Protein AF-0000000082476208 (afdb_homodimer)

Nearest PDB structures (foldseek):
  1yba-assembly1_C  TM=7.489E-01  e=3.563E-16  Escherichia coli
  2p9g-assembly1_A  TM=7.694E-01  e=1.037E-15  Escherichia coli
  2p9e-assembly1_C  TM=7.659E-01  e=2.155E-15  Escherichia coli
  2w2k-assembly1_A  TM=6.808E-01  e=6.253E-16  Rhodotorula graminis
  2d0i-assembly2_C  TM=6.223E-01  e=1.228E-15  Pyrococcus horikoshii OT3

Secondary structure (DSSP, 8-state):
---------------EEEEESS-S--HHHHHHTTTT-EEEEE-GGGGGG--GGG-SEEEES-GGGS-HHHHTT--TTSEEEES--S-HHHHHHHHHHTT--EEEE--TTHHHHHHHHHHHHHHHHHHTHHHHTTS---TTHIIIIIHHHHTT---STTPEEEEES--HHHHHHHHHHHTTT-EEEEE-----SS------PPPPTT-EE-SSHHHHHHH-SEEEE-----TTTTTSB-HHHHTTSPTTEEEEE-S-GGGB-HHHHHHHHHHTSEEEEEE--SSS-TT-----/---------------EEEEESS-S--HHHHHHTTTT-EEEEE-GGGGGG--GGG-SEEEES-GGGS-HHHHTT--TTSEEEES--S-HHHHHHHHHHHT--EEEE--TTHHHHHHHHHHHHHHHHHHTHHHHTTS---TTHIIIIIHHHHTT---STTPEEEEES--HHHHHHHHHHHTTT-EEEEE-----SS------PPPPTT-EE-S-HHHHHHH-SEEEE-----TTTTTSB-HHHHTTSPTTEEEEE-S-GGGB-HHHHHHHHHHTSEEEEEE--SSS-TT-----

Foldseek 3Di:
DDPPPPPPVPVVAAAEEEEEQPDPDCVVVCVVCPVRHHYYYDYPVCLVVDPQLRHQEYEYQALVPDDPVSNLSHDQNHAYEHAHDLDPVVRVVSCVVSNHPHYHYPCPCVLLVLLVVQVVLVQCLQQVCVVVVPDPPPPVDCVPPCVVSRPLRDQLAAAEEEEEADDSNSQSNQVVSVVSNYQYEYEHQQQDDDDCVVVPRDHPPSYYYDPDPLVSQLRHLEYEYDHDDDPRQQQVPELVSNVSHQFNHEYEYAHAPRSHPPVNVVVCCVVRSHVAYAYNPPPDDPVPPRTD/DDPPPPPPVPVVAAAEEEEEQPDPDCPVVCVVCPVRHHYYYDYPVCLVVDPQLRHQEYEYQALVPDDPVSNLSHDQNHAYEHEHDLDVVVRVVSCVVSNHDHYDYPCPCVLLVLLVVQVVLVQCLQQVCVVVVPDPPPPVPCVPDVVVSRPLRDQLAAAEEEEEADDSNSQSNQVVSVVSNYQYEYEHQPQDDDPCVVVPRDHPPSYYYDDDLLVSQLRHLEYEYDHDDDPRQQQVPELVSNVSHQFNHEYEYAHEPRSHPPVNVVVCCVVRSHVAYAYNPPPDPPVPPRTD

InterPro domains:
  IPR006140 D-isomer specific 2-hydroxyacid dehydrogenase, NAD-binding domain [PF02826] (119-283)
  IPR036291 NAD(P)-binding domain superfamily [SSF51735] (113-285)
  IPR045015 C-terminal binding protein AN-like [PTHR43254] (5-292)

Sequence (584 aa):
MPQRKNSTNQSQSLPLVVTLNCIEDTVLEQESLMGVARVEHVPLSRLADARIESATAVLLHSLSFLPRAAQRRLRPGQLILCLGSSDRAVDSALAADLGLGRLIHVDVSRAEEVADTVMALILGLLRRTHLLSRHALSASGWLGSVQPLCRGMRRCRGLVLGIVGRSASARSLAARSLAFKMSVLYFDVHEGTGKVSRSSIAFPPAARRMETLNDLLAASDLISLHCALTDETVQVINADCLQHIKPGAFLVNTGSSQLLDDCAVKQLLIGGTLAGCALDGAEGPQWMEAWVMPQRKNSTNQSQSLPLVVTLNCIEDTVLEQESLMGVARVEHVPLSRLADARIESATAVLLHSLSFLPRAAQRRLRPGQLILCLGSSDRAVDSALAADLGLGRLIHVDVSRAEEVADTVMALILGLLRRTHLLSRHALSASGWLGSVQPLCRGMRRCRGLVLGIVGRSASARSLAARSLAFKMSVLYFDVHEGTGKVSRSSIAFPPAARRMETLNDLLAASDLISLHCALTDETVQVINADCLQHIKPGAFLVNTGSSQLLDDCAVKQLLIGGTLAGCALDGAEGPQWMEAWV

Structure (mmCIF, N/CA/C/O backbone):
data_AF-0000000082476208-model_v1
#
loop_
_entity.id
_entity.type
_entity.pdbx_description
1 polymer 'C-terminal binding AN'
#
loop_
_atom_site.group_PDB
_atom_site.id
_atom_site.type_symbol
_atom_site.label_atom_id
_atom_site.label_alt_id
_atom_site.label_comp_id
_atom_site.label_asym_id
_atom_site.label_entity_id
_atom_site.label_seq_id
_atom_site.pdbx_PDB_ins_code
_atom_site.Cartn_x
_atom_site.Cartn_y
_atom_site.Cartn_z
_atom_site.occupancy
_atom_site.B_iso_or_equiv
_atom_site.auth_seq_id
_atom_site.auth_comp_id
_atom_site.auth_asym_id
_atom_site.auth_atom_id
_atom_site.pdbx_PDB_model_num
ATOM 1 N N . MET A 1 1 ? -35.688 -65.812 -24.234 1 33.53 1 MET A N 1
ATOM 2 C CA . MET A 1 1 ? -35.281 -65.25 -22.938 1 33.53 1 MET A CA 1
ATOM 3 C C . MET A 1 1 ? -34.281 -64.125 -23.109 1 33.53 1 MET A C 1
ATOM 5 O O . MET A 1 1 ? -33.188 -64.312 -23.625 1 33.53 1 MET A O 1
ATOM 9 N N . PRO A 1 2 ? -34.688 -62.781 -23.234 1 39.88 2 PRO A N 1
ATOM 10 C CA . PRO A 1 2 ? -33.781 -61.656 -23.578 1 39.88 2 PRO A CA 1
ATOM 11 C C . PRO A 1 2 ? -32.688 -61.438 -22.547 1 39.88 2 PRO A C 1
ATOM 13 O O . PRO A 1 2 ? -32.875 -61.781 -21.375 1 39.88 2 PRO A O 1
ATOM 16 N N . GLN A 1 3 ? -31.406 -61.656 -22.859 1 40 3 GLN A N 1
ATOM 17 C CA . GLN A 1 3 ? -30.188 -61.375 -22.094 1 40 3 GLN A CA 1
ATOM 18 C C . GLN A 1 3 ? -30.203 -59.938 -21.547 1 40 3 GLN A C 1
ATOM 20 O O . GLN A 1 3 ? -30.25 -58.969 -22.312 1 40 3 GLN A O 1
ATOM 25 N N . ARG A 1 4 ? -30.891 -59.75 -20.375 1 40.94 4 ARG A N 1
ATOM 26 C CA . ARG A 1 4 ? -30.781 -58.469 -19.672 1 40.94 4 ARG A CA 1
ATOM 27 C C . ARG A 1 4 ? -29.328 -58.031 -19.562 1 40.94 4 ARG A C 1
ATOM 29 O O . ARG A 1 4 ? -28.516 -58.75 -18.938 1 40.94 4 ARG A O 1
ATOM 36 N N . LYS A 1 5 ? -28.797 -57.344 -20.547 1 41.28 5 LYS A N 1
ATOM 37 C CA . LYS A 1 5 ? -27.531 -56.656 -20.469 1 41.28 5 LYS A CA 1
ATOM 38 C C . LYS A 1 5 ? -27.406 -55.875 -19.156 1 41.28 5 LYS A C 1
ATOM 40 O O . LYS A 1 5 ? -28.25 -55.031 -18.844 1 41.28 5 LYS A O 1
ATOM 45 N N . ASN A 1 6 ? -26.984 -56.531 -18.016 1 36.81 6 ASN A N 1
ATOM 46 C CA . ASN A 1 6 ? -26.578 -55.844 -16.797 1 36.81 6 ASN A CA 1
ATOM 47 C C . ASN A 1 6 ? -25.719 -54.594 -17.109 1 36.81 6 ASN A C 1
ATOM 49 O O . ASN A 1 6 ? -24.609 -54.719 -17.641 1 36.81 6 ASN A O 1
ATOM 53 N N . SER A 1 7 ? -26.297 -53.531 -17.594 1 38.38 7 SER A N 1
ATOM 54 C CA . SER A 1 7 ? -25.578 -52.25 -17.641 1 38.38 7 SER A CA 1
ATOM 55 C C . SER A 1 7 ? -24.781 -52.031 -16.359 1 38.38 7 SER A C 1
ATOM 57 O O . SER A 1 7 ? -25.375 -51.812 -15.289 1 38.38 7 SER A O 1
ATOM 59 N N . THR A 1 8 ? -23.828 -52.938 -15.984 1 37.66 8 THR A N 1
ATOM 60 C CA . THR A 1 8 ? -22.891 -52.531 -14.938 1 37.66 8 THR A CA 1
ATOM 61 C C . THR A 1 8 ? -22.656 -51 -15.008 1 37.66 8 THR A C 1
ATOM 63 O O . THR A 1 8 ? -22.125 -50.5 -15.992 1 37.66 8 THR A O 1
ATOM 66 N N . ASN A 1 9 ? -23.625 -50.219 -14.625 1 38.66 9 ASN A N 1
ATOM 67 C CA . ASN A 1 9 ? -23.312 -48.844 -14.297 1 38.66 9 ASN A CA 1
ATOM 68 C C . ASN A 1 9 ? -21.906 -48.688 -13.719 1 38.66 9 ASN A C 1
ATOM 70 O O . ASN A 1 9 ? -21.672 -49 -12.555 1 38.66 9 ASN A O 1
ATOM 74 N N . GLN A 1 10 ? -20.875 -49.219 -14.328 1 39.06 10 GLN A N 1
ATOM 75 C CA . GLN A 1 10 ? -19.531 -48.812 -13.922 1 39.06 10 GLN A CA 1
ATOM 76 C C . GLN A 1 10 ? -19.531 -47.375 -13.383 1 39.06 10 GLN A C 1
ATOM 78 O O . GLN A 1 10 ? -19.766 -46.406 -14.133 1 39.06 10 GLN A O 1
ATOM 83 N N . SER A 1 11 ? -20.203 -47.031 -12.359 1 45.88 11 SER A N 1
ATOM 84 C CA . SER A 1 11 ? -20.031 -45.781 -11.656 1 45.88 11 SER A CA 1
ATOM 85 C C . SER A 1 11 ? -18.656 -45.188 -11.938 1 45.88 11 SER A C 1
ATOM 87 O O . SER A 1 11 ? -17.641 -45.688 -11.445 1 45.88 11 SER A O 1
ATOM 89 N N . GLN A 1 12 ? -18.188 -44.906 -13.07 1 54.66 12 GLN A N 1
ATOM 90 C CA . GLN A 1 12 ? -16.953 -44.312 -13.562 1 54.66 12 GLN A CA 1
ATOM 91 C C . GLN A 1 12 ? -16.469 -43.219 -12.625 1 54.66 12 GLN A C 1
ATOM 93 O O . GLN A 1 12 ? -17.172 -42.219 -12.398 1 54.66 12 GLN A O 1
ATOM 98 N N . SER A 1 13 ? -15.656 -43.531 -11.555 1 78.94 13 SER A N 1
ATOM 99 C CA . SER A 1 13 ? -15.078 -42.625 -10.562 1 78.94 13 SER A CA 1
ATOM 100 C C . SER A 1 13 ? -14.508 -41.375 -11.219 1 78.94 13 SER A C 1
ATOM 102 O O . SER A 1 13 ? -13.953 -41.438 -12.32 1 78.94 13 SER A O 1
ATOM 104 N N . LEU A 1 14 ? -15.07 -40.25 -11 1 89.94 14 LEU A N 1
ATOM 105 C CA . LEU A 1 14 ? -14.609 -38.969 -11.523 1 89.94 14 LEU A CA 1
ATOM 106 C C . LEU A 1 14 ? -13.094 -38.844 -11.453 1 89.94 14 LEU A C 1
ATOM 108 O O . LEU A 1 14 ? -12.469 -39.375 -10.516 1 89.94 14 LEU A O 1
ATOM 112 N N . PRO A 1 15 ? -12.492 -38.438 -12.648 1 94.5 15 PRO A N 1
ATOM 113 C CA . PRO A 1 15 ? -11.047 -38.188 -12.578 1 94.5 15 PRO A CA 1
ATOM 114 C C . PRO A 1 15 ? -10.656 -37.375 -11.344 1 94.5 15 PRO A C 1
ATOM 116 O O . PRO A 1 15 ? -11.477 -36.625 -10.797 1 94.5 15 PRO A O 1
ATOM 119 N N . LEU A 1 16 ? -9.406 -37.594 -10.93 1 95.56 16 LEU A N 1
ATOM 120 C CA . LEU A 1 16 ? -8.898 -36.938 -9.719 1 95.56 16 LEU A CA 1
ATOM 121 C C . LEU A 1 16 ? -7.977 -35.781 -10.062 1 95.56 16 LEU A C 1
ATOM 123 O O . LEU A 1 16 ? -7.098 -35.906 -10.914 1 95.56 16 LEU A O 1
ATOM 127 N N . VAL A 1 17 ? -8.234 -34.594 -9.5 1 95.12 17 VAL A N 1
ATOM 128 C CA . VAL A 1 17 ? -7.348 -33.438 -9.523 1 95.12 17 VAL A CA 1
ATOM 129 C C . VAL A 1 17 ? -6.754 -33.219 -8.133 1 95.12 17 VAL A C 1
ATOM 131 O O . VAL A 1 17 ? -7.488 -33.125 -7.148 1 95.12 17 VAL A O 1
ATOM 134 N N . VAL A 1 18 ? -5.422 -33.219 -8.109 1 93.56 18 VAL A N 1
ATOM 135 C CA . VAL A 1 18 ? -4.754 -33.031 -6.828 1 93.56 18 VAL A CA 1
ATOM 136 C C . VAL A 1 18 ? -4.066 -31.672 -6.809 1 93.56 18 VAL A C 1
ATOM 138 O O . VAL A 1 18 ? -3.334 -31.312 -7.738 1 93.56 18 VAL A O 1
ATOM 141 N N . THR A 1 19 ? -4.422 -30.859 -5.852 1 89.94 19 THR A N 1
ATOM 142 C CA . THR A 1 19 ? -3.701 -29.609 -5.613 1 89.94 19 THR A CA 1
ATOM 143 C C . THR A 1 19 ? -2.686 -29.781 -4.484 1 89.94 19 THR A C 1
ATOM 145 O O . THR A 1 19 ? -3.055 -30.109 -3.357 1 89.94 19 THR A O 1
ATOM 148 N N . LEU A 1 20 ? -1.448 -29.562 -4.871 1 85.94 20 LEU A N 1
ATOM 149 C CA . LEU A 1 20 ? -0.378 -29.797 -3.906 1 85.94 20 LEU A CA 1
ATOM 150 C C . LEU A 1 20 ? 0.073 -28.484 -3.275 1 85.94 20 LEU A C 1
ATOM 152 O O . LEU A 1 20 ? 0.831 -27.719 -3.885 1 85.94 20 LEU A O 1
ATOM 156 N N . ASN A 1 21 ? -0.349 -28.141 -2.055 1 65.62 21 ASN A N 1
ATOM 157 C CA . ASN A 1 21 ? 0.077 -27.031 -1.207 1 65.62 21 ASN A CA 1
ATOM 158 C C . ASN A 1 21 ? -0.019 -25.703 -1.94 1 65.62 21 ASN A C 1
ATOM 160 O O . ASN A 1 21 ? 0.889 -24.875 -1.851 1 65.62 21 ASN A O 1
ATOM 164 N N . CYS A 1 22 ? -0.937 -25.5 -2.729 1 63.84 22 CYS A N 1
ATOM 165 C CA . CYS A 1 22 ? -0.949 -24.266 -3.504 1 63.84 22 CYS A CA 1
ATOM 166 C C . CYS A 1 22 ? -2.283 -23.547 -3.361 1 63.84 22 CYS A C 1
ATOM 168 O O . CYS A 1 22 ? -2.344 -22.312 -3.455 1 63.84 22 CYS A O 1
ATOM 170 N N . ILE A 1 23 ? -3.299 -24.359 -3.252 1 64.94 23 ILE A N 1
ATOM 171 C CA . ILE A 1 23 ? -4.625 -23.766 -3.094 1 64.94 23 ILE A CA 1
ATOM 172 C C . ILE A 1 23 ? -5.27 -24.297 -1.812 1 64.94 23 ILE A C 1
ATOM 174 O O . ILE A 1 23 ? -5.605 -25.484 -1.715 1 64.94 23 ILE A O 1
ATOM 178 N N . GLU A 1 24 ? -5.387 -23.484 -0.826 1 62.66 24 GLU A N 1
ATOM 179 C CA . GLU A 1 24 ? -5.934 -23.938 0.448 1 62.66 24 GLU A CA 1
ATOM 180 C C . GLU A 1 24 ? -7.457 -24.031 0.397 1 62.66 24 GLU A C 1
ATOM 182 O O . GLU A 1 24 ? -8.047 -24.969 0.935 1 62.66 24 GLU A O 1
ATOM 187 N N . ASP A 1 25 ? -8.039 -23.125 -0.233 1 66.19 25 ASP A N 1
ATOM 188 C CA . ASP A 1 25 ? -9.484 -23.125 -0.441 1 66.19 25 ASP A CA 1
ATOM 189 C C . ASP A 1 25 ? -9.828 -23.578 -1.856 1 66.19 25 ASP A C 1
ATOM 191 O O . ASP A 1 25 ? -9.664 -22.828 -2.814 1 66.19 25 ASP A O 1
ATOM 195 N N . THR A 1 26 ? -10.266 -24.859 -1.932 1 77.81 26 THR A N 1
ATOM 196 C CA . THR A 1 26 ? -10.492 -25.422 -3.254 1 77.81 26 THR A CA 1
ATOM 197 C C . THR A 1 26 ? -11.961 -25.297 -3.654 1 77.81 26 THR A C 1
ATOM 199 O O . THR A 1 26 ? -12.438 -26.047 -4.516 1 77.81 26 THR A O 1
ATOM 202 N N . VAL A 1 27 ? -12.68 -24.375 -3.045 1 77.56 27 VAL A N 1
ATOM 203 C CA . VAL A 1 27 ? -14.117 -24.234 -3.295 1 77.56 27 VAL A CA 1
ATOM 204 C C . VAL A 1 27 ? -14.352 -23.922 -4.77 1 77.56 27 VAL A C 1
ATOM 206 O O . VAL A 1 27 ? -15.219 -24.516 -5.41 1 77.56 27 VAL A O 1
ATOM 209 N N . LEU A 1 28 ? -13.602 -23.078 -5.301 1 79.06 28 LEU A N 1
ATOM 210 C CA . LEU A 1 28 ? -13.758 -22.688 -6.699 1 79.06 28 LEU A CA 1
ATOM 211 C C . LEU A 1 28 ? -13.516 -23.891 -7.617 1 79.06 28 LEU A C 1
ATOM 213 O O . LEU A 1 28 ? -14.281 -24.125 -8.547 1 79.06 28 LEU A O 1
ATOM 217 N N . GLU A 1 29 ? -12.383 -24.531 -7.348 1 84.94 29 GLU A N 1
ATOM 218 C CA . GLU A 1 29 ? -12.039 -25.703 -8.164 1 84.94 29 GLU A CA 1
ATOM 219 C C . GLU A 1 29 ? -13.109 -26.781 -8.055 1 84.94 29 GLU A C 1
ATOM 221 O O . GLU A 1 29 ? -13.5 -27.375 -9.055 1 84.94 29 GLU A O 1
ATOM 226 N N . GLN A 1 30 ? -13.609 -26.969 -6.836 1 88.19 30 GLN A N 1
ATOM 227 C CA . GLN A 1 30 ? -14.641 -27.969 -6.602 1 88.19 30 GLN A CA 1
ATOM 228 C C . GLN A 1 30 ? -15.938 -27.609 -7.312 1 88.19 30 GLN A C 1
ATOM 230 O O . GLN A 1 30 ? -16.578 -28.453 -7.93 1 88.19 30 GLN A O 1
ATOM 235 N N . GLU A 1 31 ? -16.25 -26.328 -7.25 1 88.75 31 GLU A N 1
ATOM 236 C CA . GLU A 1 31 ? -17.469 -25.875 -7.902 1 88.75 31 GLU A CA 1
ATOM 237 C C . GLU A 1 31 ? -17.344 -25.938 -9.422 1 88.75 31 GLU A C 1
ATOM 239 O O . GLU A 1 31 ? -18.266 -26.375 -10.109 1 88.75 31 GLU A O 1
ATOM 244 N N . SER A 1 32 ? -16.25 -25.531 -9.922 1 88.69 32 SER A N 1
ATOM 245 C CA . SER A 1 32 ? -16.031 -25.469 -11.367 1 88.69 32 SER A CA 1
ATOM 246 C C . SER A 1 32 ? -15.953 -26.859 -11.977 1 88.69 32 SER A C 1
ATOM 248 O O . SER A 1 32 ? -16.312 -27.047 -13.141 1 88.69 32 SER A O 1
ATOM 250 N N . LEU A 1 33 ? -15.516 -27.844 -11.133 1 92.31 33 LEU A N 1
ATOM 251 C CA . LEU A 1 33 ? -15.297 -29.188 -11.672 1 92.31 33 LEU A CA 1
ATOM 252 C C . LEU A 1 33 ? -16.359 -30.156 -11.156 1 92.31 33 LEU A C 1
ATOM 254 O O . LEU A 1 33 ? -16.188 -31.375 -11.242 1 92.31 33 LEU A O 1
ATOM 258 N N . MET A 1 34 ? -17.344 -29.484 -10.664 1 91.38 34 MET A N 1
ATOM 259 C CA . MET A 1 34 ? -18.422 -30.328 -10.164 1 91.38 34 MET A CA 1
ATOM 260 C C . MET A 1 34 ? -18.953 -31.25 -11.258 1 91.38 34 MET A C 1
ATOM 262 O O . MET A 1 34 ? -19.297 -30.797 -12.352 1 91.38 34 MET A O 1
ATOM 266 N N . GLY A 1 35 ? -18.938 -32.562 -10.953 1 92.69 35 GLY A N 1
ATOM 267 C CA . GLY A 1 35 ? -19.438 -33.562 -11.906 1 92.69 35 GLY A CA 1
ATOM 268 C C . GLY A 1 35 ? -18.422 -33.938 -12.961 1 92.69 35 GLY A C 1
ATOM 269 O O . GLY A 1 35 ? -18.656 -34.812 -13.789 1 92.69 35 GLY A O 1
ATOM 270 N N . VAL A 1 36 ? -17.328 -33.312 -12.945 1 93.88 36 VAL A N 1
ATOM 271 C CA . VAL A 1 36 ? -16.297 -33.562 -13.945 1 93.88 36 VAL A CA 1
ATOM 272 C C . VAL A 1 36 ? -15.102 -34.25 -13.305 1 93.88 36 VAL A C 1
ATOM 274 O O . VAL A 1 36 ? -14.578 -35.219 -13.852 1 93.88 36 VAL A O 1
ATOM 277 N N . ALA A 1 37 ? -14.781 -33.812 -12.203 1 95.12 37 ALA A N 1
ATOM 278 C CA . ALA A 1 37 ? -13.625 -34.344 -11.5 1 95.12 37 ALA A CA 1
ATOM 279 C C . ALA A 1 37 ? -13.75 -34.125 -9.992 1 95.12 37 ALA A C 1
ATOM 281 O O . ALA A 1 37 ? -14.5 -33.281 -9.539 1 95.12 37 ALA A O 1
ATOM 282 N N . ARG A 1 38 ? -13.039 -34.969 -9.32 1 94.06 38 ARG A N 1
ATOM 283 C CA . ARG A 1 38 ? -12.875 -34.781 -7.883 1 94.06 38 ARG A CA 1
ATOM 284 C C . ARG A 1 38 ? -11.594 -34 -7.586 1 94.06 38 ARG A C 1
ATOM 286 O O . ARG A 1 38 ? -10.555 -34.25 -8.188 1 94.06 38 ARG A O 1
ATOM 293 N N . VAL A 1 39 ? -11.719 -33 -6.684 1 93.56 39 VAL A N 1
ATOM 294 C CA . VAL A 1 39 ? -10.57 -32.188 -6.324 1 93.56 39 VAL A CA 1
ATOM 295 C C . VAL A 1 39 ? -10.125 -32.5 -4.898 1 93.56 39 VAL A C 1
ATOM 297 O O . VAL A 1 39 ? -10.953 -32.562 -3.984 1 93.56 39 VAL A O 1
ATOM 300 N N . GLU A 1 40 ? -8.828 -32.781 -4.793 1 90 40 GLU A N 1
ATOM 301 C CA . GLU A 1 40 ? -8.25 -33.031 -3.475 1 90 40 GLU A CA 1
ATOM 302 C C . GLU A 1 40 ? -7.086 -32.094 -3.191 1 90 40 GLU A C 1
ATOM 304 O O . GLU A 1 40 ? -6.176 -31.969 -4.012 1 90 40 GLU A O 1
ATOM 309 N N . HIS A 1 41 ? -7.207 -31.391 -2.078 1 89.25 41 HIS A N 1
ATOM 310 C CA . HIS A 1 41 ? -6.074 -30.594 -1.624 1 89.25 41 HIS A CA 1
ATOM 311 C C . HIS A 1 41 ? -5.176 -31.391 -0.686 1 89.25 41 HIS A C 1
ATOM 313 O O . HIS A 1 41 ? -5.66 -32.062 0.229 1 89.25 41 HIS A O 1
ATOM 319 N N . VAL A 1 42 ? -3.869 -31.328 -0.934 1 87.44 42 VAL A N 1
ATOM 320 C CA . VAL A 1 42 ? -2.889 -32.031 -0.099 1 87.44 42 VAL A CA 1
ATOM 321 C C . VAL A 1 42 ? -1.827 -31.031 0.373 1 87.44 42 VAL A C 1
ATOM 323 O O . VAL A 1 42 ? -1.058 -30.5 -0.435 1 87.44 42 VAL A O 1
ATOM 326 N N . PRO A 1 43 ? -1.84 -30.812 1.707 1 79.81 43 PRO A N 1
ATOM 327 C CA . PRO A 1 43 ? -0.738 -29.984 2.215 1 79.81 43 PRO A CA 1
ATOM 328 C C . PRO A 1 43 ? 0.613 -30.703 2.127 1 79.81 43 PRO A C 1
ATOM 330 O O . PRO A 1 43 ? 0.667 -31.906 1.924 1 79.81 43 PRO A O 1
ATOM 333 N N . LEU A 1 44 ? 1.655 -29.922 2.268 1 72.62 44 LEU A N 1
ATOM 334 C CA . LEU A 1 44 ? 3.004 -30.453 2.145 1 72.62 44 LEU A CA 1
ATOM 335 C C . LEU A 1 44 ? 3.252 -31.547 3.186 1 72.62 44 LEU A C 1
ATOM 337 O O . LEU A 1 44 ? 3.926 -32.531 2.906 1 72.62 44 LEU A O 1
ATOM 341 N N . SER A 1 45 ? 2.689 -31.391 4.285 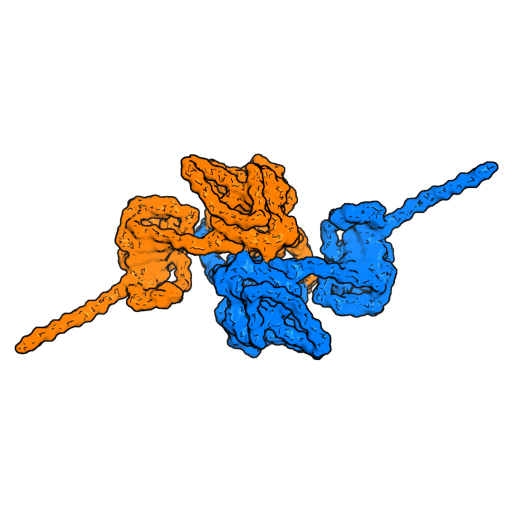1 76.62 45 SER A N 1
ATOM 342 C CA . SER A 1 45 ? 2.914 -32.312 5.391 1 76.62 45 SER A CA 1
ATOM 343 C C . SER A 1 45 ? 2.301 -33.688 5.094 1 76.62 45 SER A C 1
ATOM 345 O O . SER A 1 45 ? 2.678 -34.688 5.711 1 76.62 45 SER A O 1
ATOM 347 N N . ARG A 1 46 ? 1.466 -33.75 4.137 1 85.75 46 ARG A N 1
ATOM 348 C CA . ARG A 1 46 ? 0.792 -35 3.822 1 85.75 46 ARG A CA 1
ATOM 349 C C . ARG A 1 46 ? 1.095 -35.469 2.395 1 85.75 46 ARG A C 1
ATOM 351 O O . ARG A 1 46 ? 0.305 -36.188 1.78 1 85.75 46 ARG A O 1
ATOM 358 N N . LEU A 1 47 ? 2.154 -34.938 1.917 1 86.06 47 LEU A N 1
ATOM 359 C CA . LEU A 1 47 ? 2.523 -35.188 0.533 1 86.06 47 LEU A CA 1
ATOM 360 C C . LEU A 1 47 ? 2.664 -36.688 0.291 1 86.06 47 LEU A C 1
ATOM 362 O O . LEU A 1 47 ? 2.287 -37.188 -0.772 1 86.06 47 LEU A O 1
ATOM 366 N N . ALA A 1 48 ? 3.193 -37.406 1.318 1 85.62 48 ALA A N 1
ATOM 367 C CA . ALA A 1 48 ? 3.414 -38.844 1.189 1 85.62 48 ALA A CA 1
ATOM 368 C C . ALA A 1 48 ? 2.094 -39.594 1.005 1 85.62 48 ALA A C 1
ATOM 370 O O . ALA A 1 48 ? 2.045 -40.625 0.335 1 85.62 48 ALA A O 1
ATOM 371 N N . ASP A 1 49 ? 1.043 -38.969 1.513 1 85.75 49 ASP A N 1
ATOM 372 C CA . ASP A 1 49 ? -0.263 -39.625 1.494 1 85.75 49 ASP A CA 1
ATOM 373 C C . ASP A 1 49 ? -1.04 -39.25 0.23 1 85.75 49 ASP A C 1
ATOM 375 O O . ASP A 1 49 ? -2.092 -39.844 -0.046 1 85.75 49 ASP A O 1
ATOM 379 N N . ALA A 1 50 ? -0.551 -38.344 -0.488 1 86.88 50 ALA A N 1
ATOM 380 C CA . ALA A 1 50 ? -1.285 -37.844 -1.645 1 86.88 50 ALA A CA 1
ATOM 381 C C . ALA A 1 50 ? -1.306 -38.875 -2.773 1 86.88 50 ALA A C 1
ATOM 383 O O . ALA A 1 50 ? -0.305 -39.531 -3.025 1 86.88 50 ALA A O 1
ATOM 384 N N . ARG A 1 51 ? -2.432 -39.031 -3.436 1 90 51 ARG A N 1
ATOM 385 C CA . ARG A 1 51 ? -2.564 -39.906 -4.59 1 90 51 ARG A CA 1
ATOM 386 C C . ARG A 1 51 ? -2.115 -39.219 -5.867 1 90 51 ARG A C 1
ATOM 388 O O . ARG A 1 51 ? -2.867 -39.125 -6.844 1 90 51 ARG A O 1
ATOM 395 N N . ILE A 1 52 ? -0.886 -38.781 -5.867 1 93.12 52 ILE A N 1
ATOM 396 C CA . ILE A 1 52 ? -0.326 -38 -6.965 1 93.12 52 ILE A CA 1
ATOM 397 C C . ILE A 1 52 ? -0.323 -38.844 -8.242 1 93.12 52 ILE A C 1
ATOM 399 O O . ILE A 1 52 ? -0.698 -38.344 -9.312 1 93.12 52 ILE A O 1
ATOM 403 N N . GLU A 1 53 ? -0.097 -40.156 -8.133 1 93.69 53 GLU A N 1
ATOM 404 C CA . GLU A 1 53 ? 0.057 -41.062 -9.273 1 93.69 53 GLU A CA 1
ATOM 405 C C . GLU A 1 53 ? -1.281 -41.312 -9.961 1 93.69 53 GLU A C 1
ATOM 407 O O . GLU A 1 53 ? -1.327 -41.562 -11.172 1 93.69 53 GLU A O 1
ATOM 412 N N . SER A 1 54 ? -2.242 -41.188 -9.141 1 93.81 54 SER A N 1
ATOM 413 C CA . SER A 1 54 ? -3.562 -41.531 -9.656 1 93.81 54 SER A CA 1
ATOM 414 C C . SER A 1 54 ? -4.273 -40.281 -10.203 1 93.81 54 SER A C 1
ATOM 416 O O . SER A 1 54 ? -5.352 -40.375 -10.789 1 93.81 54 SER A O 1
ATOM 418 N N . ALA A 1 55 ? -3.732 -39.156 -9.992 1 95.75 55 ALA A N 1
ATOM 419 C CA . ALA A 1 55 ? -4.379 -37.938 -10.406 1 95.75 55 ALA A CA 1
ATOM 420 C C . ALA A 1 55 ? -4.316 -37.75 -11.922 1 95.75 55 ALA A C 1
ATOM 422 O O . ALA A 1 55 ? -3.342 -38.156 -12.555 1 95.75 55 ALA A O 1
ATOM 423 N N . THR A 1 56 ? -5.398 -37.25 -12.414 1 95.62 56 THR A N 1
ATOM 424 C CA . THR A 1 56 ? -5.398 -36.875 -13.82 1 95.62 56 THR A CA 1
ATOM 425 C C . THR A 1 56 ? -4.691 -35.531 -14.016 1 95.62 56 THR A C 1
ATOM 427 O O . THR A 1 56 ? -4.02 -35.344 -15.031 1 95.62 56 THR A O 1
ATOM 430 N N . ALA A 1 57 ? -4.84 -34.656 -13.078 1 95.88 57 ALA A N 1
ATOM 431 C CA . ALA A 1 57 ? -4.188 -33.375 -13.078 1 95.88 57 ALA A CA 1
ATOM 432 C C . ALA A 1 57 ? -3.611 -33.031 -11.703 1 95.88 57 ALA A C 1
ATOM 434 O O . ALA A 1 57 ? -4.188 -33.406 -10.672 1 95.88 57 ALA A O 1
ATOM 435 N N . VAL A 1 58 ? -2.48 -32.438 -11.742 1 94.62 58 VAL A N 1
ATOM 436 C CA . VAL A 1 58 ? -1.821 -32 -10.516 1 94.62 58 VAL A CA 1
ATOM 437 C C . VAL A 1 58 ? -1.562 -30.5 -10.578 1 94.62 58 VAL A C 1
ATOM 439 O O . VAL A 1 58 ? -0.942 -30 -11.523 1 94.62 58 VAL A O 1
ATOM 442 N N . LEU A 1 59 ? -2.152 -29.797 -9.625 1 90.5 59 LEU A N 1
ATOM 443 C CA . LEU A 1 59 ? -1.879 -28.375 -9.469 1 90.5 59 LEU A CA 1
ATOM 444 C C . LEU A 1 59 ? -0.812 -28.141 -8.406 1 90.5 59 LEU A C 1
ATOM 446 O O . LEU A 1 59 ? -0.883 -28.703 -7.312 1 90.5 59 LEU A O 1
ATOM 450 N N . LEU A 1 60 ? 0.19 -27.438 -8.781 1 86.19 60 LEU A N 1
ATOM 451 C CA . LEU A 1 60 ? 1.246 -27.109 -7.832 1 86.19 60 LEU A CA 1
ATOM 452 C C . LEU A 1 60 ? 1.808 -25.719 -8.109 1 86.19 60 LEU A C 1
ATOM 454 O O . LEU A 1 60 ? 1.486 -25.109 -9.133 1 86.19 60 LEU A O 1
ATOM 458 N N . HIS A 1 61 ? 2.461 -25.156 -7.168 1 79 61 HIS A N 1
ATOM 459 C CA . HIS A 1 61 ? 3.08 -23.859 -7.363 1 79 61 HIS A CA 1
ATOM 460 C C . HIS A 1 61 ? 4.172 -23.922 -8.422 1 79 61 HIS A C 1
ATOM 462 O O . HIS A 1 61 ? 4.113 -23.203 -9.422 1 79 61 HIS A O 1
ATOM 468 N N . SER A 1 62 ? 5.125 -24.766 -8.195 1 82.06 62 SER A N 1
ATOM 469 C CA . SER A 1 62 ? 6.262 -25.016 -9.078 1 82.06 62 SER A CA 1
ATOM 470 C C . SER A 1 62 ? 6.758 -26.453 -8.945 1 82.06 62 SER A C 1
ATOM 472 O O . SER A 1 62 ? 6.789 -27 -7.844 1 82.06 62 SER A O 1
ATOM 474 N N . LEU A 1 63 ? 7.082 -27.016 -10.117 1 87.38 63 LEU A N 1
ATOM 475 C CA . LEU A 1 63 ? 7.609 -28.375 -10.109 1 87.38 63 LEU A CA 1
ATOM 476 C C . LEU A 1 63 ? 8.906 -28.453 -9.312 1 87.38 63 LEU A C 1
ATOM 478 O O . LEU A 1 63 ? 9.133 -29.406 -8.578 1 87.38 63 LEU A O 1
ATOM 482 N N . SER A 1 64 ? 9.633 -27.359 -9.367 1 82.94 64 SER A N 1
ATOM 483 C CA . SER A 1 64 ? 10.938 -27.328 -8.711 1 82.94 64 SER A CA 1
ATOM 484 C C . SER A 1 64 ? 10.797 -27.25 -7.199 1 82.94 64 SER A C 1
ATOM 486 O O . SER A 1 64 ? 11.742 -27.531 -6.465 1 82.94 64 SER A O 1
ATOM 488 N N . PHE A 1 65 ? 9.617 -26.938 -6.723 1 77.56 65 PHE A N 1
ATOM 489 C CA . PHE A 1 65 ? 9.398 -26.812 -5.285 1 77.56 65 PHE A CA 1
ATOM 490 C C . PHE A 1 65 ? 8.984 -28.141 -4.68 1 77.56 65 PHE A C 1
ATOM 492 O O . PHE A 1 65 ? 9.023 -28.312 -3.459 1 77.56 65 PHE A O 1
ATOM 499 N N . LEU A 1 66 ? 8.602 -29.031 -5.516 1 83.19 66 LEU A N 1
ATOM 500 C CA . LEU A 1 66 ? 8.219 -30.359 -5.039 1 83.19 66 LEU A CA 1
ATOM 501 C C . LEU A 1 66 ? 9.453 -31.203 -4.707 1 83.19 66 LEU A C 1
ATOM 503 O O . LEU A 1 66 ? 10.43 -31.188 -5.461 1 83.19 66 LEU A O 1
ATOM 507 N N . PRO A 1 67 ? 9.391 -31.828 -3.564 1 85.88 67 PRO A N 1
ATOM 508 C CA . PRO A 1 67 ? 10.492 -32.75 -3.277 1 85.88 67 PRO A CA 1
ATOM 509 C C . PRO A 1 67 ? 10.695 -33.781 -4.375 1 85.88 67 PRO A C 1
ATOM 511 O O . PRO A 1 67 ? 9.727 -34.219 -5.004 1 85.88 67 PRO A O 1
ATOM 514 N N . ARG A 1 68 ? 11.992 -34.219 -4.488 1 90.44 68 ARG A N 1
ATOM 515 C CA . ARG A 1 68 ? 12.352 -35.125 -5.551 1 90.44 68 ARG A CA 1
ATOM 516 C C . ARG A 1 68 ? 11.516 -36.406 -5.48 1 90.44 68 ARG A C 1
ATOM 518 O O . ARG A 1 68 ? 11.078 -36.938 -6.508 1 90.44 68 ARG A O 1
ATOM 525 N N . ALA A 1 69 ? 11.305 -36.844 -4.258 1 90.88 69 ALA A N 1
ATOM 526 C CA . ALA A 1 69 ? 10.508 -38.062 -4.078 1 90.88 69 ALA A CA 1
ATOM 527 C C . ALA A 1 69 ? 9.102 -37.875 -4.648 1 90.88 69 ALA A C 1
ATOM 529 O O . ALA A 1 69 ? 8.555 -38.812 -5.266 1 90.88 69 ALA A O 1
ATOM 530 N N . ALA A 1 70 ? 8.555 -36.719 -4.48 1 91.69 70 ALA A N 1
ATOM 531 C CA . ALA A 1 70 ? 7.215 -36.438 -4.992 1 91.69 70 ALA A CA 1
ATOM 532 C C . ALA A 1 70 ? 7.242 -36.219 -6.5 1 91.69 70 ALA A C 1
ATOM 534 O O . ALA A 1 70 ? 6.312 -36.594 -7.207 1 91.69 70 ALA A O 1
ATOM 535 N N . GLN A 1 71 ? 8.258 -35.594 -6.992 1 93.94 71 GLN A N 1
ATOM 536 C CA . GLN A 1 71 ? 8.414 -35.375 -8.43 1 93.94 71 GLN A CA 1
ATOM 537 C C . GLN A 1 71 ? 8.367 -36.688 -9.188 1 93.94 71 GLN A C 1
ATOM 539 O O . GLN A 1 71 ? 7.711 -36.812 -10.219 1 93.94 71 GLN A O 1
ATOM 544 N N . ARG A 1 72 ? 9.008 -37.656 -8.609 1 93.38 72 ARG A N 1
ATOM 545 C CA . ARG A 1 72 ? 9.148 -38.969 -9.266 1 93.38 72 ARG A CA 1
ATOM 546 C C . ARG A 1 72 ? 7.816 -39.719 -9.297 1 93.38 72 ARG A C 1
ATOM 548 O O . ARG A 1 72 ? 7.645 -40.656 -10.062 1 93.38 72 ARG A O 1
ATOM 555 N N . ARG A 1 73 ? 6.941 -39.25 -8.477 1 94.56 73 ARG A N 1
ATOM 556 C CA . ARG A 1 73 ? 5.633 -39.875 -8.422 1 94.56 73 ARG A CA 1
ATOM 557 C C . ARG A 1 73 ? 4.73 -39.375 -9.547 1 94.56 73 ARG A C 1
ATOM 559 O O . ARG A 1 73 ? 3.691 -40 -9.828 1 94.56 73 ARG A O 1
ATOM 566 N N . LEU A 1 74 ? 5.086 -38.375 -10.164 1 95.75 74 LEU A N 1
ATOM 567 C CA . LEU A 1 74 ? 4.309 -37.844 -11.281 1 95.75 74 LEU A CA 1
ATOM 568 C C . LEU A 1 74 ? 4.398 -38.75 -12.492 1 95.75 74 LEU A C 1
ATOM 570 O O . LEU A 1 74 ? 5.414 -39.438 -12.688 1 95.75 74 LEU A O 1
ATOM 574 N N . ARG A 1 75 ? 3.326 -38.781 -13.305 1 94.88 75 ARG A N 1
ATOM 575 C CA . ARG A 1 75 ? 3.242 -39.688 -14.438 1 94.88 75 ARG A CA 1
ATOM 576 C C . ARG A 1 75 ? 3.119 -38.906 -15.75 1 94.88 75 ARG A C 1
ATOM 578 O O . ARG A 1 75 ? 2.529 -37.844 -15.789 1 94.88 75 ARG A O 1
ATOM 585 N N . PRO A 1 76 ? 3.631 -39.312 -16.891 1 93.19 76 PRO A N 1
ATOM 586 C CA . PRO A 1 76 ? 3.666 -38.625 -18.188 1 93.19 76 PRO A CA 1
ATOM 587 C C . PRO A 1 76 ? 2.277 -38.25 -18.688 1 93.19 76 PRO A C 1
ATOM 589 O O . PRO A 1 76 ? 2.123 -37.219 -19.359 1 93.19 76 PRO A O 1
ATOM 592 N N . GLY A 1 77 ? 1.22 -38.969 -18.297 1 92.56 77 GLY A N 1
ATOM 593 C CA . GLY A 1 77 ? -0.109 -38.688 -18.812 1 92.56 77 GLY A CA 1
ATOM 594 C C . GLY A 1 77 ? -0.868 -37.656 -18 1 92.56 77 GLY A C 1
ATOM 595 O O . GLY A 1 77 ? -1.943 -37.219 -18.406 1 92.56 77 GLY A O 1
ATOM 596 N N . GLN A 1 78 ? -0.207 -37.156 -17.031 1 96 78 GLN A N 1
ATOM 597 C CA . GLN A 1 78 ? -0.874 -36.219 -16.156 1 96 78 GLN A CA 1
ATOM 598 C C . GLN A 1 78 ? -0.742 -34.781 -16.672 1 96 78 GLN A C 1
ATOM 600 O O . GLN A 1 78 ? 0.241 -34.438 -17.344 1 96 78 GLN A O 1
ATOM 605 N N . LEU A 1 79 ? -1.804 -34 -16.438 1 95.81 79 LEU A N 1
ATOM 606 C CA . LEU A 1 79 ? -1.732 -32.562 -16.625 1 95.81 79 LEU A CA 1
ATOM 607 C C . LEU A 1 79 ? -1.156 -31.875 -15.391 1 95.81 79 LEU A C 1
ATOM 609 O O . LEU A 1 79 ? -1.716 -31.984 -14.297 1 95.81 79 LEU A O 1
ATOM 613 N N . ILE A 1 80 ? -0.005 -31.234 -15.633 1 95.12 80 ILE A N 1
ATOM 614 C CA . ILE A 1 80 ? 0.627 -30.516 -14.523 1 95.12 80 ILE A CA 1
ATOM 615 C C . ILE A 1 80 ? 0.411 -29.016 -14.695 1 95.12 80 ILE A C 1
ATOM 617 O O . ILE A 1 80 ? 0.821 -28.422 -15.703 1 95.12 80 ILE A O 1
ATOM 621 N N . LEU A 1 81 ? -0.292 -28.453 -13.742 1 90.81 81 LEU A N 1
ATOM 622 C CA . LEU A 1 81 ? -0.509 -27 -13.758 1 90.81 81 LEU A CA 1
ATOM 623 C C . LEU A 1 81 ? 0.37 -26.312 -12.719 1 90.81 81 LEU A C 1
ATOM 625 O O . LEU A 1 81 ? 0.254 -26.594 -11.523 1 90.81 81 LEU A O 1
ATOM 629 N N . CYS A 1 82 ? 1.248 -25.469 -13.195 1 86.56 82 CYS A N 1
ATOM 630 C CA . CYS A 1 82 ? 2.078 -24.656 -12.32 1 86.56 82 CYS A CA 1
ATOM 631 C C . CYS A 1 82 ? 1.481 -23.266 -12.148 1 86.56 82 CYS A C 1
ATOM 633 O O . CYS A 1 82 ? 1.344 -22.516 -13.117 1 86.56 82 CYS A O 1
ATOM 635 N N . LEU A 1 83 ? 1.213 -22.922 -10.844 1 76.88 83 LEU A N 1
ATOM 636 C CA . LEU A 1 83 ? 0.496 -21.672 -10.57 1 76.88 83 LEU A CA 1
ATOM 637 C C . LEU A 1 83 ? 1.468 -20.547 -10.25 1 76.88 83 LEU A C 1
ATOM 639 O O . LEU A 1 83 ? 1.082 -19.375 -10.234 1 76.88 83 LEU A O 1
ATOM 643 N N . GLY A 1 84 ? 2.691 -20.812 -10.016 1 71.69 84 GLY A N 1
ATOM 644 C CA . GLY A 1 84 ? 3.598 -19.75 -9.602 1 71.69 84 GLY A CA 1
ATOM 645 C C . GLY A 1 84 ? 5.059 -20.109 -9.781 1 71.69 84 GLY A C 1
ATOM 646 O O . GLY A 1 84 ? 5.867 -19.922 -8.867 1 71.69 84 GLY A O 1
ATOM 647 N N . SER A 1 85 ? 5.441 -20.484 -10.945 1 67 85 SER A N 1
ATOM 648 C CA . SER A 1 85 ? 6.84 -20.828 -11.188 1 67 85 SER A CA 1
ATOM 649 C C . SER A 1 85 ? 7.711 -19.562 -11.227 1 67 85 SER A C 1
ATOM 651 O O . SER A 1 85 ? 7.41 -18.625 -11.945 1 67 85 SER A O 1
ATOM 653 N N . SER A 1 86 ? 8.641 -19.5 -10.273 1 60.97 86 SER A N 1
ATOM 654 C CA . SER A 1 86 ? 9.602 -18.391 -10.328 1 60.97 86 SER A CA 1
ATOM 655 C C . SER A 1 86 ? 10.477 -18.484 -11.57 1 60.97 86 SER A C 1
ATOM 657 O O . SER A 1 86 ? 10.906 -17.469 -12.109 1 60.97 86 SER A O 1
ATOM 659 N N . ASP A 1 87 ? 10.773 -19.703 -12 1 67.25 87 ASP A N 1
ATOM 660 C CA . ASP A 1 87 ? 11.57 -20 -13.188 1 67.25 87 ASP A CA 1
ATOM 661 C C . ASP A 1 87 ? 10.906 -21.078 -14.047 1 67.25 87 ASP A C 1
ATOM 663 O O . ASP A 1 87 ? 11.031 -22.266 -13.758 1 67.25 87 ASP A O 1
ATOM 667 N N . ARG A 1 88 ? 10.273 -20.609 -15.133 1 75.5 88 ARG A N 1
ATOM 668 C CA . ARG A 1 88 ? 9.516 -21.516 -15.992 1 75.5 88 ARG A CA 1
ATOM 669 C C . ARG A 1 88 ? 10.445 -22.5 -16.703 1 75.5 88 ARG A C 1
ATOM 671 O O . ARG A 1 88 ? 10.086 -23.656 -16.906 1 75.5 88 ARG A O 1
ATOM 678 N N . ALA A 1 89 ? 11.594 -21.984 -16.984 1 77.38 89 ALA A N 1
ATOM 679 C CA . ALA A 1 89 ? 12.547 -22.828 -17.703 1 77.38 89 ALA A CA 1
ATOM 680 C C . ALA A 1 89 ? 12.992 -24.016 -16.844 1 77.38 89 ALA A C 1
ATOM 682 O O . ALA A 1 89 ? 13.141 -25.125 -17.344 1 77.38 89 ALA A O 1
ATOM 683 N N . VAL A 1 90 ? 13.109 -23.75 -15.641 1 81.94 90 VAL A N 1
ATOM 684 C CA . VAL A 1 90 ? 13.523 -24.797 -14.719 1 81.94 90 VAL A CA 1
ATOM 685 C C . VAL A 1 90 ? 12.414 -25.844 -14.602 1 81.94 90 VAL A C 1
ATOM 687 O O . VAL A 1 90 ? 12.68 -27.047 -14.672 1 81.94 90 VAL A O 1
ATOM 690 N N . ASP A 1 91 ? 11.203 -25.391 -14.492 1 88.06 91 ASP A N 1
ATOM 691 C CA . ASP A 1 91 ? 10.086 -26.328 -14.375 1 88.06 91 ASP A CA 1
ATOM 692 C C . ASP A 1 91 ? 9.914 -27.141 -15.656 1 88.06 91 ASP A C 1
ATOM 694 O O . ASP A 1 91 ? 9.656 -28.344 -15.602 1 88.06 91 ASP A O 1
ATOM 698 N N . SER A 1 92 ? 10.133 -26.469 -16.75 1 89.69 92 SER A N 1
ATOM 699 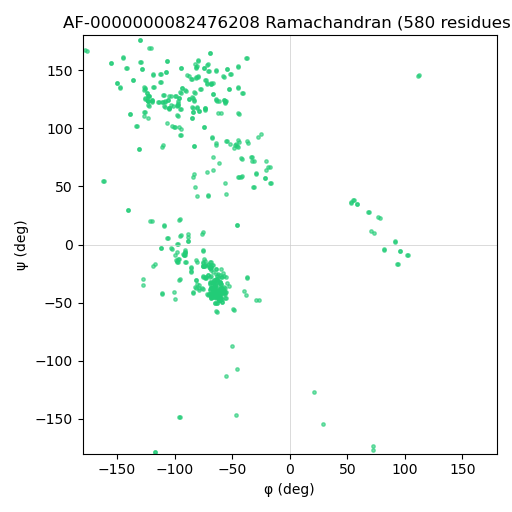C CA . SER A 1 92 ? 9.992 -27.156 -18.031 1 89.69 92 SER A CA 1
ATOM 700 C C . SER A 1 92 ? 11.086 -28.203 -18.219 1 89.69 92 SER A C 1
ATOM 702 O O . SER A 1 92 ? 10.82 -29.297 -18.703 1 89.69 92 SER A O 1
ATOM 704 N N . ALA A 1 93 ? 12.281 -27.828 -17.844 1 91.94 93 ALA A N 1
ATOM 705 C CA . ALA A 1 93 ? 13.391 -28.766 -17.938 1 91.94 93 ALA A CA 1
ATOM 706 C C . ALA A 1 93 ? 13.156 -29.969 -17.031 1 91.94 93 ALA A C 1
ATOM 708 O O . ALA A 1 93 ? 13.383 -31.109 -17.438 1 91.94 93 ALA A O 1
ATOM 709 N N . LEU A 1 94 ? 12.688 -29.688 -15.898 1 93.25 94 LEU A N 1
ATOM 710 C CA . LEU A 1 94 ? 12.391 -30.766 -14.945 1 93.25 94 LEU A CA 1
ATOM 711 C C . LEU A 1 94 ? 11.281 -31.672 -15.469 1 93.25 94 LEU A C 1
ATOM 713 O O . LEU A 1 94 ? 11.367 -32.906 -15.336 1 93.25 94 LEU A O 1
ATOM 717 N N . ALA A 1 95 ? 10.305 -31.062 -16.031 1 95.12 95 ALA A N 1
ATOM 718 C CA . ALA A 1 95 ? 9.211 -31.844 -16.609 1 95.12 95 ALA A CA 1
ATOM 719 C C . ALA A 1 95 ? 9.719 -32.75 -17.719 1 95.12 95 ALA A C 1
ATOM 721 O O . ALA A 1 95 ? 9.328 -33.938 -17.781 1 95.12 95 ALA A O 1
ATOM 722 N N . ALA A 1 96 ? 10.578 -32.219 -18.516 1 94.75 96 ALA A N 1
ATOM 723 C CA . ALA A 1 96 ? 11.164 -33 -19.594 1 94.75 96 ALA A CA 1
ATOM 724 C C . ALA A 1 96 ? 11.961 -34.188 -19.031 1 94.75 96 ALA A C 1
ATOM 726 O O . ALA A 1 96 ? 11.828 -35.312 -19.5 1 94.75 96 ALA A O 1
ATOM 727 N N . ASP A 1 97 ? 12.734 -33.906 -18.047 1 95.38 97 ASP A N 1
ATOM 728 C CA . ASP A 1 97 ? 13.555 -34.938 -17.406 1 95.38 97 ASP A CA 1
ATOM 729 C C . ASP A 1 97 ? 12.688 -36.031 -16.812 1 95.38 97 ASP A C 1
ATOM 731 O O . ASP A 1 97 ? 13.078 -37.188 -16.812 1 95.38 97 ASP A O 1
ATOM 735 N N . LEU A 1 98 ? 11.555 -35.656 -16.375 1 95.12 98 LEU A N 1
ATOM 736 C CA . LEU A 1 98 ? 10.656 -36.594 -15.703 1 95.12 98 LEU A CA 1
ATOM 737 C C . LEU A 1 98 ? 9.727 -37.25 -16.719 1 95.12 98 LEU A C 1
ATOM 739 O O . LEU A 1 98 ? 8.93 -38.125 -16.344 1 95.12 98 LEU A O 1
ATOM 743 N N . GLY A 1 99 ? 9.812 -36.781 -17.938 1 95 99 GLY A N 1
ATOM 744 C CA . GLY A 1 99 ? 8.977 -37.375 -18.984 1 95 99 GLY A CA 1
ATOM 745 C C . GLY A 1 99 ? 7.535 -36.875 -18.922 1 95 99 GLY A C 1
ATOM 746 O O . GLY A 1 99 ? 6.625 -37.594 -19.344 1 95 99 GLY A O 1
ATOM 747 N N . LEU A 1 100 ? 7.355 -35.719 -18.312 1 94.69 100 LEU A N 1
ATOM 748 C CA . LEU A 1 100 ? 6.016 -35.156 -18.234 1 94.69 100 LEU A CA 1
ATOM 749 C C . LEU A 1 100 ? 5.668 -34.375 -19.5 1 94.69 100 LEU A C 1
ATOM 751 O O . LEU A 1 100 ? 6.395 -33.469 -19.891 1 94.69 100 LEU A O 1
ATOM 755 N N . GLY A 1 101 ? 4.539 -34.719 -20.141 1 90 101 GLY A N 1
ATOM 756 C CA . GLY A 1 101 ? 4.246 -34.188 -21.453 1 90 101 GLY A CA 1
ATOM 757 C C . GLY A 1 101 ? 3.326 -33 -21.422 1 90 101 GLY A C 1
ATOM 758 O O . GLY A 1 101 ? 3.203 -32.25 -22.406 1 90 101 GLY A O 1
ATOM 759 N N . ARG A 1 102 ? 2.67 -32.781 -20.312 1 93.62 102 ARG A N 1
ATOM 760 C CA . ARG A 1 102 ? 1.694 -31.688 -20.266 1 93.62 102 ARG A CA 1
ATOM 761 C C . ARG A 1 102 ? 1.904 -30.812 -19.031 1 93.62 102 ARG A C 1
ATOM 763 O O . ARG A 1 102 ? 1.331 -31.078 -17.969 1 93.62 102 ARG A O 1
ATOM 770 N N . LEU A 1 103 ? 2.816 -29.922 -19.156 1 94 103 LEU A N 1
ATOM 771 C CA . LEU A 1 103 ? 3.043 -28.906 -18.125 1 94 103 LEU A CA 1
ATOM 772 C C . LEU A 1 103 ? 2.576 -27.531 -18.594 1 94 103 LEU A C 1
ATOM 774 O O . LEU A 1 103 ? 2.986 -27.062 -19.656 1 94 103 LEU A O 1
ATOM 778 N N . ILE A 1 104 ? 1.62 -27 -17.891 1 89.19 104 ILE A N 1
ATOM 779 C CA . ILE A 1 104 ? 1.093 -25.688 -18.219 1 89.19 104 ILE A CA 1
ATOM 780 C C . ILE A 1 104 ? 1.433 -24.688 -17.109 1 89.19 104 ILE A C 1
ATOM 782 O O . ILE A 1 104 ? 1.215 -24.984 -15.93 1 89.19 104 ILE A O 1
ATOM 786 N N . HIS A 1 105 ? 2.115 -23.625 -17.469 1 84.12 105 HIS A N 1
ATOM 787 C CA . HIS A 1 105 ? 2.303 -22.516 -16.547 1 84.12 105 HIS A CA 1
ATOM 788 C C . HIS A 1 105 ? 1.107 -21.578 -16.578 1 84.12 105 HIS A C 1
ATOM 790 O O . HIS A 1 105 ? 0.763 -21.031 -17.625 1 84.12 105 HIS A O 1
ATOM 796 N N . VAL A 1 106 ? 0.444 -21.578 -15.398 1 73.56 106 VAL A N 1
ATOM 797 C CA . VAL A 1 106 ? -0.668 -20.641 -15.297 1 73.56 106 VAL A CA 1
ATOM 798 C C . VAL A 1 106 ? -0.143 -19.266 -14.922 1 73.56 106 VAL A C 1
ATOM 800 O O . VAL A 1 106 ? 0.266 -19.031 -13.781 1 73.56 106 VAL A O 1
ATOM 803 N N . ASP A 1 107 ? 0.276 -18.469 -15.812 1 62.31 107 ASP A N 1
ATOM 804 C CA . ASP A 1 107 ? 0.878 -17.141 -15.625 1 62.31 107 ASP A CA 1
ATOM 805 C C . ASP A 1 107 ? -0.188 -16.062 -15.594 1 62.31 107 ASP A C 1
ATOM 807 O O . ASP A 1 107 ? 0.133 -14.867 -15.477 1 62.31 107 ASP A O 1
ATOM 811 N N . VAL A 1 108 ? -1.446 -16.438 -15.594 1 58.75 108 VAL A N 1
ATOM 812 C CA . VAL A 1 108 ? -2.412 -15.367 -15.82 1 58.75 108 VAL A CA 1
ATOM 813 C C . VAL A 1 108 ? -2.391 -14.398 -14.641 1 58.75 108 VAL A C 1
ATOM 815 O O . VAL A 1 108 ? -2.248 -14.812 -13.484 1 58.75 108 VAL A O 1
ATOM 818 N N . SER A 1 109 ? -2.283 -13.219 -14.781 1 63.22 109 SER A N 1
ATOM 819 C CA . SER A 1 109 ? -2.424 -12.047 -13.914 1 63.22 109 SER A CA 1
ATOM 820 C C . SER A 1 109 ? -1.252 -11.938 -12.945 1 63.22 109 SER A C 1
ATOM 822 O O . SER A 1 109 ? -1.302 -11.156 -11.992 1 63.22 109 SER A O 1
ATOM 824 N N . ARG A 1 110 ? -0.212 -12.75 -13.156 1 77.19 110 ARG A N 1
ATOM 825 C CA . ARG A 1 110 ? 0.95 -12.703 -12.273 1 77.19 110 ARG A CA 1
ATOM 826 C C . ARG A 1 110 ? 1.582 -11.32 -12.266 1 77.19 110 ARG A C 1
ATOM 828 O O . ARG A 1 110 ? 1.97 -10.812 -11.211 1 77.19 110 ARG A O 1
ATOM 835 N N . ALA A 1 111 ? 1.554 -10.742 -13.477 1 84.19 111 ALA A N 1
ATOM 836 C CA . ALA A 1 111 ? 2.176 -9.43 -13.617 1 84.19 111 ALA A CA 1
ATOM 837 C C . ALA A 1 111 ? 1.47 -8.391 -12.75 1 84.19 111 ALA A C 1
ATOM 839 O O . ALA A 1 111 ? 2.121 -7.594 -12.062 1 84.19 111 ALA A O 1
ATOM 840 N N . GLU A 1 112 ? 0.162 -8.492 -12.742 1 89.19 112 GLU A N 1
ATOM 841 C CA . GLU A 1 112 ? -0.617 -7.555 -11.938 1 89.19 112 GLU A CA 1
ATOM 842 C C . GLU A 1 112 ? -0.423 -7.816 -10.445 1 89.19 112 GLU A C 1
ATOM 844 O O . GLU A 1 11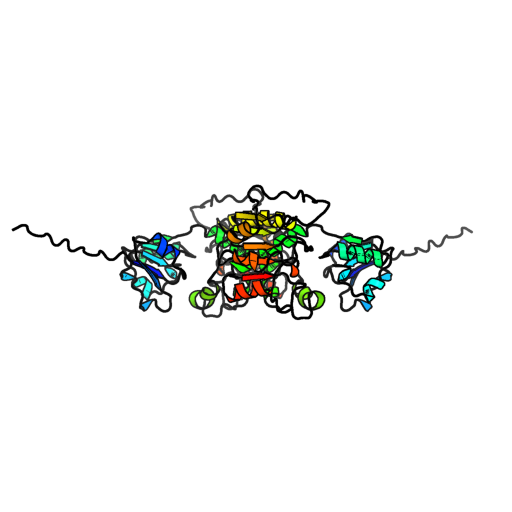2 ? -0.331 -6.879 -9.656 1 89.19 112 GLU A O 1
ATOM 849 N N . GLU A 1 113 ? -0.346 -9.047 -10.109 1 87.19 113 GLU A N 1
ATOM 850 C CA . GLU A 1 113 ? -0.163 -9.398 -8.703 1 87.19 113 GLU A CA 1
ATOM 851 C C . GLU A 1 113 ? 1.198 -8.938 -8.195 1 87.19 113 GLU A C 1
ATOM 853 O O . GLU A 1 113 ? 1.31 -8.445 -7.07 1 87.19 113 GLU A O 1
ATOM 858 N N . VAL A 1 114 ? 2.178 -9.102 -8.992 1 87.06 114 VAL A N 1
ATOM 859 C CA . VAL A 1 114 ? 3.512 -8.641 -8.625 1 87.06 114 VAL A CA 1
ATOM 860 C C . VAL A 1 114 ? 3.498 -7.125 -8.422 1 87.06 114 VAL A C 1
ATOM 862 O O . VAL A 1 114 ? 4.012 -6.621 -7.426 1 87.06 114 VAL A O 1
ATOM 865 N N . ALA A 1 115 ? 2.883 -6.402 -9.359 1 93.31 115 ALA A N 1
ATOM 866 C CA . ALA A 1 115 ? 2.809 -4.945 -9.281 1 93.31 115 ALA A CA 1
ATOM 867 C C . ALA A 1 115 ? 2.08 -4.504 -8.016 1 93.31 115 ALA A C 1
ATOM 869 O O . ALA A 1 115 ? 2.502 -3.555 -7.352 1 93.31 115 ALA A O 1
ATOM 870 N N . ASP A 1 116 ? 0.979 -5.23 -7.703 1 93.19 116 ASP A N 1
ATOM 871 C CA . ASP A 1 116 ? 0.233 -4.914 -6.488 1 93.19 116 ASP A CA 1
ATOM 872 C C . ASP A 1 116 ? 1.102 -5.102 -5.246 1 93.19 116 ASP A C 1
ATOM 874 O O . ASP A 1 116 ? 1.084 -4.266 -4.34 1 93.19 116 ASP A O 1
ATOM 878 N N . THR A 1 117 ? 1.829 -6.148 -5.234 1 90.69 117 THR A N 1
ATOM 879 C CA . THR A 1 117 ? 2.699 -6.43 -4.098 1 90.69 117 THR A CA 1
ATOM 880 C C . THR A 1 117 ? 3.801 -5.379 -3.988 1 90.69 117 THR A C 1
ATOM 882 O O . THR A 1 117 ? 4.098 -4.895 -2.895 1 90.69 117 THR A O 1
ATOM 885 N N . VAL A 1 118 ? 4.375 -5.039 -5.094 1 93.5 118 VAL A N 1
ATOM 886 C CA . VAL A 1 118 ? 5.43 -4.031 -5.086 1 93.5 118 VAL A CA 1
ATOM 887 C C . VAL A 1 118 ? 4.875 -2.705 -4.578 1 93.5 118 VAL A C 1
ATOM 889 O O . VAL A 1 118 ? 5.508 -2.035 -3.756 1 93.5 118 VAL A O 1
ATOM 892 N N . MET A 1 119 ? 3.697 -2.34 -5.012 1 95.81 119 MET A N 1
ATOM 893 C CA . MET A 1 119 ? 3.078 -1.111 -4.523 1 95.81 119 MET A CA 1
ATOM 894 C C . MET A 1 119 ? 2.826 -1.189 -3.023 1 95.81 119 MET A C 1
ATOM 896 O O . MET A 1 119 ? 3.004 -0.203 -2.307 1 95.81 119 MET A O 1
ATOM 900 N N . ALA A 1 120 ? 2.369 -2.348 -2.576 1 92.62 120 ALA A N 1
ATOM 901 C CA . ALA A 1 120 ? 2.168 -2.529 -1.142 1 92.62 120 ALA A CA 1
ATOM 902 C C . ALA A 1 120 ? 3.461 -2.283 -0.37 1 92.62 120 ALA A C 1
ATOM 904 O O . ALA A 1 120 ? 3.455 -1.618 0.669 1 92.62 120 ALA A O 1
ATOM 905 N N . LEU A 1 121 ? 4.516 -2.795 -0.903 1 92 121 LEU A N 1
ATOM 906 C CA . LEU A 1 121 ? 5.812 -2.643 -0.256 1 92 121 LEU A CA 1
ATOM 907 C C . LEU A 1 121 ? 6.277 -1.189 -0.302 1 92 121 LEU A C 1
ATOM 909 O O . LEU A 1 121 ? 6.738 -0.648 0.706 1 92 121 LEU A O 1
ATOM 913 N N . ILE A 1 122 ? 6.137 -0.556 -1.452 1 94.44 122 ILE A N 1
ATOM 914 C CA . ILE A 1 122 ? 6.527 0.839 -1.623 1 94.44 122 ILE A CA 1
ATOM 915 C C . ILE A 1 122 ? 5.754 1.716 -0.641 1 94.44 122 ILE A C 1
ATOM 917 O O . ILE A 1 122 ? 6.352 2.51 0.093 1 94.44 122 ILE A O 1
ATOM 921 N N . LEU A 1 123 ? 4.477 1.538 -0.615 1 93.31 123 LEU A N 1
ATOM 922 C CA . LEU A 1 123 ? 3.652 2.359 0.264 1 93.31 123 LEU A CA 1
ATOM 923 C C . LEU A 1 123 ? 3.939 2.045 1.729 1 93.31 123 LEU A C 1
ATOM 925 O O . LEU A 1 123 ? 3.898 2.936 2.58 1 93.31 123 LEU A O 1
ATOM 929 N N . GLY A 1 124 ? 4.172 0.76 2.012 1 89.44 124 GLY A N 1
ATOM 930 C CA . GLY A 1 124 ? 4.574 0.397 3.361 1 89.44 124 GLY A CA 1
ATOM 931 C C . GLY A 1 124 ? 5.836 1.102 3.82 1 89.44 124 GLY A C 1
ATOM 932 O O . GLY A 1 124 ? 5.926 1.543 4.969 1 89.44 124 GLY A O 1
ATOM 933 N N . LEU A 1 125 ? 6.801 1.216 2.939 1 88.94 125 LEU A N 1
ATOM 934 C CA . LEU A 1 125 ? 8.055 1.901 3.242 1 88.94 125 LEU A CA 1
ATOM 935 C C . LEU A 1 125 ? 7.824 3.4 3.41 1 88.94 125 LEU A C 1
ATOM 937 O O . LEU A 1 125 ? 8.305 4 4.375 1 88.94 125 LEU A O 1
ATOM 941 N N . LEU A 1 126 ? 7.066 3.988 2.488 1 90.19 126 LEU A N 1
ATOM 942 C CA . LEU A 1 126 ? 6.859 5.434 2.479 1 90.19 126 LEU A CA 1
ATOM 943 C C . LEU A 1 126 ? 6.035 5.875 3.682 1 90.19 126 LEU A C 1
ATOM 945 O O . LEU A 1 126 ? 6.293 6.93 4.266 1 90.19 126 LEU A O 1
ATOM 949 N N . ARG A 1 127 ? 5.059 4.992 4.02 1 87.38 127 ARG A N 1
ATOM 950 C CA . ARG A 1 127 ? 4.141 5.379 5.086 1 87.38 127 ARG A CA 1
ATOM 951 C C . ARG A 1 127 ? 4.488 4.672 6.391 1 87.38 127 ARG A C 1
ATOM 953 O O . ARG A 1 127 ? 3.811 4.855 7.406 1 87.38 127 ARG A O 1
ATOM 960 N N . ARG A 1 128 ? 5.434 3.836 6.355 1 83.75 128 ARG A N 1
ATOM 961 C CA . ARG A 1 128 ? 6 3.154 7.516 1 83.75 128 ARG A CA 1
ATOM 962 C C . ARG A 1 128 ? 4.934 2.355 8.258 1 83.75 128 ARG A C 1
ATOM 964 O O . ARG A 1 128 ? 4.922 2.314 9.484 1 83.75 128 ARG A O 1
ATOM 971 N N . THR A 1 129 ? 4.016 1.808 7.492 1 82.19 129 THR A N 1
ATOM 972 C CA . THR A 1 129 ? 2.916 1.062 8.094 1 82.19 129 THR A CA 1
ATOM 973 C C . THR A 1 129 ? 3.428 -0.192 8.789 1 82.19 129 THR A C 1
ATOM 975 O O . THR A 1 129 ? 2.85 -0.635 9.781 1 82.19 129 THR A O 1
ATOM 978 N N . HIS A 1 130 ? 4.496 -0.767 8.297 1 76.56 130 HIS A N 1
ATOM 979 C CA . HIS A 1 130 ? 5.07 -1.962 8.906 1 76.56 130 HIS A CA 1
ATOM 980 C C . HIS A 1 130 ? 5.59 -1.674 10.312 1 76.56 130 HIS A C 1
ATOM 982 O O . HIS A 1 130 ? 5.539 -2.543 11.188 1 76.56 130 HIS A O 1
ATOM 988 N N . LEU A 1 131 ? 6.016 -0.478 10.547 1 74.69 131 LEU A N 1
ATOM 989 C CA . LEU A 1 131 ? 6.473 -0.068 11.867 1 74.69 131 LEU A CA 1
ATOM 990 C C . LEU A 1 131 ? 5.297 0.349 12.742 1 74.69 131 LEU A C 1
ATOM 992 O O . LEU A 1 131 ? 5.227 -0.032 13.914 1 74.69 131 LEU A O 1
ATOM 996 N N . LEU A 1 132 ? 4.41 1.049 12.141 1 74.81 132 LEU A N 1
ATOM 997 C CA . LEU A 1 132 ? 3.287 1.604 12.883 1 74.81 132 LEU A CA 1
ATOM 998 C C . LEU A 1 132 ? 2.348 0.498 13.352 1 74.81 132 LEU A C 1
ATOM 1000 O O . LEU A 1 132 ? 1.73 0.611 14.414 1 74.81 132 LEU A O 1
ATOM 1004 N N . SER A 1 133 ? 2.258 -0.528 12.578 1 73.31 133 SER A N 1
ATOM 1005 C CA . SER A 1 133 ? 1.347 -1.621 12.906 1 73.31 133 SER A CA 1
ATOM 1006 C C . SER A 1 133 ? 1.82 -2.389 14.133 1 73.31 133 SER A C 1
ATOM 1008 O O . SER A 1 133 ? 1.048 -3.127 14.75 1 73.31 133 SER A O 1
ATOM 1010 N N . ARG A 1 134 ? 3.031 -2.275 14.453 1 69.25 134 ARG A N 1
ATOM 1011 C CA . ARG A 1 134 ? 3.604 -3 15.586 1 69.25 134 ARG A CA 1
ATOM 1012 C C . ARG A 1 134 ? 3.389 -2.238 16.891 1 69.25 134 ARG A C 1
ATOM 1014 O O . ARG A 1 134 ? 3.594 -2.785 17.969 1 69.25 134 ARG A O 1
ATOM 1021 N N . HIS A 1 135 ? 3.221 -1.03 16.734 1 60.94 135 HIS A N 1
ATOM 1022 C CA . HIS A 1 135 ? 3.156 -0.207 17.938 1 60.94 135 HIS A CA 1
ATOM 1023 C C . HIS A 1 135 ? 1.713 0.013 18.375 1 60.94 135 HIS A C 1
ATOM 1025 O O . HIS A 1 135 ? 0.856 0.362 17.562 1 60.94 135 HIS A O 1
ATOM 1031 N N . ALA A 1 136 ? 1.373 -0.853 19.391 1 51.09 136 ALA A N 1
ATOM 1032 C CA . ALA A 1 136 ? 0.091 -0.575 20.031 1 51.09 136 ALA A CA 1
ATOM 1033 C C . ALA A 1 136 ? 0.029 0.866 20.531 1 51.09 136 ALA A C 1
ATOM 1035 O O . ALA A 1 136 ? 0.983 1.362 21.125 1 51.09 136 ALA A O 1
ATOM 1036 N N . LEU A 1 137 ? -0.404 1.782 19.719 1 49.09 137 LEU A N 1
ATOM 1037 C CA . LEU A 1 137 ? -0.482 3.135 20.266 1 49.09 137 LEU A CA 1
ATOM 1038 C C . LEU A 1 137 ? -0.821 3.104 21.75 1 49.09 137 LEU A C 1
ATOM 1040 O O . LEU A 1 137 ? -1.868 2.584 22.141 1 49.09 137 LEU A O 1
ATOM 1044 N N . SER A 1 138 ? 0.206 2.746 22.391 1 42.66 138 SER A N 1
ATOM 1045 C CA . SER A 1 138 ? 0.016 2.924 23.828 1 42.66 138 SER A CA 1
ATOM 1046 C C . SER A 1 138 ? -0.793 4.18 24.125 1 42.66 138 SER A C 1
ATOM 1048 O O . SER A 1 138 ? -0.954 5.043 23.266 1 42.66 138 SER A O 1
ATOM 1050 N N . ALA A 1 139 ? -1.333 4.184 25.328 1 42.03 139 ALA A N 1
ATOM 1051 C CA . ALA A 1 139 ? -2.055 5.254 26.016 1 42.03 139 ALA A CA 1
ATOM 1052 C C . ALA A 1 139 ? -1.44 6.617 25.703 1 42.03 139 ALA A C 1
ATOM 1054 O O . ALA A 1 139 ? -2.016 7.656 26.031 1 42.03 139 ALA A O 1
ATOM 1055 N N . SER A 1 140 ? -0.15 6.59 25.438 1 44.19 140 SER A N 1
ATOM 1056 C CA . SER A 1 140 ? 0.351 7.961 25.484 1 44.19 140 SER A CA 1
ATOM 1057 C C . SER A 1 140 ? -0.056 8.75 24.25 1 44.19 140 SER A C 1
ATOM 1059 O O . SER A 1 140 ? 0.224 9.945 24.156 1 44.19 140 SER A O 1
ATOM 1061 N N . GLY A 1 141 ? -0.907 8.289 23.438 1 46.5 141 GLY A N 1
ATOM 1062 C CA . GLY A 1 141 ? -1.641 9.023 22.406 1 46.5 141 GLY A CA 1
ATOM 1063 C C . GLY A 1 141 ? -0.779 9.414 21.234 1 46.5 141 GLY A C 1
ATOM 1064 O O . GLY A 1 141 ? 0.337 8.914 21.078 1 46.5 141 GLY A O 1
ATOM 1065 N N . TRP A 1 142 ? -1.259 10.156 20.203 1 46.06 142 TRP A N 1
ATOM 1066 C CA . TRP A 1 142 ? -0.621 10.664 18.984 1 46.06 142 TRP A CA 1
ATOM 1067 C C . TRP A 1 142 ? 0.701 11.352 19.328 1 46.06 142 TRP A C 1
ATOM 1069 O O . TRP A 1 142 ? 1.722 11.086 18.688 1 46.06 142 TRP A O 1
ATOM 1079 N N . LEU A 1 143 ? 0.631 12.359 20.219 1 45.5 143 LEU A N 1
ATOM 1080 C CA . LEU A 1 143 ? 1.734 13.297 20.406 1 45.5 143 LEU A CA 1
ATOM 1081 C C . LEU A 1 143 ? 2.951 12.586 21 1 45.5 143 LEU A C 1
ATOM 1083 O O . LEU A 1 143 ? 4.086 13.023 20.797 1 45.5 143 LEU A O 1
ATOM 1087 N N . GLY A 1 144 ? 2.713 11.469 21.672 1 47.12 144 GLY A N 1
ATOM 1088 C CA . GLY A 1 144 ? 3.844 10.938 22.422 1 47.12 144 GLY A CA 1
ATOM 1089 C C . GLY A 1 144 ? 4.539 9.789 21.719 1 47.12 144 GLY A C 1
ATOM 1090 O O . GLY A 1 144 ? 5.77 9.719 21.688 1 47.12 144 GLY A O 1
ATOM 1091 N N . SER A 1 145 ? 3.883 8.93 21.141 1 53.25 145 SER A N 1
ATOM 1092 C CA . SER A 1 145 ? 4.516 7.688 20.719 1 53.25 145 SER A CA 1
ATOM 1093 C C . SER A 1 145 ? 4.445 7.512 19.203 1 53.25 145 SER A C 1
ATOM 1095 O O . SER A 1 145 ? 5.367 6.977 18.594 1 53.25 145 SER A O 1
ATOM 1097 N N . VAL A 1 146 ? 3.604 8.195 18.578 1 59.88 146 VAL A N 1
ATOM 1098 C CA . VAL A 1 146 ? 3.369 7.895 17.172 1 59.88 146 VAL A CA 1
ATOM 1099 C C . VAL A 1 146 ? 4.215 8.82 16.312 1 59.88 146 VAL A C 1
ATOM 1101 O O . VAL A 1 146 ? 4.734 8.398 15.266 1 59.88 146 VAL A O 1
ATOM 1104 N N . GLN A 1 147 ? 4.488 10 16.812 1 62.12 147 GLN A N 1
ATOM 1105 C CA . GLN A 1 147 ? 5.145 11.008 15.984 1 62.12 147 GLN A CA 1
ATOM 1106 C C . GLN A 1 147 ? 6.555 10.57 15.602 1 62.12 147 GLN A C 1
ATOM 1108 O O . GLN A 1 147 ? 6.957 10.695 14.445 1 62.12 147 GLN A O 1
ATOM 1113 N N . PRO A 1 148 ? 7.316 10.016 16.578 1 62.19 148 PRO A N 1
ATOM 1114 C CA . PRO A 1 148 ? 8.648 9.562 16.172 1 62.19 148 PRO A CA 1
ATOM 1115 C C . PRO A 1 148 ? 8.609 8.453 15.125 1 62.19 148 PRO A C 1
ATOM 1117 O O . PRO A 1 148 ? 9.5 8.367 14.281 1 62.19 148 PRO A O 1
ATOM 1120 N N . LEU A 1 149 ? 7.551 7.68 15.164 1 66.38 149 LEU A N 1
ATOM 1121 C CA . LEU A 1 149 ? 7.434 6.57 14.227 1 66.38 149 LEU A CA 1
ATOM 1122 C C . LEU A 1 149 ? 7.07 7.07 12.836 1 66.38 149 LEU A C 1
ATOM 1124 O O . LEU A 1 149 ? 7.309 6.383 11.836 1 66.38 149 LEU A O 1
ATOM 1128 N N . CYS A 1 150 ? 6.586 8.234 12.812 1 68.62 150 CYS A N 1
ATOM 1129 C CA . CYS A 1 150 ? 6.152 8.797 11.539 1 68.62 150 CYS A CA 1
ATOM 1130 C C . CYS A 1 150 ? 7.289 9.57 10.867 1 68.62 150 CYS A C 1
ATOM 1132 O O . CYS A 1 150 ? 7.176 9.969 9.711 1 68.62 150 CYS A O 1
ATOM 1134 N N . ARG A 1 151 ? 8.367 9.688 11.625 1 67.56 151 ARG A N 1
ATOM 1135 C CA . ARG A 1 151 ? 9.508 10.414 11.07 1 67.56 151 ARG A CA 1
ATOM 1136 C C . ARG A 1 151 ? 10.086 9.695 9.852 1 67.56 151 ARG A C 1
ATOM 1138 O O . ARG A 1 151 ? 10.391 8.5 9.922 1 67.56 151 ARG A O 1
ATOM 1145 N N . GLY A 1 152 ? 10.164 10.453 8.695 1 71.38 152 GLY A N 1
ATOM 1146 C CA . GLY A 1 152 ? 10.719 9.875 7.48 1 71.38 152 GLY A CA 1
ATOM 1147 C C . GLY A 1 152 ? 9.656 9.477 6.473 1 71.38 152 GLY A C 1
ATOM 1148 O O . GLY A 1 152 ? 9.977 9.094 5.348 1 71.38 152 GLY A O 1
ATOM 1149 N N . MET A 1 153 ? 8.406 9.547 6.949 1 79.31 153 MET A N 1
ATOM 1150 C CA . MET A 1 153 ? 7.336 9.312 5.988 1 79.31 153 MET A CA 1
ATOM 1151 C C . MET A 1 153 ? 7.426 10.289 4.82 1 79.31 153 MET A C 1
ATOM 1153 O O . MET A 1 153 ? 7.824 11.445 5.004 1 79.31 153 MET A O 1
ATOM 1157 N N . ARG A 1 154 ? 7.098 9.812 3.668 1 85.5 154 ARG A N 1
ATOM 1158 C CA . ARG A 1 154 ? 7.188 10.641 2.469 1 85.5 154 ARG A CA 1
ATOM 1159 C C . ARG A 1 154 ? 5.879 10.617 1.688 1 85.5 154 ARG A C 1
ATOM 1161 O O . ARG A 1 154 ? 5.148 9.625 1.719 1 85.5 154 ARG A O 1
ATOM 1168 N N . ARG A 1 155 ? 5.703 11.742 1.016 1 86.62 155 ARG A N 1
ATOM 1169 C CA . ARG A 1 155 ? 4.562 11.844 0.112 1 86.62 155 ARG A CA 1
ATOM 1170 C C . ARG A 1 155 ? 4.859 11.18 -1.227 1 86.62 155 ARG A C 1
ATOM 1172 O O . ARG A 1 155 ? 5.992 11.234 -1.718 1 86.62 155 ARG A O 1
ATOM 1179 N N . CYS A 1 156 ? 3.826 10.547 -1.802 1 92.94 156 CYS A N 1
ATOM 1180 C CA . CYS A 1 156 ? 3.994 9.875 -3.088 1 92.94 156 CYS A CA 1
ATOM 1181 C C . CYS A 1 156 ? 4.148 10.891 -4.215 1 92.94 156 CYS A C 1
ATOM 1183 O O . CYS A 1 156 ? 4.977 10.711 -5.109 1 92.94 156 CYS A O 1
ATOM 1185 N N . ARG A 1 157 ? 3.295 11.922 -4.121 1 91.56 157 ARG A N 1
ATOM 1186 C CA . ARG A 1 157 ? 3.256 12.891 -5.211 1 91.56 157 ARG A CA 1
ATOM 1187 C C . ARG A 1 157 ? 4.637 13.484 -5.469 1 91.56 157 ARG A C 1
ATOM 1189 O O . ARG A 1 157 ? 5.305 13.945 -4.539 1 91.56 157 ARG A O 1
ATOM 1196 N N . GLY A 1 158 ? 5.066 13.344 -6.703 1 93.19 158 GLY A N 1
ATOM 1197 C CA . GLY A 1 158 ? 6.309 13.977 -7.109 1 93.19 158 GLY A CA 1
ATOM 1198 C C . GLY A 1 158 ? 7.516 13.07 -6.977 1 93.19 158 GLY A C 1
ATOM 1199 O O . GLY A 1 158 ? 8.594 13.375 -7.496 1 93.19 158 GLY A O 1
ATOM 1200 N N . LEU A 1 159 ? 7.367 11.984 -6.219 1 96.25 159 LEU A N 1
ATOM 1201 C CA . LEU A 1 159 ? 8.477 11.047 -6.145 1 96.25 159 LEU A CA 1
ATOM 1202 C C . LEU A 1 159 ? 8.758 10.414 -7.504 1 96.25 159 LEU A C 1
ATOM 1204 O O . LEU A 1 159 ? 7.84 10.258 -8.32 1 96.25 159 LEU A O 1
ATOM 1208 N N . VAL A 1 160 ? 10 10.086 -7.73 1 98.38 160 VAL A N 1
ATOM 1209 C CA . VAL A 1 160 ? 10.414 9.43 -8.961 1 98.38 160 VAL A CA 1
ATOM 1210 C C . VAL A 1 160 ? 10.617 7.934 -8.711 1 98.38 160 VAL A C 1
ATOM 1212 O O . VAL A 1 160 ? 11.445 7.547 -7.879 1 98.38 160 VAL A O 1
ATOM 1215 N N . LEU A 1 161 ? 9.836 7.148 -9.422 1 98.75 161 LEU A N 1
ATOM 1216 C CA . LEU A 1 161 ? 10.031 5.699 -9.422 1 98.75 161 LEU A CA 1
ATOM 1217 C C . LEU A 1 161 ? 10.898 5.266 -10.594 1 98.75 161 LEU A C 1
ATOM 1219 O O . LEU A 1 161 ? 10.539 5.492 -11.758 1 98.75 161 LEU A O 1
ATOM 1223 N N . GLY A 1 162 ? 12.055 4.711 -10.273 1 98.75 162 GLY A N 1
ATOM 1224 C CA . GLY A 1 162 ? 12.898 4.09 -11.281 1 98.75 162 GLY A CA 1
ATOM 1225 C C . GLY A 1 162 ? 12.719 2.588 -11.367 1 98.75 162 GLY A C 1
ATOM 1226 O O . GLY A 1 162 ? 12.953 1.872 -10.391 1 98.75 162 GLY A O 1
ATOM 1227 N N . ILE A 1 163 ? 12.312 2.086 -12.539 1 98.44 163 ILE A N 1
ATOM 1228 C CA . ILE A 1 163 ? 12.07 0.663 -12.758 1 98.44 163 ILE A CA 1
ATOM 1229 C C . ILE A 1 163 ? 13.203 0.069 -13.594 1 98.44 163 ILE A C 1
ATOM 1231 O O . ILE A 1 163 ? 13.523 0.58 -14.672 1 98.44 163 ILE A O 1
ATOM 1235 N N . VAL A 1 164 ? 13.828 -0.985 -13.047 1 97.31 164 VAL A N 1
ATOM 1236 C CA . VAL A 1 164 ? 14.867 -1.693 -13.789 1 97.31 164 VAL A CA 1
ATOM 1237 C C . VAL A 1 164 ? 14.273 -2.936 -14.445 1 97.31 164 VAL A C 1
ATOM 1239 O O . VAL A 1 164 ? 13.922 -3.9 -13.766 1 97.31 164 VAL A O 1
ATOM 1242 N N . GLY A 1 165 ? 14.219 -2.857 -15.719 1 94.31 165 GLY A N 1
ATOM 1243 C CA . GLY A 1 165 ? 13.641 -3.951 -16.484 1 94.31 165 GLY A CA 1
ATOM 1244 C C . GLY A 1 165 ? 12.336 -3.58 -17.156 1 94.31 165 GLY A C 1
ATOM 1245 O O . GLY A 1 165 ? 11.539 -2.814 -16.609 1 94.31 165 GLY A O 1
ATOM 1246 N N . ARG A 1 166 ? 12.125 -4.148 -18.328 1 90.81 166 ARG A N 1
ATOM 1247 C CA . ARG A 1 166 ? 10.891 -3.959 -19.078 1 90.81 166 ARG A CA 1
ATOM 1248 C C . ARG A 1 166 ? 10.07 -5.246 -19.125 1 90.81 166 ARG A C 1
ATOM 1250 O O . ARG A 1 166 ? 10.188 -6.031 -20.062 1 90.81 166 ARG A O 1
ATOM 1257 N N . SER A 1 167 ? 9.352 -5.449 -18.141 1 88.38 167 SER A N 1
ATOM 1258 C CA . SER A 1 167 ? 8.5 -6.633 -18.031 1 88.38 167 SER A CA 1
ATOM 1259 C C . SER A 1 167 ? 7.031 -6.246 -17.891 1 88.38 167 SER A C 1
ATOM 1261 O O . SER A 1 167 ? 6.699 -5.062 -17.781 1 88.38 167 SER A O 1
ATOM 1263 N N . ALA A 1 168 ? 6.184 -7.285 -18.016 1 88.38 168 ALA A N 1
ATOM 1264 C CA . ALA A 1 168 ? 4.754 -7.047 -17.828 1 88.38 168 ALA A CA 1
ATOM 1265 C C . ALA A 1 168 ? 4.473 -6.5 -16.438 1 88.38 168 ALA A C 1
ATOM 1267 O O . ALA A 1 168 ? 3.623 -5.621 -16.266 1 88.38 168 ALA A O 1
ATOM 1268 N N . SER A 1 169 ? 5.195 -6.992 -15.453 1 91.12 169 SER A N 1
ATOM 1269 C CA . SER A 1 169 ? 5.016 -6.5 -14.094 1 91.12 169 SER A CA 1
ATOM 1270 C C . SER A 1 169 ? 5.5 -5.062 -13.953 1 91.12 169 SER A C 1
ATOM 1272 O O . SER A 1 169 ? 4.891 -4.262 -13.242 1 91.12 169 SER A O 1
ATOM 1274 N N . ALA A 1 170 ? 6.586 -4.77 -14.656 1 94.88 170 ALA A N 1
ATOM 1275 C CA . ALA A 1 170 ? 7.102 -3.402 -14.656 1 94.88 170 ALA A CA 1
ATOM 1276 C C . ALA A 1 170 ? 6.07 -2.428 -15.219 1 94.88 170 ALA A C 1
ATOM 1278 O O . ALA A 1 170 ? 5.836 -1.36 -14.648 1 94.88 170 ALA A O 1
ATOM 1279 N N . ARG A 1 171 ? 5.508 -2.844 -16.328 1 95.44 171 ARG A N 1
ATOM 1280 C CA . ARG A 1 171 ? 4.488 -2.012 -16.953 1 95.44 171 ARG A CA 1
ATOM 1281 C C . ARG A 1 171 ? 3.295 -1.812 -16.031 1 95.44 171 ARG A C 1
ATOM 1283 O O . ARG A 1 171 ? 2.787 -0.697 -15.898 1 95.44 171 ARG A O 1
ATOM 1290 N N . SER A 1 172 ? 2.832 -2.906 -15.469 1 95.38 172 SER A N 1
ATOM 1291 C CA . SER A 1 172 ? 1.719 -2.832 -14.523 1 95.38 172 SER A CA 1
ATOM 1292 C C . SER A 1 172 ? 2.051 -1.925 -13.344 1 95.38 172 SER A C 1
ATOM 1294 O O . SER A 1 172 ? 1.203 -1.151 -12.891 1 95.38 172 SER A O 1
ATOM 1296 N N . LEU A 1 173 ? 3.291 -1.996 -12.883 1 97.38 173 LEU A N 1
ATOM 1297 C CA . LEU A 1 173 ? 3.736 -1.148 -11.781 1 97.38 173 LEU A CA 1
ATOM 1298 C C . LEU A 1 173 ? 3.734 0.32 -12.195 1 97.38 173 LEU A C 1
ATOM 1300 O O . LEU A 1 173 ? 3.271 1.18 -11.438 1 97.38 173 LEU A O 1
ATOM 1304 N N . ALA A 1 174 ? 4.254 0.542 -13.359 1 98.12 174 ALA A N 1
ATOM 1305 C CA . ALA A 1 174 ? 4.293 1.91 -13.867 1 98.12 174 ALA A CA 1
ATOM 1306 C C . ALA A 1 174 ? 2.9 2.529 -13.891 1 98.12 174 ALA A C 1
ATOM 1308 O O . ALA A 1 174 ? 2.705 3.654 -13.43 1 98.12 174 ALA A O 1
ATOM 1309 N N . ALA A 1 175 ? 1.965 1.818 -14.367 1 97.38 175 ALA A N 1
ATOM 1310 C CA . ALA A 1 175 ? 0.593 2.309 -14.469 1 97.38 175 ALA A CA 1
ATOM 1311 C C . ALA A 1 175 ? 0.024 2.643 -13.094 1 97.38 175 ALA A C 1
ATOM 1313 O O . ALA A 1 175 ? -0.573 3.705 -12.906 1 97.38 175 ALA A O 1
ATOM 1314 N N . ARG A 1 176 ? 0.191 1.802 -12.141 1 97.81 176 ARG A N 1
ATOM 1315 C CA . ARG A 1 176 ? -0.314 2.01 -10.789 1 97.81 176 ARG A CA 1
ATOM 1316 C C . ARG A 1 176 ? 0.363 3.207 -10.125 1 97.81 176 ARG A C 1
ATOM 1318 O O . ARG A 1 176 ? -0.296 4.016 -9.477 1 97.81 176 ARG A O 1
ATOM 1325 N N . SER A 1 177 ? 1.683 3.299 -10.328 1 98.06 177 SER A N 1
ATOM 1326 C CA . SER A 1 177 ? 2.441 4.348 -9.656 1 98.06 177 SER A CA 1
ATOM 1327 C C . SER A 1 177 ? 2.039 5.73 -10.164 1 98.06 177 SER A C 1
ATOM 1329 O O . SER A 1 177 ? 2.059 6.703 -9.406 1 98.06 177 SER A O 1
ATOM 1331 N N . LEU A 1 178 ? 1.676 5.816 -11.438 1 97.69 178 LEU A N 1
ATOM 1332 C CA . LEU A 1 178 ? 1.236 7.082 -12.023 1 97.69 178 LEU A CA 1
ATOM 1333 C C . LEU A 1 178 ? -0.04 7.574 -11.352 1 97.69 178 LEU A C 1
ATOM 1335 O O . LEU A 1 178 ? -0.242 8.781 -11.203 1 97.69 178 LEU A O 1
ATOM 1339 N N . ALA A 1 179 ? -0.887 6.707 -10.883 1 96.94 179 ALA A N 1
ATOM 1340 C CA . ALA A 1 179 ? -2.121 7.074 -10.195 1 96.94 179 ALA A CA 1
ATOM 1341 C C . ALA A 1 179 ? -1.821 7.703 -8.836 1 96.94 179 ALA A C 1
ATOM 1343 O O . ALA A 1 179 ? -2.682 8.359 -8.242 1 96.94 179 ALA A O 1
ATOM 1344 N N . PHE A 1 180 ? -0.656 7.496 -8.328 1 97.38 180 PHE A N 1
ATOM 1345 C CA . PHE A 1 180 ? -0.224 8.109 -7.078 1 97.38 180 PHE A CA 1
ATOM 1346 C C . PHE A 1 180 ? 0.56 9.391 -7.34 1 97.38 180 PHE A C 1
ATOM 1348 O O . PHE A 1 180 ? 1.215 9.914 -6.441 1 97.38 180 PHE A O 1
ATOM 1355 N N . LYS A 1 181 ? 0.576 9.805 -8.648 1 95.94 181 LYS A N 1
ATOM 1356 C CA . LYS A 1 181 ? 1.194 11.055 -9.094 1 95.94 181 LYS A CA 1
ATOM 1357 C C . LYS A 1 181 ? 2.713 10.992 -8.953 1 95.94 181 LYS A C 1
ATOM 1359 O O . LYS A 1 181 ? 3.354 12.008 -8.656 1 95.94 181 LYS A O 1
ATOM 1364 N N . MET A 1 182 ? 3.258 9.844 -9.023 1 97.31 182 MET A N 1
ATOM 1365 C CA . MET A 1 182 ? 4.703 9.672 -9.133 1 97.31 182 MET A CA 1
ATOM 1366 C C . MET A 1 182 ? 5.164 9.859 -10.57 1 97.31 182 MET A C 1
ATOM 1368 O O . MET A 1 182 ? 4.371 9.719 -11.508 1 97.31 182 MET A O 1
ATOM 1372 N N . SER A 1 183 ? 6.383 10.289 -10.734 1 98.12 183 SER A N 1
ATOM 1373 C CA . SER A 1 183 ? 7.039 10.18 -12.031 1 98.12 183 SER A CA 1
ATOM 1374 C C . SER A 1 183 ? 7.691 8.805 -12.211 1 98.12 183 SER A C 1
ATOM 1376 O O . SER A 1 183 ? 8.188 8.227 -11.242 1 98.12 183 SER A O 1
ATOM 1378 N N . VAL A 1 184 ? 7.617 8.281 -13.453 1 98.62 184 VAL A N 1
ATOM 1379 C CA . VAL A 1 184 ? 8.133 6.93 -13.68 1 98.62 184 VAL A CA 1
ATOM 1380 C C . VAL A 1 184 ? 9.258 6.973 -14.703 1 98.62 184 VAL A C 1
ATOM 1382 O O . VAL A 1 184 ? 9.094 7.523 -15.797 1 98.62 184 VAL A O 1
ATOM 1385 N N . LEU A 1 185 ? 10.422 6.484 -14.328 1 98.56 185 LEU A N 1
ATOM 1386 C CA . LEU A 1 185 ? 11.562 6.223 -15.203 1 98.56 185 LEU A CA 1
ATOM 1387 C C . LEU A 1 185 ? 11.82 4.727 -15.328 1 98.56 185 LEU A C 1
ATOM 1389 O O . LEU A 1 185 ? 11.523 3.963 -14.406 1 98.56 185 LEU A O 1
ATOM 1393 N N . TYR A 1 186 ? 12.273 4.297 -16.453 1 97.56 186 TYR A N 1
ATOM 1394 C CA . TYR A 1 186 ? 12.625 2.885 -16.547 1 97.56 186 TYR A CA 1
ATOM 1395 C C . TYR A 1 186 ? 13.883 2.699 -17.391 1 97.56 186 TYR A C 1
ATOM 1397 O O . TYR A 1 186 ? 14.258 3.586 -18.172 1 97.56 186 TYR A O 1
ATOM 1405 N N . PHE A 1 187 ? 14.586 1.659 -17.094 1 96.12 187 PHE A N 1
ATOM 1406 C CA . PHE A 1 187 ? 15.789 1.226 -17.797 1 96.12 187 PHE A CA 1
ATOM 1407 C C . PHE A 1 187 ? 15.625 -0.2 -18.312 1 96.12 187 PHE A C 1
ATOM 1409 O O . PHE A 1 187 ? 15.281 -1.104 -17.547 1 96.12 187 PHE A O 1
ATOM 1416 N N . ASP A 1 188 ? 15.797 -0.329 -19.594 1 90.44 188 ASP A N 1
ATOM 1417 C CA . ASP A 1 188 ? 15.68 -1.635 -20.219 1 90.44 188 ASP A CA 1
ATOM 1418 C C . ASP A 1 188 ? 16.984 -2.41 -20.141 1 90.44 188 ASP A C 1
ATOM 1420 O O . ASP A 1 188 ? 17.984 -2.039 -20.781 1 90.44 188 ASP A O 1
ATOM 1424 N N . VAL A 1 189 ? 17 -3.455 -19.312 1 84.62 189 VAL A N 1
ATOM 1425 C CA . VAL A 1 189 ? 18.203 -4.277 -19.188 1 84.62 189 VAL A CA 1
ATOM 1426 C C . VAL A 1 189 ? 18.359 -5.141 -20.438 1 84.62 189 VAL A C 1
ATOM 1428 O O . VAL A 1 189 ? 17.391 -5.742 -20.922 1 84.62 189 VAL A O 1
ATOM 1431 N N . HIS A 1 190 ? 19.484 -4.844 -21.156 1 70.12 190 HIS A N 1
ATOM 1432 C CA . HIS A 1 190 ? 19.75 -5.664 -22.328 1 70.12 190 HIS A CA 1
ATOM 1433 C C . HIS A 1 190 ? 20 -7.117 -21.938 1 70.12 190 HIS A C 1
ATOM 1435 O O . HIS A 1 190 ? 20.891 -7.41 -21.125 1 70.12 190 HIS A O 1
ATOM 1441 N N . GLU A 1 191 ? 19.062 -7.922 -21.812 1 57.53 191 GLU A N 1
ATOM 1442 C CA . GLU A 1 191 ? 19.266 -9.328 -21.469 1 57.53 191 GLU A CA 1
ATOM 1443 C C . GLU A 1 191 ? 19.969 -10.07 -22.609 1 57.53 191 GLU A C 1
ATOM 1445 O O . GLU A 1 191 ? 19.516 -10.023 -23.766 1 57.53 191 GLU A O 1
ATOM 1450 N N . GLY A 1 192 ? 21.328 -10.211 -22.688 1 48.09 192 GLY A N 1
ATOM 1451 C CA . GLY A 1 192 ? 22.312 -10.852 -23.531 1 48.09 192 GLY A CA 1
ATOM 1452 C C . GLY A 1 192 ? 21.859 -10.992 -24.984 1 48.09 192 GLY A C 1
ATOM 1453 O O . GLY A 1 192 ? 20.797 -10.5 -25.344 1 48.09 192 GLY A O 1
ATOM 1454 N N . THR A 1 193 ? 22.641 -12.25 -25.703 1 44.28 193 THR A N 1
ATOM 1455 C CA . THR A 1 193 ? 22.844 -12.516 -27.125 1 44.28 193 THR A CA 1
ATOM 1456 C C . THR A 1 193 ? 21.547 -12.32 -27.891 1 44.28 193 THR A C 1
ATOM 1458 O O . THR A 1 193 ? 21.516 -11.602 -28.891 1 44.28 193 THR A O 1
ATOM 1461 N N . GLY A 1 194 ? 20.906 -13.633 -28.344 1 40.19 194 GLY A N 1
ATOM 1462 C CA . GLY A 1 194 ? 20.062 -13.859 -29.5 1 40.19 194 GLY A CA 1
ATOM 1463 C C . GLY A 1 194 ? 18.844 -12.953 -29.547 1 40.19 194 GLY A C 1
ATOM 1464 O O . GLY A 1 194 ? 18.969 -11.758 -29.828 1 40.19 194 GLY A O 1
ATOM 1465 N N . LYS A 1 195 ? 17.641 -13.641 -29.391 1 39.44 195 LYS A N 1
ATOM 1466 C CA . LYS A 1 195 ? 16.328 -13.109 -29.75 1 39.44 195 LYS A CA 1
ATOM 1467 C C . LYS A 1 195 ? 15.945 -11.938 -28.859 1 39.44 195 LYS A C 1
ATOM 1469 O O . LYS A 1 195 ? 15.805 -12.086 -27.641 1 39.44 195 LYS A O 1
ATOM 1474 N N . VAL A 1 196 ? 16.734 -10.781 -28.938 1 43.81 196 VAL A N 1
ATOM 1475 C CA . VAL A 1 196 ? 16.172 -9.539 -28.438 1 43.81 196 VAL A CA 1
ATOM 1476 C C . VAL A 1 196 ? 14.656 -9.68 -28.281 1 43.81 196 VAL A C 1
ATOM 1478 O O . VAL A 1 196 ? 13.93 -9.766 -29.281 1 43.81 196 VAL A O 1
ATOM 1481 N N . SER A 1 197 ? 14.242 -10.609 -27.641 1 41.84 197 SER A N 1
ATOM 1482 C CA . SER A 1 197 ? 12.797 -10.484 -27.5 1 41.84 197 SER A CA 1
ATOM 1483 C C . SER A 1 197 ? 12.391 -9.055 -27.156 1 41.84 197 SER A C 1
ATOM 1485 O O . SER A 1 197 ? 12.812 -8.516 -26.125 1 41.84 197 SER A O 1
ATOM 1487 N N . ARG A 1 198 ? 12.781 -8.102 -28.062 1 45.78 198 ARG A N 1
ATOM 1488 C CA . ARG A 1 198 ? 12.125 -6.797 -27.969 1 45.78 198 ARG A CA 1
ATOM 1489 C C . ARG A 1 198 ? 10.828 -6.883 -27.188 1 45.78 198 ARG A C 1
ATOM 1491 O O . ARG A 1 198 ? 9.812 -7.352 -27.688 1 45.78 198 ARG A O 1
ATOM 1498 N N . SER A 1 199 ? 11.078 -7.188 -25.891 1 53.75 199 SER A N 1
ATOM 1499 C CA . SER A 1 199 ? 9.789 -7.184 -25.219 1 53.75 199 SER A CA 1
ATOM 1500 C C . SER A 1 199 ? 8.953 -5.977 -25.625 1 53.75 199 SER A C 1
ATOM 1502 O O . SER A 1 199 ? 9.438 -4.844 -25.625 1 53.75 199 SER A O 1
ATOM 1504 N N . SER A 1 200 ? 8.234 -6.105 -26.578 1 67.31 200 SER A N 1
ATOM 1505 C CA . SER A 1 200 ? 7.219 -5.234 -27.172 1 67.31 200 SER A CA 1
ATOM 1506 C C . SER A 1 200 ? 6.297 -4.656 -26.109 1 67.31 200 SER A C 1
ATOM 1508 O O . SER A 1 200 ? 5.27 -4.059 -26.422 1 67.31 200 SER A O 1
ATOM 1510 N N . ILE A 1 201 ? 6.887 -4.801 -24.859 1 83.12 201 ILE A N 1
ATOM 1511 C CA . ILE A 1 201 ? 5.945 -4.305 -23.875 1 83.12 201 ILE A CA 1
ATOM 1512 C C . ILE A 1 201 ? 6.008 -2.781 -23.812 1 83.12 201 ILE A C 1
ATOM 1514 O O . ILE A 1 201 ? 7.059 -2.209 -23.516 1 83.12 201 ILE A O 1
ATOM 1518 N N . ALA A 1 202 ? 5.02 -2.172 -24.094 1 89.5 202 ALA A N 1
ATOM 1519 C CA . ALA A 1 202 ? 4.926 -0.715 -24.094 1 89.5 202 ALA A CA 1
ATOM 1520 C C . ALA A 1 202 ? 4.547 -0.19 -22.719 1 89.5 202 ALA A C 1
ATOM 1522 O O . ALA A 1 202 ? 3.541 -0.614 -22.141 1 89.5 202 ALA A O 1
ATOM 1523 N N . PHE A 1 203 ? 5.402 0.72 -22.234 1 93.44 203 PHE A N 1
ATOM 1524 C CA . PHE A 1 203 ? 5.102 1.399 -20.984 1 93.44 203 PHE A CA 1
ATOM 1525 C C . PHE A 1 203 ? 4.102 2.529 -21.203 1 93.44 203 PHE A C 1
ATOM 1527 O O . PHE A 1 203 ? 3.902 2.971 -22.344 1 93.44 203 PHE A O 1
ATOM 1534 N N . PRO A 1 204 ? 3.412 2.928 -20.125 1 95 204 PRO A N 1
ATOM 1535 C CA . PRO A 1 204 ? 2.576 4.121 -20.266 1 95 204 PRO A CA 1
ATOM 1536 C C . PRO A 1 204 ? 3.34 5.309 -20.859 1 95 204 PRO A C 1
ATOM 1538 O O . PRO A 1 204 ? 4.523 5.492 -20.547 1 95 204 PRO A O 1
ATOM 1541 N N . PRO A 1 205 ? 2.684 6.113 -21.609 1 95.19 205 PRO A N 1
ATOM 1542 C CA . PRO A 1 205 ? 3.357 7.223 -22.297 1 95.19 205 PRO A CA 1
ATOM 1543 C C . PRO A 1 205 ? 4.039 8.188 -21.328 1 95.19 205 PRO A C 1
ATOM 1545 O O . PRO A 1 205 ? 5.027 8.828 -21.672 1 95.19 205 PRO A O 1
ATOM 1548 N N . ALA A 1 206 ? 3.541 8.289 -20.172 1 96.5 206 ALA A N 1
ATOM 1549 C CA . ALA A 1 206 ? 4.074 9.234 -19.203 1 96.5 206 ALA A CA 1
ATOM 1550 C C . ALA A 1 206 ? 5.391 8.734 -18.609 1 96.5 206 ALA A C 1
ATOM 1552 O O . ALA A 1 206 ? 6.113 9.484 -17.953 1 96.5 206 ALA A O 1
ATOM 1553 N N . ALA A 1 207 ? 5.684 7.43 -18.797 1 97.06 207 ALA A N 1
ATOM 1554 C CA . ALA A 1 207 ? 6.953 6.879 -18.328 1 97.06 207 ALA A CA 1
ATOM 1555 C C . ALA A 1 207 ? 8.086 7.207 -19.297 1 97.06 207 ALA A C 1
ATOM 1557 O O . ALA A 1 207 ? 7.902 7.176 -20.516 1 97.06 207 ALA A O 1
ATOM 1558 N N . ARG A 1 208 ? 9.273 7.449 -18.781 1 97.38 208 ARG A N 1
ATOM 1559 C CA . ARG A 1 208 ? 10.406 7.852 -19.609 1 97.38 208 ARG A CA 1
ATOM 1560 C C . ARG A 1 208 ? 11.539 6.836 -19.531 1 97.38 208 ARG A C 1
ATOM 1562 O O . ARG A 1 208 ? 11.938 6.434 -18.438 1 97.38 208 ARG A O 1
ATOM 1569 N N . ARG A 1 209 ? 12.07 6.527 -20.625 1 96.38 209 ARG A N 1
ATOM 1570 C CA . ARG A 1 209 ? 13.195 5.602 -20.688 1 96.38 209 ARG A CA 1
ATOM 1571 C C . ARG A 1 209 ? 14.508 6.32 -20.406 1 96.38 209 ARG A C 1
ATOM 1573 O O . ARG A 1 209 ? 14.75 7.41 -20.922 1 96.38 209 ARG A O 1
ATOM 1580 N N . MET A 1 210 ? 15.258 5.738 -19.531 1 96.69 210 MET A N 1
ATOM 1581 C CA . MET A 1 210 ? 16.594 6.262 -19.234 1 96.69 210 MET A CA 1
ATOM 1582 C C . MET A 1 210 ? 17.656 5.555 -20.078 1 96.69 210 MET A C 1
ATOM 1584 O O . MET A 1 210 ? 17.5 4.375 -20.406 1 96.69 210 MET A O 1
ATOM 1588 N N . GLU A 1 211 ? 18.75 6.25 -20.359 1 95 211 GLU A N 1
ATOM 1589 C CA . GLU A 1 211 ? 19.797 5.711 -21.219 1 95 211 GLU A CA 1
ATOM 1590 C C . GLU A 1 211 ? 20.719 4.785 -20.438 1 95 211 GLU A C 1
ATOM 1592 O O . GLU A 1 211 ? 21.219 3.791 -20.984 1 95 211 GLU A O 1
ATOM 1597 N N . THR A 1 212 ? 20.984 5.141 -19.219 1 96.19 212 THR A N 1
ATOM 1598 C CA . THR A 1 212 ? 21.875 4.312 -18.406 1 96.19 212 THR A CA 1
ATOM 1599 C C . THR A 1 212 ? 21.25 3.992 -17.062 1 96.19 212 THR A C 1
ATOM 1601 O O . THR A 1 212 ? 20.406 4.746 -16.562 1 96.19 212 THR A O 1
ATOM 1604 N N . LEU A 1 213 ? 21.703 2.963 -16.516 1 96.88 213 LEU A N 1
ATOM 1605 C CA . LEU A 1 213 ? 21.266 2.58 -15.172 1 96.88 213 LEU A CA 1
ATOM 1606 C C . LEU A 1 213 ? 21.672 3.625 -14.148 1 96.88 213 LEU A C 1
ATOM 1608 O O . LEU A 1 213 ? 20.891 3.957 -13.25 1 96.88 213 LEU A O 1
ATOM 1612 N N . ASN A 1 214 ? 22.859 4.164 -14.305 1 97.62 214 ASN A N 1
ATOM 1613 C CA . ASN A 1 214 ? 23.359 5.18 -13.383 1 97.62 214 ASN A CA 1
ATOM 1614 C C . ASN A 1 214 ? 22.469 6.414 -13.367 1 97.62 214 ASN A C 1
ATOM 1616 O O . ASN A 1 214 ? 22.172 6.961 -12.305 1 97.62 214 ASN A O 1
ATOM 1620 N N . ASP A 1 215 ? 22.047 6.789 -14.547 1 97.5 215 ASP A N 1
ATOM 1621 C CA . ASP A 1 215 ? 21.141 7.926 -14.625 1 97.5 215 ASP A CA 1
ATOM 1622 C C . ASP A 1 215 ? 19.812 7.625 -13.922 1 97.5 215 ASP A C 1
ATOM 1624 O O . ASP A 1 215 ? 19.266 8.484 -13.242 1 97.5 215 ASP A O 1
ATOM 1628 N N . LEU A 1 216 ? 19.312 6.457 -14.094 1 98.38 216 LEU A N 1
ATOM 1629 C CA . LEU A 1 216 ? 18.078 6.055 -13.445 1 98.38 216 LEU A CA 1
ATOM 1630 C C . LEU A 1 216 ? 18.219 6.105 -11.922 1 98.38 216 LEU A C 1
ATOM 1632 O O . LEU A 1 216 ? 17.375 6.68 -11.234 1 98.38 216 LEU A O 1
ATOM 1636 N N . LEU A 1 217 ? 19.297 5.543 -11.438 1 98.19 217 LEU A N 1
ATOM 1637 C CA . LEU A 1 217 ? 19.531 5.465 -10 1 98.19 217 LEU A CA 1
ATOM 1638 C C . LEU A 1 217 ? 19.688 6.859 -9.398 1 98.19 217 LEU A C 1
ATOM 1640 O O . LEU A 1 217 ? 19.141 7.137 -8.32 1 98.19 217 LEU A O 1
ATOM 1644 N N . ALA A 1 218 ? 20.312 7.738 -10.109 1 97.81 218 ALA A N 1
ATOM 1645 C CA . ALA A 1 218 ? 20.594 9.086 -9.617 1 97.81 218 ALA A CA 1
ATOM 1646 C C . ALA A 1 218 ? 19.312 9.914 -9.539 1 97.81 218 ALA A C 1
ATOM 1648 O O . ALA A 1 218 ? 19.219 10.828 -8.711 1 97.81 218 ALA A O 1
ATOM 1649 N N . ALA A 1 219 ? 18.391 9.586 -10.32 1 97.88 219 ALA A N 1
ATOM 1650 C CA . ALA A 1 219 ? 17.172 10.398 -10.414 1 97.88 219 ALA A CA 1
ATOM 1651 C C . ALA A 1 219 ? 16.047 9.805 -9.562 1 97.88 219 ALA A C 1
ATOM 1653 O O . ALA A 1 219 ? 15.031 10.453 -9.32 1 97.88 219 ALA A O 1
ATOM 1654 N N . SER A 1 220 ? 16.156 8.578 -9.102 1 98.56 220 SER A N 1
ATOM 1655 C CA . SER A 1 220 ? 15.047 7.824 -8.539 1 98.56 220 SER A CA 1
ATOM 1656 C C . SER A 1 220 ? 14.992 7.961 -7.02 1 98.56 220 SER A C 1
ATOM 1658 O O . SER A 1 220 ? 16.016 7.82 -6.348 1 98.56 220 SER A O 1
ATOM 1660 N N . ASP A 1 221 ? 13.82 8.281 -6.48 1 97.25 221 ASP A N 1
ATOM 1661 C CA . ASP A 1 221 ? 13.57 8.203 -5.043 1 97.25 221 ASP A CA 1
ATOM 1662 C C . ASP A 1 221 ? 13.25 6.773 -4.617 1 97.25 221 ASP A C 1
ATOM 1664 O O . ASP A 1 221 ? 13.469 6.398 -3.463 1 97.25 221 ASP A O 1
ATOM 1668 N N . LEU A 1 222 ? 12.648 6.023 -5.523 1 97.88 222 LEU A N 1
ATOM 1669 C CA . LEU A 1 222 ? 12.281 4.617 -5.398 1 97.88 222 LEU A CA 1
ATOM 1670 C C . LEU A 1 222 ? 12.844 3.805 -6.559 1 97.88 222 LEU A C 1
ATOM 1672 O O . LEU A 1 222 ? 12.758 4.223 -7.715 1 97.88 222 LEU A O 1
ATOM 1676 N N . ILE A 1 223 ? 13.445 2.686 -6.238 1 98.25 223 ILE A N 1
ATOM 1677 C CA . ILE A 1 223 ? 13.969 1.797 -7.27 1 98.25 223 ILE A CA 1
ATOM 1678 C C . ILE A 1 223 ? 13.328 0.416 -7.133 1 98.25 223 ILE A C 1
ATOM 1680 O O . ILE A 1 223 ? 13.281 -0.149 -6.039 1 98.25 223 ILE A O 1
ATOM 1684 N N . SER A 1 224 ? 12.789 -0.088 -8.195 1 96.88 224 SER A N 1
ATOM 1685 C CA . SER A 1 224 ? 12.195 -1.42 -8.203 1 96.88 224 SER A CA 1
ATOM 1686 C C . SER A 1 224 ? 12.781 -2.283 -9.312 1 96.88 224 SER A C 1
ATOM 1688 O O . SER A 1 224 ? 12.922 -1.83 -10.453 1 96.88 224 SER A O 1
ATOM 1690 N N . LEU A 1 225 ? 13.125 -3.508 -9.008 1 94.94 225 LEU A N 1
ATOM 1691 C CA . LEU A 1 225 ? 13.742 -4.414 -9.969 1 94.94 225 LEU A CA 1
ATOM 1692 C C . LEU A 1 225 ? 12.711 -5.363 -10.57 1 94.94 225 LEU A C 1
ATOM 1694 O O . LEU A 1 225 ? 11.977 -6.027 -9.836 1 94.94 225 LEU A O 1
ATOM 1698 N N . HIS A 1 226 ? 12.664 -5.43 -11.93 1 92.19 226 HIS A N 1
ATOM 1699 C CA . HIS A 1 226 ? 11.695 -6.238 -12.656 1 92.19 226 HIS A CA 1
ATOM 1700 C C . HIS A 1 226 ? 12.328 -6.914 -13.867 1 92.19 226 HIS A C 1
ATOM 1702 O O . HIS A 1 226 ? 11.68 -7.09 -14.898 1 92.19 226 HIS A O 1
ATOM 1708 N N . CYS A 1 227 ? 13.578 -7.203 -13.789 1 89.88 227 CYS A N 1
ATOM 1709 C CA . CYS A 1 227 ? 14.266 -7.914 -14.867 1 89.88 227 CYS A CA 1
ATOM 1710 C C . CYS A 1 227 ? 14.555 -9.352 -14.469 1 89.88 227 CYS A C 1
ATOM 1712 O O . CYS A 1 227 ? 14.617 -9.672 -13.281 1 89.88 227 CYS A O 1
ATOM 1714 N N . ALA A 1 228 ? 14.734 -10.125 -15.438 1 83.19 228 ALA A N 1
ATOM 1715 C CA . ALA A 1 228 ? 15.078 -11.523 -15.203 1 83.19 228 ALA A CA 1
ATOM 1716 C C . ALA A 1 228 ? 16.531 -11.672 -14.75 1 83.19 228 ALA A C 1
ATOM 1718 O O . ALA A 1 228 ? 17.359 -10.812 -15.047 1 83.19 228 ALA A O 1
ATOM 1719 N N . LEU A 1 229 ? 16.766 -12.734 -13.992 1 82.12 229 LEU A N 1
ATOM 1720 C CA . LEU A 1 229 ? 18.141 -13.062 -13.648 1 82.12 229 LEU A CA 1
ATOM 1721 C C . LEU A 1 229 ? 18.844 -13.766 -14.805 1 82.12 229 LEU A C 1
ATOM 1723 O O . LEU A 1 229 ? 18.375 -14.805 -15.273 1 82.12 229 LEU A O 1
ATOM 1727 N N . THR A 1 230 ? 19.766 -13.219 -15.352 1 85.12 230 THR A N 1
ATOM 1728 C CA . THR A 1 230 ? 20.641 -13.766 -16.375 1 85.12 230 THR A CA 1
ATOM 1729 C C . THR A 1 230 ? 22.109 -13.539 -16.016 1 85.12 230 THR A C 1
ATOM 1731 O O . THR A 1 230 ? 22.406 -12.922 -14.984 1 85.12 230 THR A O 1
ATOM 1734 N N . ASP A 1 231 ? 22.938 -14.062 -16.828 1 88.19 231 ASP A N 1
ATOM 1735 C CA . ASP A 1 231 ? 24.359 -13.828 -16.594 1 88.19 231 ASP A CA 1
ATOM 1736 C C . ASP A 1 231 ? 24.688 -12.336 -16.656 1 88.19 231 ASP A C 1
ATOM 1738 O O . ASP A 1 231 ? 25.594 -11.867 -15.969 1 88.19 231 ASP A O 1
ATOM 1742 N N . GLU A 1 232 ? 23.891 -11.664 -17.375 1 88.69 232 GLU A N 1
ATOM 1743 C CA . GLU A 1 232 ? 24.125 -10.234 -17.578 1 88.69 232 GLU A CA 1
ATOM 1744 C C . GLU A 1 232 ? 23.516 -9.414 -16.438 1 88.69 232 GLU A C 1
ATOM 1746 O O . GLU A 1 232 ? 23.906 -8.266 -16.203 1 88.69 232 GLU A O 1
ATOM 1751 N N . THR A 1 233 ? 22.562 -9.992 -15.695 1 92.38 233 THR A N 1
ATOM 1752 C CA . THR A 1 233 ? 21.844 -9.188 -14.719 1 92.38 233 THR A CA 1
ATOM 1753 C C . THR A 1 233 ? 22.188 -9.617 -13.297 1 92.38 233 THR A C 1
ATOM 1755 O O . THR A 1 233 ? 21.688 -9.039 -12.328 1 92.38 233 THR A O 1
ATOM 1758 N N . VAL A 1 234 ? 23.016 -10.68 -13.203 1 91.56 234 VAL A N 1
ATOM 1759 C CA . VAL A 1 234 ? 23.484 -11.023 -11.867 1 91.56 234 VAL A CA 1
ATOM 1760 C C . VAL A 1 234 ? 24.172 -9.82 -11.234 1 91.56 234 VAL A C 1
ATOM 1762 O O . VAL A 1 234 ? 25.094 -9.242 -11.828 1 91.56 234 VAL A O 1
ATOM 1765 N N . GLN A 1 235 ? 23.719 -9.406 -10.125 1 93.94 235 GLN A N 1
ATOM 1766 C CA . GLN A 1 235 ? 24.219 -8.25 -9.398 1 93.94 235 GLN A CA 1
ATOM 1767 C C . GLN A 1 235 ? 24.203 -7 -10.281 1 93.94 235 GLN A C 1
ATOM 1769 O O . GLN A 1 235 ? 25.172 -6.254 -10.32 1 93.94 235 GLN A O 1
ATOM 1774 N N . VAL A 1 236 ? 23.156 -6.902 -11.07 1 94.56 236 VAL A N 1
ATOM 1775 C CA . VAL A 1 236 ? 22.969 -5.699 -11.867 1 94.56 236 VAL A CA 1
ATOM 1776 C C . VAL A 1 236 ? 23 -4.465 -10.969 1 94.56 236 VAL A C 1
ATOM 1778 O O . VAL A 1 236 ? 23.469 -3.402 -11.383 1 94.56 236 VAL A O 1
ATOM 1781 N N . ILE A 1 237 ? 22.516 -4.621 -9.781 1 95.88 237 ILE A N 1
ATOM 1782 C CA . ILE A 1 237 ? 22.688 -3.602 -8.75 1 95.88 237 ILE A CA 1
ATOM 1783 C C . ILE A 1 237 ? 23.891 -3.947 -7.883 1 95.88 237 ILE A C 1
ATOM 1785 O O . ILE A 1 237 ? 23.781 -4.734 -6.941 1 95.88 237 ILE A O 1
ATOM 1789 N N . ASN A 1 238 ? 25 -3.393 -8.25 1 96.19 238 ASN A N 1
ATOM 1790 C CA . ASN A 1 238 ? 26.25 -3.674 -7.551 1 96.19 238 ASN A CA 1
ATOM 1791 C C . ASN A 1 238 ? 26.828 -2.42 -6.895 1 96.19 238 ASN A C 1
ATOM 1793 O O . ASN A 1 238 ? 26.219 -1.351 -6.957 1 96.19 238 ASN A O 1
ATOM 1797 N N . ALA A 1 239 ? 27.953 -2.562 -6.273 1 95.81 239 ALA A N 1
ATOM 1798 C CA . ALA A 1 239 ? 28.578 -1.475 -5.52 1 95.81 239 ALA A CA 1
ATOM 1799 C C . ALA A 1 239 ? 28.875 -0.283 -6.426 1 95.81 239 ALA A C 1
ATOM 1801 O O . ALA A 1 239 ? 28.719 0.87 -6.02 1 95.81 239 ALA A O 1
ATOM 1802 N N . ASP A 1 240 ? 29.281 -0.552 -7.625 1 96.25 240 ASP A N 1
ATOM 1803 C CA . ASP A 1 240 ? 29.672 0.509 -8.547 1 96.25 240 ASP A CA 1
ATOM 1804 C C . ASP A 1 240 ? 28.484 1.4 -8.891 1 96.25 240 ASP A C 1
ATOM 1806 O O . ASP A 1 240 ? 28.562 2.627 -8.805 1 96.25 240 ASP A O 1
ATOM 1810 N N . CYS A 1 241 ? 27.375 0.798 -9.281 1 95.12 241 CYS A N 1
ATOM 1811 C CA . CYS A 1 241 ? 26.234 1.624 -9.672 1 95.12 241 CYS A CA 1
ATOM 1812 C C . CYS A 1 241 ? 25.578 2.252 -8.445 1 95.12 241 CYS A C 1
ATOM 1814 O O . CYS A 1 241 ? 25 3.34 -8.531 1 95.12 241 CYS A O 1
ATOM 1816 N N . LEU A 1 242 ? 25.672 1.613 -7.293 1 96.06 242 LEU A N 1
ATOM 1817 C CA . LEU A 1 242 ? 25.031 2.1 -6.074 1 96.06 242 LEU A CA 1
ATOM 1818 C C . LEU A 1 242 ? 25.672 3.396 -5.602 1 96.06 242 LEU A C 1
ATOM 1820 O O . LEU A 1 242 ? 25.109 4.117 -4.781 1 96.06 242 LEU A O 1
ATOM 1824 N N . GLN A 1 243 ? 26.844 3.682 -6.074 1 95 243 GLN A N 1
ATOM 1825 C CA . GLN A 1 243 ? 27.5 4.949 -5.762 1 95 243 GLN A CA 1
ATOM 1826 C C . GLN A 1 243 ? 26.703 6.125 -6.32 1 95 243 GLN A C 1
ATOM 1828 O O . GLN A 1 243 ? 26.844 7.258 -5.855 1 95 243 GLN A O 1
ATOM 1833 N N . HIS A 1 244 ? 25.891 5.848 -7.277 1 96.44 244 HIS A N 1
ATOM 1834 C CA . HIS A 1 244 ? 25.156 6.898 -7.973 1 96.44 244 HIS A CA 1
ATOM 1835 C C . HIS A 1 244 ? 23.734 7.047 -7.414 1 96.44 244 HIS A C 1
ATOM 1837 O O . HIS A 1 244 ? 22.969 7.902 -7.867 1 96.44 244 HIS A O 1
ATOM 1843 N N . ILE A 1 245 ? 23.391 6.254 -6.414 1 96.75 245 ILE A N 1
ATOM 1844 C CA . ILE A 1 245 ? 22.031 6.246 -5.906 1 96.75 245 ILE A CA 1
ATOM 1845 C C . ILE A 1 245 ? 21.734 7.574 -5.215 1 96.75 245 ILE A C 1
ATOM 1847 O O . ILE A 1 245 ? 22.594 8.156 -4.562 1 96.75 245 ILE A O 1
ATOM 1851 N N . LYS A 1 246 ? 20.578 8.094 -5.438 1 96 246 LYS A N 1
ATOM 1852 C CA . LYS A 1 246 ? 20.125 9.297 -4.75 1 96 246 LYS A CA 1
ATOM 1853 C C . LYS A 1 246 ? 20.047 9.07 -3.242 1 96 246 LYS A C 1
ATOM 1855 O O . LYS A 1 246 ? 19.438 8.094 -2.787 1 96 246 LYS A O 1
ATOM 1860 N N . PRO A 1 247 ? 20.75 9.898 -2.43 1 94.25 247 PRO A N 1
ATOM 1861 C CA . PRO A 1 247 ? 20.609 9.734 -0.981 1 94.25 247 PRO A CA 1
ATOM 1862 C C . PRO A 1 247 ? 19.141 9.758 -0.532 1 94.25 247 PRO A C 1
ATOM 1864 O O . PRO A 1 247 ? 18.375 10.602 -0.987 1 94.25 247 PRO A O 1
ATOM 1867 N N . GLY A 1 248 ? 18.75 8.781 0.352 1 93.19 248 GLY A N 1
ATOM 1868 C CA . GLY A 1 248 ? 17.391 8.695 0.852 1 93.19 248 GLY A CA 1
ATOM 1869 C C . GLY A 1 248 ? 16.5 7.809 0.003 1 93.19 248 GLY A C 1
ATOM 1870 O O . GLY A 1 248 ? 15.32 7.625 0.314 1 93.19 248 GLY A O 1
ATOM 1871 N N . ALA A 1 249 ? 17.078 7.191 -1.03 1 95.69 249 ALA A N 1
ATOM 1872 C CA . ALA A 1 249 ? 16.281 6.359 -1.931 1 95.69 249 ALA A CA 1
ATOM 1873 C C . ALA A 1 249 ? 15.859 5.062 -1.248 1 95.69 249 ALA A C 1
ATOM 1875 O O . ALA A 1 249 ? 16.469 4.641 -0.266 1 95.69 249 ALA A O 1
ATOM 1876 N N . PHE A 1 250 ? 14.758 4.508 -1.735 1 95.31 250 PHE A N 1
ATOM 1877 C CA . PHE A 1 250 ? 14.297 3.186 -1.329 1 95.31 250 PHE A CA 1
ATOM 1878 C C . PHE A 1 250 ? 14.523 2.168 -2.439 1 95.31 250 PHE A C 1
ATOM 1880 O O . PHE A 1 250 ? 14.461 2.508 -3.623 1 95.31 250 PHE A O 1
ATOM 1887 N N . LEU A 1 251 ? 14.781 0.916 -2.037 1 94.69 251 LEU A N 1
ATOM 1888 C CA . LEU A 1 251 ? 14.992 -0.175 -2.982 1 94.69 251 LEU A CA 1
ATOM 1889 C C . LEU A 1 251 ? 14.008 -1.312 -2.729 1 94.69 251 LEU A C 1
ATOM 1891 O O . LEU A 1 251 ? 13.852 -1.756 -1.59 1 94.69 251 LEU A O 1
ATOM 1895 N N . VAL A 1 252 ? 13.336 -1.699 -3.791 1 93.62 252 VAL A N 1
ATOM 1896 C CA . VAL A 1 252 ? 12.383 -2.801 -3.697 1 93.62 252 VAL A CA 1
ATOM 1897 C C . VAL A 1 252 ? 12.742 -3.885 -4.711 1 93.62 252 VAL A C 1
ATOM 1899 O O . VAL A 1 252 ? 12.961 -3.594 -5.887 1 93.62 252 VAL A O 1
ATOM 1902 N N . ASN A 1 253 ? 12.812 -5.164 -4.281 1 91 253 ASN A N 1
ATOM 1903 C CA . ASN A 1 253 ? 13.062 -6.301 -5.164 1 91 253 ASN A CA 1
ATOM 1904 C C . ASN A 1 253 ? 12.18 -7.492 -4.805 1 91 253 ASN A C 1
ATOM 1906 O O . ASN A 1 253 ? 12.305 -8.055 -3.717 1 91 253 ASN A O 1
ATOM 1910 N N . THR A 1 254 ? 11.289 -7.777 -5.711 1 84.44 254 THR A N 1
ATOM 1911 C CA . THR A 1 254 ? 10.453 -8.953 -5.527 1 84.44 254 THR A CA 1
ATOM 1912 C C . THR A 1 254 ? 10.875 -10.07 -6.477 1 84.44 254 THR A C 1
ATOM 1914 O O . THR A 1 254 ? 10.156 -11.062 -6.637 1 84.44 254 THR A O 1
ATOM 1917 N N . GLY A 1 255 ? 11.953 -9.789 -7.168 1 79.38 255 GLY A N 1
ATOM 1918 C CA . GLY A 1 255 ? 12.547 -10.805 -8.031 1 79.38 255 GLY A CA 1
ATOM 1919 C C . GLY A 1 255 ? 13.672 -11.57 -7.367 1 79.38 255 GLY A C 1
ATOM 1920 O O . GLY A 1 255 ? 13.641 -11.797 -6.156 1 79.38 255 GLY A O 1
ATOM 1921 N N . SER A 1 256 ? 14.602 -11.977 -8.133 1 78.94 256 SER A N 1
ATOM 1922 C CA . SER A 1 256 ? 15.719 -12.758 -7.629 1 78.94 256 SER A CA 1
ATOM 1923 C C . SER A 1 256 ? 16.625 -11.922 -6.73 1 78.94 256 SER A C 1
ATOM 1925 O O . SER A 1 256 ? 16.953 -10.781 -7.066 1 78.94 256 SER A O 1
ATOM 1927 N N . SER A 1 257 ? 17.094 -12.492 -5.625 1 79.94 257 SER A N 1
ATOM 1928 C CA . SER A 1 257 ? 18 -11.805 -4.723 1 79.94 257 SER A CA 1
ATOM 1929 C C . SER A 1 257 ? 19.375 -11.633 -5.355 1 79.94 257 SER A C 1
ATOM 1931 O O . SER A 1 257 ? 20.156 -10.773 -4.934 1 79.94 257 SER A O 1
ATOM 1933 N N . GLN A 1 258 ? 19.609 -12.461 -6.371 1 84.69 258 GLN A N 1
ATOM 1934 C CA . GLN A 1 258 ? 20.922 -12.438 -7.004 1 84.69 258 GLN A CA 1
ATOM 1935 C C . GLN A 1 258 ? 21.078 -11.211 -7.902 1 84.69 258 GLN A C 1
ATOM 1937 O O . GLN A 1 258 ? 22.172 -10.938 -8.398 1 84.69 258 GLN A O 1
ATOM 1942 N N . LEU A 1 259 ? 20.062 -10.484 -8.047 1 90.19 259 LEU A N 1
ATOM 1943 C CA . LEU A 1 259 ? 20.141 -9.25 -8.812 1 90.19 259 LEU A CA 1
ATOM 1944 C C . LEU A 1 259 ? 20.891 -8.172 -8.039 1 90.19 259 LEU A C 1
ATOM 1946 O O . LEU A 1 259 ? 21.344 -7.184 -8.617 1 90.19 259 LEU A O 1
ATOM 1950 N N . LEU A 1 260 ? 20.984 -8.391 -6.727 1 91.75 260 LEU A N 1
ATOM 1951 C CA . LEU A 1 260 ? 21.562 -7.375 -5.84 1 91.75 260 LEU A CA 1
ATOM 1952 C C . LEU A 1 260 ? 22.891 -7.844 -5.258 1 91.75 260 LEU A C 1
ATOM 1954 O O . LEU A 1 260 ? 23.031 -9.023 -4.922 1 91.75 260 LEU A O 1
ATOM 1958 N N . ASP A 1 261 ? 23.844 -6.973 -5.168 1 92.31 261 ASP A N 1
ATOM 1959 C CA . ASP A 1 261 ? 24.969 -7.152 -4.258 1 92.31 261 ASP A CA 1
ATOM 1960 C C . ASP A 1 261 ? 24.562 -6.898 -2.812 1 92.31 261 ASP A C 1
ATOM 1962 O O . ASP A 1 261 ? 24.516 -5.75 -2.363 1 92.31 261 ASP A O 1
ATOM 1966 N N . ASP A 1 262 ? 24.344 -7.934 -2.09 1 86 262 ASP A N 1
ATOM 1967 C CA . ASP A 1 262 ? 23.766 -7.855 -0.75 1 86 262 ASP A CA 1
ATOM 1968 C C . ASP A 1 262 ? 24.656 -7.043 0.183 1 86 262 ASP A C 1
ATOM 1970 O O . ASP A 1 262 ? 24.172 -6.258 0.996 1 86 262 ASP A O 1
ATOM 1974 N N . CYS A 1 263 ? 25.875 -7.273 0.058 1 88.88 263 CYS A N 1
ATOM 1975 C CA . CYS A 1 263 ? 26.828 -6.582 0.93 1 88.88 263 CYS A CA 1
ATOM 1976 C C . CYS A 1 263 ? 26.797 -5.078 0.677 1 88.88 263 CYS A C 1
ATOM 1978 O O . CYS A 1 263 ? 26.781 -4.285 1.62 1 88.88 263 CYS A O 1
ATOM 1980 N N . ALA A 1 264 ? 26.812 -4.73 -0.527 1 93.19 264 ALA A N 1
ATOM 1981 C CA . ALA A 1 264 ? 26.781 -3.314 -0.885 1 93.19 264 ALA A CA 1
ATOM 1982 C C . ALA A 1 264 ? 25.5 -2.65 -0.414 1 93.19 264 ALA A C 1
ATOM 1984 O O . ALA A 1 264 ? 25.516 -1.543 0.128 1 93.19 264 ALA A O 1
ATOM 1985 N N . VAL A 1 265 ? 24.375 -3.297 -0.628 1 91.5 265 VAL A N 1
ATOM 1986 C CA . VAL A 1 265 ? 23.078 -2.773 -0.215 1 91.5 265 VAL A CA 1
ATOM 1987 C C . VAL A 1 265 ? 23.047 -2.609 1.304 1 91.5 265 VAL A C 1
ATOM 1989 O O . VAL A 1 265 ? 22.609 -1.577 1.813 1 91.5 265 VAL A O 1
ATOM 1992 N N . LYS A 1 266 ? 23.531 -3.598 1.966 1 88.69 266 LYS A N 1
ATOM 1993 C CA . LYS A 1 266 ? 23.578 -3.562 3.424 1 88.69 266 LYS A CA 1
ATOM 1994 C C . LYS A 1 266 ? 24.391 -2.375 3.922 1 88.69 266 LYS A C 1
ATOM 1996 O O . LYS A 1 266 ? 23.969 -1.667 4.84 1 88.69 266 LYS A O 1
ATOM 2001 N N . GLN A 1 267 ? 25.516 -2.178 3.371 1 89.75 267 GLN A N 1
ATOM 2002 C CA . GLN A 1 267 ? 26.375 -1.077 3.768 1 89.75 267 GLN A CA 1
ATOM 2003 C C . GLN A 1 267 ? 25.688 0.268 3.586 1 89.75 267 GLN A C 1
ATOM 2005 O O . GLN A 1 267 ? 25.781 1.149 4.441 1 89.75 267 GLN A O 1
ATOM 2010 N N . LEU A 1 268 ? 24.969 0.442 2.502 1 92.56 268 LEU A N 1
ATOM 2011 C CA . LEU A 1 268 ? 24.281 1.692 2.225 1 92.56 268 LEU A CA 1
ATOM 2012 C C . LEU A 1 268 ? 23.125 1.898 3.201 1 92.56 268 LEU A C 1
ATOM 2014 O O . LEU A 1 268 ? 22.812 3.033 3.566 1 92.56 268 LEU A O 1
ATOM 2018 N N . LEU A 1 269 ? 22.5 0.824 3.607 1 89.81 269 LEU A N 1
ATOM 2019 C CA . LEU A 1 269 ? 21.438 0.905 4.602 1 89.81 269 LEU A CA 1
ATOM 2020 C C . LEU A 1 269 ? 22 1.33 5.957 1 89.81 269 LEU A C 1
ATOM 2022 O O . LEU A 1 269 ? 21.438 2.205 6.617 1 89.81 269 LEU A O 1
ATOM 2026 N N . ILE A 1 270 ? 23.062 0.733 6.289 1 89.12 270 ILE A N 1
ATOM 2027 C CA . ILE A 1 270 ? 23.688 1.047 7.562 1 89.12 270 ILE A CA 1
ATOM 2028 C C . ILE A 1 270 ? 24.156 2.502 7.562 1 89.12 270 ILE A C 1
ATOM 2030 O O . ILE A 1 270 ? 24 3.211 8.555 1 89.12 270 ILE A O 1
ATOM 2034 N N . GLY A 1 271 ? 24.703 2.893 6.492 1 90.44 271 GLY A N 1
ATOM 2035 C CA . GLY A 1 271 ? 25.219 4.246 6.371 1 90.44 271 GLY A CA 1
ATOM 2036 C C . GLY A 1 271 ? 24.125 5.285 6.207 1 90.44 271 GLY A C 1
ATOM 2037 O O . GLY A 1 271 ? 24.375 6.488 6.305 1 90.44 271 GLY A O 1
ATOM 2038 N N . GLY A 1 272 ? 22.906 4.836 5.82 1 89.5 272 GLY A N 1
ATOM 2039 C CA . GLY A 1 272 ? 21.766 5.734 5.746 1 89.5 272 GLY A CA 1
ATOM 2040 C C . GLY A 1 272 ? 21.531 6.289 4.355 1 89.5 272 GLY A C 1
ATOM 2041 O O . GLY A 1 272 ? 20.594 7.059 4.137 1 89.5 272 GLY A O 1
ATOM 2042 N N . THR A 1 273 ? 22.438 5.98 3.469 1 91.69 273 THR A N 1
ATOM 2043 C CA . THR A 1 273 ? 22.219 6.434 2.096 1 91.69 273 THR A CA 1
ATOM 2044 C C . THR A 1 273 ? 20.938 5.855 1.523 1 91.69 273 THR A C 1
ATOM 2046 O O . THR A 1 273 ? 20.141 6.57 0.902 1 91.69 273 THR A O 1
ATOM 2049 N N . LEU A 1 274 ? 20.75 4.582 1.688 1 92.62 274 LEU A N 1
ATOM 2050 C CA . LEU A 1 274 ? 19.453 3.975 1.439 1 92.62 274 LEU A CA 1
ATOM 2051 C C . LEU A 1 274 ? 18.547 4.121 2.654 1 92.62 274 LEU A C 1
ATOM 2053 O O . LEU A 1 274 ? 18.922 3.76 3.77 1 92.62 274 LEU A O 1
ATOM 2057 N N . ALA A 1 275 ? 17.406 4.699 2.461 1 91.12 275 ALA A N 1
ATOM 2058 C CA . ALA A 1 275 ? 16.484 4.934 3.564 1 91.12 275 ALA A CA 1
ATOM 2059 C C . ALA A 1 275 ? 15.789 3.641 3.98 1 91.12 275 ALA A C 1
ATOM 2061 O O . ALA A 1 275 ? 15.328 3.516 5.117 1 91.12 275 ALA A O 1
ATOM 2062 N N . GLY A 1 276 ? 15.648 2.736 3.037 1 89.75 276 GLY A N 1
ATOM 2063 C CA . GLY A 1 276 ? 14.992 1.465 3.314 1 89.75 276 GLY A CA 1
ATOM 2064 C C . GLY A 1 276 ? 15 0.521 2.127 1 89.75 276 GLY A C 1
ATOM 2065 O O . GLY A 1 276 ? 15.289 0.933 1.001 1 89.75 276 GLY A O 1
ATOM 2066 N N . CYS A 1 277 ? 14.672 -0.722 2.383 1 90.06 277 CYS A N 1
ATOM 2067 C CA . CYS A 1 277 ? 14.633 -1.769 1.367 1 90.06 277 CYS A CA 1
ATOM 2068 C C . CYS A 1 277 ? 13.547 -2.789 1.674 1 90.06 277 CYS A C 1
ATOM 2070 O O . CYS A 1 277 ? 13.312 -3.129 2.836 1 90.06 277 CYS A O 1
ATOM 2072 N N . ALA A 1 278 ? 12.805 -3.133 0.627 1 88.69 278 ALA A N 1
ATOM 2073 C CA . ALA A 1 278 ? 11.836 -4.223 0.738 1 88.69 278 ALA A CA 1
ATOM 2074 C C . ALA A 1 278 ? 12.164 -5.348 -0.237 1 88.69 278 ALA A C 1
ATOM 2076 O O . ALA A 1 278 ? 12.242 -5.125 -1.448 1 88.69 278 ALA A O 1
ATOM 2077 N N . LEU A 1 279 ? 12.312 -6.535 0.257 1 82.06 279 LEU A N 1
ATOM 2078 C CA . LEU A 1 279 ? 12.688 -7.699 -0.54 1 82.06 279 LEU A CA 1
ATOM 2079 C C . LEU A 1 279 ? 11.688 -8.828 -0.352 1 82.06 279 LEU A C 1
ATOM 2081 O O . LEU A 1 279 ? 11.203 -9.062 0.76 1 82.06 279 LEU A O 1
ATOM 2085 N N . ASP A 1 280 ? 11.109 -9.367 -1.41 1 70.06 280 ASP A N 1
ATOM 2086 C CA . ASP A 1 280 ? 10.289 -10.578 -1.331 1 70.06 280 ASP A CA 1
ATOM 2087 C C . ASP A 1 280 ? 11.156 -11.828 -1.328 1 70.06 280 ASP A C 1
ATOM 2089 O O . ASP A 1 280 ? 11.773 -12.172 -2.344 1 70.06 280 ASP A O 1
ATOM 2093 N N . GLY A 1 281 ? 12.18 -11.93 -0.505 1 55.44 281 GLY A N 1
ATOM 2094 C CA . GLY A 1 281 ? 13.203 -12.969 -0.494 1 55.44 281 GLY A CA 1
ATOM 2095 C C . GLY A 1 281 ? 12.641 -14.367 -0.38 1 55.44 281 GLY A C 1
ATOM 2096 O O . GLY A 1 281 ? 12.672 -14.969 0.694 1 55.44 281 GLY A O 1
ATOM 2097 N N . ALA A 1 282 ? 11.648 -14.797 -1.008 1 47.53 282 ALA A N 1
ATOM 2098 C CA . ALA A 1 282 ? 11.445 -16.234 -0.896 1 47.53 282 ALA A CA 1
ATOM 2099 C C . ALA A 1 282 ? 12.773 -16.984 -0.955 1 47.53 282 ALA A C 1
ATOM 2101 O O . ALA A 1 282 ? 12.953 -18 -0.28 1 47.53 282 ALA A O 1
ATOM 2102 N N . GLU A 1 283 ? 13.703 -16.594 -1.793 1 44.31 283 GLU A N 1
ATOM 2103 C CA . GLU A 1 283 ? 14.977 -17.297 -1.915 1 44.31 283 GLU A CA 1
ATOM 2104 C C . GLU A 1 283 ? 16.078 -16.594 -1.138 1 44.31 283 GLU A C 1
ATOM 2106 O O . GLU A 1 283 ? 17.219 -17.047 -1.107 1 44.31 283 GLU A O 1
ATOM 2111 N N . GLY A 1 284 ? 15.961 -15.469 -0.605 1 40.22 284 GLY A N 1
ATOM 2112 C CA . GLY A 1 284 ? 17.109 -14.711 -0.116 1 40.22 284 GLY A CA 1
ATOM 2113 C C . GLY A 1 284 ? 17.562 -15.141 1.266 1 40.22 284 GLY A C 1
ATOM 2114 O O . GLY A 1 284 ? 16.859 -15.891 1.949 1 40.22 284 GLY A O 1
ATOM 2115 N N . PRO A 1 285 ? 18.922 -14.859 1.534 1 35.44 285 PRO A N 1
ATOM 2116 C CA . PRO A 1 285 ? 19.484 -15.203 2.848 1 35.44 285 PRO A CA 1
ATOM 2117 C C . PRO A 1 285 ? 18.562 -14.805 3.998 1 35.44 285 PRO A C 1
ATOM 2119 O O . PRO A 1 285 ? 17.719 -13.906 3.844 1 35.44 285 PRO A O 1
ATOM 2122 N N . GLN A 1 286 ? 18.422 -15.805 4.996 1 36.94 286 GLN A N 1
ATOM 2123 C CA . GLN A 1 286 ? 17.656 -15.711 6.234 1 36.94 286 GLN A CA 1
ATOM 2124 C C . GLN A 1 286 ? 17.594 -14.266 6.734 1 36.94 286 GLN A C 1
ATOM 2126 O O . GLN A 1 286 ? 16.672 -13.891 7.449 1 36.94 286 GLN A O 1
ATOM 2131 N N . TRP A 1 287 ? 18.766 -13.773 6.711 1 31.91 287 TRP A N 1
ATOM 2132 C CA . TRP A 1 287 ? 18.875 -12.484 7.387 1 31.91 287 TRP A CA 1
ATOM 2133 C C . TRP A 1 287 ? 17.922 -11.461 6.773 1 31.91 287 TRP A C 1
ATOM 2135 O O . TRP A 1 287 ? 17.766 -10.352 7.289 1 31.91 287 TRP A O 1
ATOM 2145 N N . MET A 1 288 ? 17.641 -11.789 5.512 1 34.5 288 MET A N 1
ATOM 2146 C CA . MET A 1 288 ? 17.016 -10.68 4.805 1 34.5 288 MET A CA 1
ATOM 2147 C C . MET A 1 288 ? 15.594 -10.453 5.305 1 34.5 288 MET A C 1
ATOM 2149 O O . MET A 1 288 ? 14.688 -11.234 5.008 1 34.5 288 MET A O 1
ATOM 2153 N N . GLU A 1 289 ? 15.406 -10.508 6.512 1 34.38 289 GLU A N 1
ATOM 2154 C CA . GLU A 1 289 ? 14.242 -9.875 7.117 1 34.38 289 GLU A CA 1
ATOM 2155 C C . GLU A 1 289 ? 13.734 -8.719 6.258 1 34.38 289 GLU A C 1
ATOM 2157 O O . GLU A 1 289 ? 14.523 -7.922 5.746 1 34.38 289 GLU A O 1
ATOM 2162 N N . ALA A 1 290 ? 12.805 -9.055 5.488 1 37.88 290 ALA A N 1
ATOM 2163 C CA . ALA A 1 290 ? 12.164 -7.887 4.883 1 37.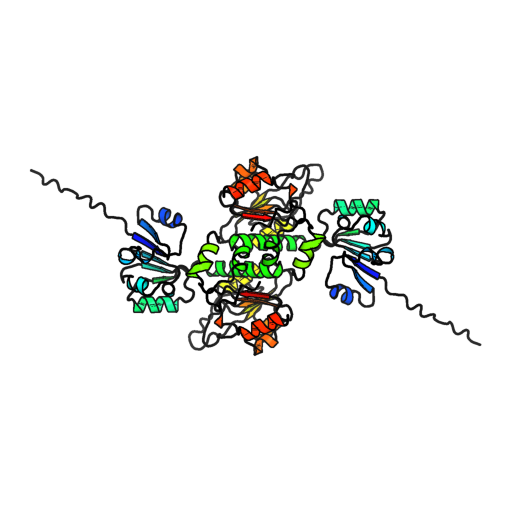88 290 ALA A CA 1
ATOM 2164 C C . ALA A 1 290 ? 12.438 -6.625 5.695 1 37.88 290 ALA A C 1
ATOM 2166 O O . ALA A 1 290 ? 12.188 -6.59 6.902 1 37.88 290 ALA A O 1
ATOM 2167 N N . TRP A 1 291 ? 13.633 -6.172 5.637 1 37.12 291 TRP A N 1
ATOM 2168 C CA . TRP A 1 291 ? 13.898 -4.949 6.387 1 37.12 291 TRP A CA 1
ATOM 2169 C C . TRP A 1 291 ? 13.141 -3.768 5.785 1 37.12 291 TRP A C 1
ATOM 2171 O O . TRP A 1 291 ? 13.227 -3.514 4.582 1 37.12 291 TRP A O 1
ATOM 2181 N N . VAL A 1 292 ? 11.781 -3.873 6.137 1 35 292 VAL A N 1
ATOM 2182 C CA . VAL A 1 292 ? 11.234 -2.523 6.031 1 35 292 VAL A CA 1
ATOM 2183 C C . VAL A 1 292 ? 11.953 -1.601 7.016 1 35 292 VAL A C 1
ATOM 2185 O O . VAL A 1 292 ? 12.164 -1.964 8.172 1 35 292 VAL A O 1
ATOM 2188 N N . MET B 1 1 ? 31.703 71.312 9.117 1 33.12 1 MET B N 1
ATOM 2189 C CA . MET B 1 1 ? 31.922 70 9.68 1 33.12 1 MET B CA 1
ATOM 2190 C C . MET B 1 1 ? 30.734 69.062 9.383 1 33.12 1 MET B C 1
ATOM 2192 O O . MET B 1 1 ? 29.609 69.375 9.781 1 33.12 1 MET B O 1
ATOM 2196 N N . PRO B 1 2 ? 30.719 68.25 8.289 1 40.47 2 PRO B N 1
ATOM 2197 C CA . PRO B 1 2 ? 29.562 67.438 7.824 1 40.47 2 PRO B CA 1
ATOM 2198 C C . PRO B 1 2 ? 29.094 66.438 8.852 1 40.47 2 PRO B C 1
ATOM 2200 O O . PRO B 1 2 ? 29.906 65.938 9.641 1 40.47 2 PRO B O 1
ATOM 2203 N N . GLN B 1 3 ? 27.922 66.5 9.453 1 41.5 3 GLN B N 1
ATOM 2204 C CA . GLN B 1 3 ? 27.25 65.562 10.352 1 41.5 3 GLN B CA 1
ATOM 2205 C C . GLN B 1 3 ? 27.219 64.188 9.75 1 41.5 3 GLN B C 1
ATOM 2207 O O . GLN B 1 3 ? 26.641 63.969 8.688 1 41.5 3 GLN B O 1
ATOM 2212 N N . ARG B 1 4 ? 28.328 63.375 9.969 1 41.12 4 ARG B N 1
ATOM 2213 C CA . ARG B 1 4 ? 28.297 61.969 9.656 1 41.12 4 ARG B CA 1
ATOM 2214 C C . ARG B 1 4 ? 27.047 61.281 10.195 1 41.12 4 ARG B C 1
ATOM 2216 O O . ARG B 1 4 ? 26.828 61.25 11.414 1 41.12 4 ARG B O 1
ATOM 2223 N N . LYS B 1 5 ? 25.953 61.312 9.469 1 41.91 5 LYS B N 1
ATOM 2224 C CA . LYS B 1 5 ? 24.781 60.5 9.75 1 41.91 5 LYS B CA 1
ATOM 2225 C C . LYS B 1 5 ? 25.172 59.062 10.055 1 41.91 5 LYS B C 1
ATOM 2227 O O . LYS B 1 5 ? 25.828 58.406 9.242 1 41.91 5 LYS B O 1
ATOM 2232 N N . ASN B 1 6 ? 25.547 58.656 11.336 1 36.62 6 ASN B N 1
ATOM 2233 C CA . ASN B 1 6 ? 25.688 57.281 11.797 1 36.62 6 ASN B CA 1
ATOM 2234 C C . ASN B 1 6 ? 24.547 56.406 11.289 1 36.62 6 ASN B C 1
ATOM 2236 O O . ASN B 1 6 ? 23.391 56.625 11.656 1 36.62 6 ASN B O 1
ATOM 2240 N N . SER B 1 7 ? 24.531 56.031 10.039 1 38.88 7 SER B N 1
ATOM 2241 C CA . SER B 1 7 ? 23.641 54.969 9.586 1 38.88 7 SER B CA 1
ATOM 2242 C C . SER B 1 7 ? 23.609 53.812 10.578 1 38.88 7 SER B C 1
ATOM 2244 O O . SER B 1 7 ? 24.594 53.062 10.703 1 38.88 7 SER B O 1
ATOM 2246 N N . THR B 1 8 ? 23.234 54.031 11.875 1 37.53 8 THR B N 1
ATOM 2247 C CA . THR B 1 8 ? 22.953 52.844 12.695 1 37.53 8 THR B CA 1
ATOM 2248 C C . THR B 1 8 ? 22.359 51.719 11.844 1 37.53 8 THR B C 1
ATOM 2250 O O . THR B 1 8 ? 21.266 51.875 11.289 1 37.53 8 THR B O 1
ATOM 2253 N N . ASN B 1 9 ? 23.156 51.094 11.008 1 38.84 9 ASN B N 1
ATOM 2254 C CA . ASN B 1 9 ? 22.781 49.812 10.477 1 38.84 9 ASN B CA 1
ATOM 2255 C C . ASN B 1 9 ? 21.953 49 11.477 1 38.84 9 ASN B C 1
ATOM 2257 O O . ASN B 1 9 ? 22.484 48.438 12.43 1 38.84 9 ASN B O 1
ATOM 2261 N N . GLN B 1 10 ? 20.922 49.531 12.086 1 39 10 GLN B N 1
ATOM 2262 C CA . GLN B 1 10 ? 19.984 48.656 12.805 1 39 10 GLN B CA 1
ATOM 2263 C C . GLN B 1 10 ? 19.922 47.281 12.188 1 39 10 GLN B C 1
ATOM 2265 O O . GLN B 1 10 ? 19.422 47.125 11.07 1 39 10 GLN B O 1
ATOM 2270 N N . SER B 1 11 ? 20.953 46.531 12.117 1 45.56 11 SER B N 1
ATOM 2271 C CA . SER B 1 11 ? 20.906 45.094 11.781 1 45.56 11 SER B CA 1
ATOM 2272 C C . SER B 1 11 ? 19.516 44.531 12.047 1 45.56 11 SER B C 1
ATOM 2274 O O . SER B 1 11 ? 19.125 44.344 13.195 1 45.56 11 SER B O 1
ATOM 2276 N N . GLN B 1 12 ? 18.438 44.938 11.555 1 54.62 12 GLN B N 1
ATOM 2277 C CA . GLN B 1 12 ? 17.031 44.531 11.633 1 54.62 12 GLN B CA 1
ATOM 2278 C C . GLN B 1 12 ? 16.922 43 11.688 1 54.62 12 GLN B C 1
ATOM 2280 O O . GLN B 1 12 ? 17.359 42.312 10.766 1 54.62 12 GLN B O 1
ATOM 2285 N N . SER B 1 13 ? 16.953 42.375 12.922 1 78.69 13 SER B N 1
ATOM 2286 C CA . SER B 1 13 ? 16.844 40.938 13.188 1 78.69 13 SER B CA 1
ATOM 2287 C C . SER B 1 13 ? 15.719 40.312 12.375 1 78.69 13 SER B C 1
ATOM 2289 O O . SER B 1 13 ? 14.68 40.938 12.156 1 78.69 13 SER B O 1
ATOM 2291 N N . LEU B 1 14 ? 16 39.469 11.453 1 89.75 14 LEU B N 1
ATOM 2292 C CA . LEU B 1 14 ? 15.039 38.75 10.625 1 89.75 14 LEU B CA 1
ATOM 2293 C C . LEU B 1 14 ? 13.852 38.281 11.453 1 89.75 14 LEU B C 1
ATOM 2295 O O . LEU B 1 14 ? 14.016 37.906 12.617 1 89.75 14 LEU B O 1
ATOM 2299 N N . PRO B 1 15 ? 12.609 38.594 10.906 1 94.56 15 PRO B N 1
ATOM 2300 C CA . PRO B 1 15 ? 11.445 38.031 11.594 1 94.56 15 PRO B CA 1
ATOM 2301 C C . PRO B 1 15 ? 11.641 36.562 11.953 1 94.56 15 PRO B C 1
ATOM 2303 O O . PRO B 1 15 ? 12.414 35.844 11.297 1 94.56 15 PRO B O 1
ATOM 2306 N N . LEU B 1 16 ? 10.938 36.156 13.008 1 95.62 16 LEU B N 1
ATOM 2307 C CA . LEU B 1 16 ? 11.07 34.781 13.516 1 95.62 16 LEU B CA 1
ATOM 2308 C C . LEU B 1 16 ? 9.859 33.938 13.125 1 95.62 16 LEU B C 1
ATOM 2310 O O . LEU B 1 16 ? 8.719 34.375 13.258 1 95.62 16 LEU B O 1
ATOM 2314 N N . VAL B 1 17 ? 10.102 32.781 12.523 1 95.06 17 VAL B N 1
ATOM 2315 C CA . VAL B 1 17 ? 9.109 31.75 12.273 1 95.06 17 VAL B CA 1
ATOM 2316 C C . VAL B 1 17 ? 9.367 30.562 13.195 1 95.06 17 VAL B C 1
ATOM 2318 O O . VAL B 1 17 ? 10.469 30.016 13.227 1 95.06 17 VAL B O 1
ATOM 2321 N N . VAL B 1 18 ? 8.336 30.234 13.977 1 93.69 18 VAL B N 1
ATOM 2322 C CA . VAL B 1 18 ? 8.477 29.125 14.898 1 93.69 18 VAL B CA 1
ATOM 2323 C C . VAL B 1 18 ? 7.613 27.953 14.422 1 93.69 18 VAL B C 1
ATOM 2325 O O . VAL B 1 18 ? 6.43 28.125 14.125 1 93.69 18 VAL B O 1
ATOM 2328 N N . THR B 1 19 ? 8.219 26.812 14.203 1 90.06 19 THR B N 1
ATOM 2329 C CA . THR B 1 19 ? 7.484 25.578 13.938 1 90.06 19 THR B CA 1
ATOM 2330 C C . THR B 1 19 ? 7.359 24.75 15.203 1 90.06 19 THR B C 1
ATOM 2332 O O . THR B 1 19 ? 8.359 24.359 15.812 1 90.06 19 THR B O 1
ATOM 2335 N N . LEU B 1 20 ? 6.117 24.531 15.57 1 86 20 LEU B N 1
ATOM 2336 C CA . LEU B 1 20 ? 5.871 23.828 16.828 1 86 20 LEU B CA 1
ATOM 2337 C C . LEU B 1 20 ? 5.547 22.359 16.562 1 86 20 LEU B C 1
ATOM 2339 O O . LEU B 1 20 ? 4.422 22.031 16.188 1 86 20 LEU B O 1
ATOM 2343 N N . ASN B 1 21 ? 6.477 21.422 16.734 1 66.56 21 ASN B N 1
ATOM 2344 C CA . ASN B 1 21 ? 6.344 19.969 16.719 1 66.56 21 ASN B CA 1
ATOM 2345 C C . ASN B 1 21 ? 5.668 19.484 15.438 1 66.56 21 ASN B C 1
ATOM 2347 O O . ASN B 1 21 ? 4.793 18.625 15.484 1 66.56 21 ASN B O 1
ATOM 2351 N N . CYS B 1 22 ? 5.91 20.078 14.367 1 63.56 22 CYS B N 1
ATOM 2352 C CA . CYS B 1 22 ? 5.168 19.688 13.18 1 63.56 22 CYS B CA 1
ATOM 2353 C C . CYS B 1 22 ? 6.113 19.375 12.023 1 63.56 22 CYS B C 1
ATOM 2355 O O . CYS B 1 22 ? 5.758 18.625 11.109 1 63.56 22 CYS B O 1
ATOM 2357 N N . ILE B 1 23 ? 7.211 20.047 12.078 1 65.06 23 ILE B N 1
ATOM 2358 C CA . ILE B 1 23 ? 8.195 19.812 11.031 1 65.06 23 ILE B CA 1
ATOM 2359 C C . ILE B 1 23 ? 9.547 19.469 11.656 1 65.06 23 ILE B C 1
ATOM 2361 O O . ILE B 1 23 ? 10.141 20.281 12.359 1 65.06 23 ILE B O 1
ATOM 2365 N N . GLU B 1 24 ? 9.992 18.281 11.531 1 61.66 24 GLU B N 1
ATOM 2366 C CA . GLU B 1 24 ? 11.25 17.875 12.164 1 61.66 24 GLU B CA 1
ATOM 2367 C C . GLU B 1 24 ? 12.453 18.359 11.359 1 61.66 24 GLU B C 1
ATOM 2369 O O . GLU B 1 24 ? 13.469 18.766 11.93 1 61.66 24 GLU B O 1
ATOM 2374 N N . ASP B 1 25 ? 12.328 18.328 10.117 1 65.75 25 ASP B N 1
ATOM 2375 C CA . ASP B 1 25 ? 13.367 18.828 9.219 1 65.75 25 ASP B CA 1
ATOM 2376 C C . ASP B 1 25 ? 12.953 20.156 8.586 1 65.75 25 ASP B C 1
ATOM 2378 O O . ASP B 1 25 ? 12.086 20.188 7.711 1 65.75 25 ASP B O 1
ATOM 2382 N N . THR B 1 26 ? 13.578 21.234 9.109 1 77.75 26 THR B N 1
ATOM 2383 C CA . THR B 1 26 ? 13.156 22.562 8.664 1 77.75 26 THR B CA 1
ATOM 2384 C C . THR B 1 26 ? 14.062 23.078 7.547 1 77.75 26 THR B C 1
ATOM 2386 O O . THR B 1 26 ? 14.133 24.281 7.305 1 77.75 26 THR B O 1
ATOM 2389 N N . VAL B 1 27 ? 14.75 22.172 6.863 1 76.88 27 VAL B N 1
ATOM 2390 C CA . VAL B 1 27 ? 15.711 22.562 5.836 1 76.88 27 VAL B CA 1
ATOM 2391 C C . VAL B 1 27 ? 14.992 23.344 4.734 1 76.88 27 VAL B C 1
ATOM 2393 O O . VAL B 1 27 ? 15.461 24.391 4.293 1 76.88 27 VAL B O 1
ATOM 2396 N N . LEU B 1 28 ? 13.906 22.906 4.344 1 78.5 28 LEU B N 1
ATOM 2397 C CA . LEU B 1 28 ? 13.148 23.562 3.285 1 78.5 28 LEU B CA 1
ATOM 2398 C C . LEU B 1 28 ? 12.727 24.969 3.709 1 78.5 28 LEU B C 1
ATOM 2400 O O . LEU B 1 28 ? 12.875 25.922 2.939 1 78.5 28 LEU B O 1
ATOM 2404 N N . GLU B 1 29 ? 12.141 25.016 4.902 1 84.81 29 GLU B N 1
ATOM 2405 C CA . GLU B 1 29 ? 11.703 26.297 5.414 1 84.81 29 GLU B CA 1
ATOM 2406 C C . GLU B 1 29 ? 12.875 27.266 5.559 1 84.81 29 GLU B C 1
ATOM 2408 O O . GLU B 1 29 ? 12.766 28.438 5.195 1 84.81 29 GLU B O 1
ATOM 2413 N N . GLN B 1 30 ? 13.992 26.734 6.016 1 88 30 GLN B N 1
ATOM 2414 C CA . GLN B 1 30 ? 15.18 27.547 6.203 1 88 30 GLN B CA 1
ATOM 2415 C C . GLN B 1 30 ? 15.727 28.047 4.863 1 88 30 GLN B C 1
ATOM 2417 O O . GLN B 1 30 ? 16.094 29.219 4.73 1 88 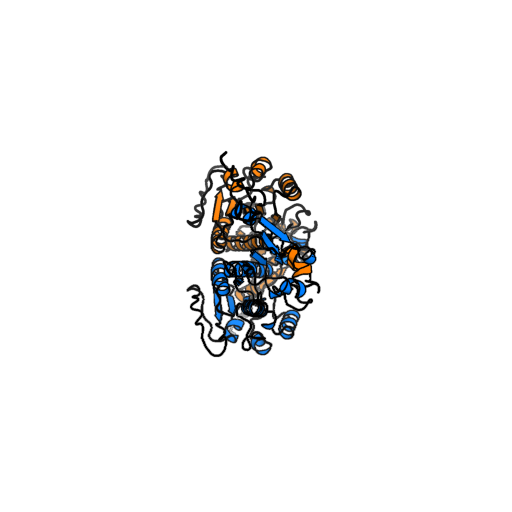30 GLN B O 1
ATOM 2422 N N . GLU B 1 31 ? 15.703 27.156 3.904 1 88.25 31 GLU B N 1
ATOM 2423 C CA . GLU B 1 31 ? 16.188 27.531 2.582 1 88.25 31 GLU B CA 1
ATOM 2424 C C . GLU B 1 31 ? 15.25 28.516 1.902 1 88.25 31 GLU B C 1
ATOM 2426 O O . GLU B 1 31 ? 15.703 29.516 1.317 1 88.25 31 GLU B O 1
ATOM 2431 N N . SER B 1 32 ? 14.016 28.297 2.004 1 88.19 32 SER B N 1
ATOM 2432 C CA . SER B 1 32 ? 13.023 29.125 1.326 1 88.19 32 SER B CA 1
ATOM 2433 C C . SER B 1 32 ? 12.953 30.516 1.939 1 88.19 32 SER B C 1
ATOM 2435 O O . SER B 1 32 ? 12.641 31.484 1.25 1 88.19 32 SER B O 1
ATOM 2437 N N . LEU B 1 33 ? 13.305 30.578 3.26 1 92.12 33 LEU B N 1
ATOM 2438 C CA . LEU B 1 33 ? 13.148 31.859 3.957 1 92.12 33 LEU B CA 1
ATOM 2439 C C . LEU B 1 33 ? 14.508 32.469 4.242 1 92.12 33 LEU B C 1
ATOM 2441 O O . LEU B 1 33 ? 14.617 33.375 5.078 1 92.12 33 LEU B O 1
ATOM 2445 N N . MET B 1 34 ? 15.414 31.906 3.518 1 91.06 34 MET B N 1
ATOM 2446 C CA . MET B 1 34 ? 16.75 32.438 3.703 1 91.06 34 MET B CA 1
ATOM 2447 C C . MET B 1 34 ? 16.781 33.938 3.422 1 91.06 34 MET B C 1
ATOM 2449 O O . MET B 1 34 ? 16.328 34.406 2.359 1 91.06 34 MET B O 1
ATOM 2453 N N . GLY B 1 35 ? 17.266 34.719 4.422 1 92.5 35 GLY B N 1
ATOM 2454 C CA . GLY B 1 35 ? 17.359 36.156 4.262 1 92.5 35 GLY B CA 1
ATOM 2455 C C . GLY B 1 35 ? 16.047 36.875 4.527 1 92.5 35 GLY B C 1
ATOM 2456 O O . GLY B 1 35 ? 15.984 38.125 4.512 1 92.5 35 GLY B O 1
ATOM 2457 N N . VAL B 1 36 ? 15.039 36.188 4.754 1 93.81 36 VAL B N 1
ATOM 2458 C CA . VAL B 1 36 ? 13.711 36.75 4.969 1 93.81 36 VAL B CA 1
ATOM 2459 C C . VAL B 1 36 ? 13.297 36.562 6.426 1 93.81 36 VAL B C 1
ATOM 2461 O O . VAL B 1 36 ? 12.797 37.5 7.055 1 93.81 36 VAL B O 1
ATOM 2464 N N . ALA B 1 37 ? 13.555 35.469 6.887 1 95 37 ALA B N 1
ATOM 2465 C CA . ALA B 1 37 ? 13.172 35.125 8.258 1 95 37 ALA B CA 1
ATOM 2466 C C . ALA B 1 37 ? 14.062 34.031 8.836 1 95 37 ALA B C 1
ATOM 2468 O O . ALA B 1 37 ? 14.703 33.312 8.094 1 95 37 ALA B O 1
ATOM 2469 N N . ARG B 1 38 ? 14.086 34.062 10.133 1 94 38 ARG B N 1
ATOM 2470 C CA . ARG B 1 38 ? 14.711 32.969 10.852 1 94 38 ARG B CA 1
ATOM 2471 C C . ARG B 1 38 ? 13.68 31.906 11.234 1 94 38 ARG B C 1
ATOM 2473 O O . ARG B 1 38 ? 12.578 32.25 11.672 1 94 38 ARG B O 1
ATOM 2480 N N . VAL B 1 39 ? 14.047 30.609 11.008 1 93.44 39 VAL B N 1
ATOM 2481 C CA . VAL B 1 39 ? 13.141 29.516 11.328 1 93.44 39 VAL B CA 1
ATOM 2482 C C . VAL B 1 39 ? 13.672 28.734 12.523 1 93.44 39 VAL B C 1
ATOM 2484 O O . VAL B 1 39 ? 14.852 28.375 12.562 1 93.44 39 VAL B O 1
ATOM 2487 N N . GLU B 1 40 ? 12.789 28.562 13.5 1 90.06 40 GLU B N 1
ATOM 2488 C CA . GLU B 1 40 ? 13.133 27.766 14.672 1 90.06 40 GLU B CA 1
ATOM 2489 C C . GLU B 1 40 ? 12.141 26.625 14.875 1 90.06 40 GLU B C 1
ATOM 2491 O O . GLU B 1 40 ? 10.922 26.859 14.906 1 90.06 40 GLU B O 1
ATOM 2496 N N . HIS B 1 41 ? 12.688 25.422 14.922 1 89.31 41 HIS B N 1
ATOM 2497 C CA . HIS B 1 41 ? 11.852 24.266 15.273 1 89.31 41 HIS B CA 1
ATOM 2498 C C . HIS B 1 41 ? 11.867 24.031 16.781 1 89.31 41 HIS B C 1
ATOM 2500 O O . HIS B 1 41 ? 12.922 24.047 17.406 1 89.31 41 HIS B O 1
ATOM 2506 N N . VAL B 1 42 ? 10.672 23.844 17.359 1 87.25 42 VAL B N 1
ATOM 2507 C CA . VAL B 1 42 ? 10.539 23.578 18.781 1 87.25 42 VAL B CA 1
ATOM 2508 C C . VAL B 1 42 ? 9.727 22.297 19 1 87.25 42 VAL B C 1
ATOM 2510 O O . VAL B 1 42 ? 8.539 22.25 18.672 1 87.25 42 VAL B O 1
ATOM 2513 N N . PRO B 1 43 ? 10.43 21.281 19.547 1 80 43 PRO B N 1
ATOM 2514 C CA . PRO B 1 43 ? 9.656 20.094 19.906 1 80 43 PRO B CA 1
ATOM 2515 C C . PRO B 1 43 ? 8.711 20.328 21.078 1 80 43 PRO B C 1
ATOM 2517 O O . PRO B 1 43 ? 8.844 21.344 21.781 1 80 43 PRO B O 1
ATOM 2520 N N . LEU B 1 44 ? 7.785 19.406 21.234 1 73.06 44 LEU B N 1
ATOM 2521 C CA . LEU B 1 44 ? 6.781 19.547 22.281 1 73.06 44 LEU B CA 1
ATOM 2522 C C . LEU B 1 44 ? 7.434 19.625 23.656 1 73.06 44 LEU B C 1
ATOM 2524 O O . LEU B 1 44 ? 6.973 20.359 24.531 1 73.06 44 LEU B O 1
ATOM 2528 N N . SER B 1 45 ? 8.477 18.953 23.828 1 76.88 45 SER B N 1
ATOM 2529 C CA . SER B 1 45 ? 9.148 18.875 25.109 1 76.88 45 SER B CA 1
ATOM 2530 C C . SER B 1 45 ? 9.789 20.203 25.484 1 76.88 45 SER B C 1
ATOM 2532 O O . SER B 1 45 ? 10.086 20.453 26.656 1 76.88 45 SER B O 1
ATOM 2534 N N . ARG B 1 46 ? 9.922 21.094 24.562 1 85.81 46 ARG B N 1
ATOM 2535 C CA . ARG B 1 46 ? 10.586 22.359 24.828 1 85.81 46 ARG B CA 1
ATOM 2536 C C . ARG B 1 46 ? 9.648 23.531 24.547 1 85.81 46 ARG B C 1
ATOM 2538 O O . ARG B 1 46 ? 10.102 24.641 24.234 1 85.81 46 ARG B O 1
ATOM 2545 N N . LEU B 1 47 ? 8.414 23.219 24.547 1 85.94 47 LEU B N 1
ATOM 2546 C CA . LEU B 1 47 ? 7.406 24.219 24.219 1 85.94 47 LEU B CA 1
ATOM 2547 C C . LEU B 1 47 ? 7.523 25.438 25.141 1 85.94 47 LEU B C 1
ATOM 2549 O O . LEU B 1 47 ? 7.344 26.562 24.703 1 85.94 47 LEU B O 1
ATOM 2553 N N . ALA B 1 48 ? 7.848 25.156 26.406 1 85.5 48 ALA B N 1
ATOM 2554 C CA . ALA B 1 48 ? 7.953 26.234 27.391 1 85.5 48 ALA B CA 1
ATOM 2555 C C . ALA B 1 48 ? 9.07 27.203 27.031 1 85.5 48 ALA B C 1
ATOM 2557 O O . ALA B 1 48 ? 8.977 28.406 27.312 1 85.5 48 ALA B O 1
ATOM 2558 N N . ASP B 1 49 ? 10.047 26.672 26.312 1 85.75 49 ASP B N 1
ATOM 2559 C CA . ASP B 1 49 ? 11.227 27.469 25.984 1 85.75 49 ASP B CA 1
ATOM 2560 C C . ASP B 1 49 ? 11.039 28.203 24.656 1 85.75 49 ASP B C 1
ATOM 2562 O O . ASP B 1 49 ? 11.859 29.047 24.281 1 85.75 49 ASP B O 1
ATOM 2566 N N . ALA B 1 50 ? 10.031 27.891 23.969 1 86.88 50 ALA B N 1
ATOM 2567 C CA . ALA B 1 50 ? 9.844 28.438 22.625 1 86.88 50 ALA B CA 1
ATOM 2568 C C . ALA B 1 50 ? 9.469 29.906 22.688 1 86.88 50 ALA B C 1
ATOM 2570 O O . ALA B 1 50 ? 8.703 30.328 23.547 1 86.88 50 ALA B O 1
ATOM 2571 N N . ARG B 1 51 ? 10.039 30.734 21.797 1 90.31 51 ARG B N 1
ATOM 2572 C CA . ARG B 1 51 ? 9.703 32.156 21.688 1 90.31 51 ARG B CA 1
ATOM 2573 C C . ARG B 1 51 ? 8.461 32.344 20.828 1 90.31 51 ARG B C 1
ATOM 2575 O O . ARG B 1 51 ? 8.484 33.125 19.859 1 90.31 51 ARG B O 1
ATOM 2582 N N . ILE B 1 52 ? 7.387 31.766 21.266 1 93.5 52 ILE B N 1
ATOM 2583 C CA . ILE B 1 52 ? 6.137 31.766 20.5 1 93.5 52 ILE B CA 1
ATOM 2584 C C . ILE B 1 52 ? 5.617 33.188 20.375 1 93.5 52 ILE B C 1
ATOM 2586 O O . ILE B 1 52 ? 5.199 33.625 19.297 1 93.5 52 ILE B O 1
ATOM 2590 N N . GLU B 1 53 ? 5.812 34.031 21.406 1 93.94 53 GLU B N 1
ATOM 2591 C CA . GLU B 1 53 ? 5.27 35.375 21.484 1 93.94 53 GLU B CA 1
ATOM 2592 C C . GLU B 1 53 ? 6 36.312 20.516 1 93.94 53 GLU B C 1
ATOM 2594 O O . GLU B 1 53 ? 5.418 37.281 20.031 1 93.94 53 GLU B O 1
ATOM 2599 N N . SER B 1 54 ? 7.199 35.938 20.312 1 93.94 54 SER B N 1
ATOM 2600 C CA . SER B 1 54 ? 8.031 36.812 19.5 1 93.94 54 SER B CA 1
ATOM 2601 C C . SER B 1 54 ? 7.98 36.438 18.031 1 93.94 54 SER B C 1
ATOM 2603 O O . SER B 1 54 ? 8.523 37.156 17.188 1 93.94 54 SER B O 1
ATOM 2605 N N . ALA B 1 55 ? 7.398 35.375 17.734 1 95.75 55 ALA B N 1
ATOM 2606 C CA . ALA B 1 55 ? 7.367 34.875 16.359 1 95.75 55 ALA B CA 1
ATOM 2607 C C . ALA B 1 55 ? 6.422 35.719 15.5 1 95.75 55 ALA B C 1
ATOM 2609 O O . ALA B 1 55 ? 5.391 36.188 15.984 1 95.75 55 ALA B O 1
ATOM 2610 N N . THR B 1 56 ? 6.875 35.906 14.312 1 95.62 56 THR B N 1
ATOM 2611 C CA . THR B 1 56 ? 5.984 36.562 13.344 1 95.62 56 THR B CA 1
ATOM 2612 C C . THR B 1 56 ? 4.988 35.531 12.781 1 95.62 56 THR B C 1
ATOM 2614 O O . THR B 1 56 ? 3.838 35.875 12.508 1 95.62 56 THR B O 1
ATOM 2617 N N . ALA B 1 57 ? 5.414 34.344 12.633 1 95.94 57 ALA B N 1
ATOM 2618 C CA . ALA B 1 57 ? 4.582 33.219 12.164 1 95.94 57 ALA B CA 1
ATOM 2619 C C . ALA B 1 57 ? 4.824 31.969 13 1 95.94 57 ALA B C 1
ATOM 2621 O O . ALA B 1 57 ? 5.949 31.719 13.438 1 95.94 57 ALA B O 1
ATOM 2622 N N . VAL B 1 58 ? 3.76 31.297 13.227 1 94.69 58 VAL B N 1
ATOM 2623 C CA . VAL B 1 58 ? 3.824 30.047 13.953 1 94.69 58 VAL B CA 1
ATOM 2624 C C . VAL B 1 58 ? 3.221 28.922 13.109 1 94.69 58 VAL B C 1
ATOM 2626 O O . VAL B 1 58 ? 2.08 29.031 12.656 1 94.69 58 VAL B O 1
ATOM 2629 N N . LEU B 1 59 ? 4.043 27.922 12.82 1 90.62 59 LEU B N 1
ATOM 2630 C CA . LEU B 1 59 ? 3.57 26.719 12.148 1 90.62 59 LEU B CA 1
ATOM 2631 C C . LEU B 1 59 ? 3.268 25.625 13.148 1 90.62 59 LEU B C 1
ATOM 2633 O O . LEU B 1 59 ? 4.074 25.344 14.047 1 90.62 59 LEU B O 1
ATOM 2637 N N . LEU B 1 60 ? 2.104 25.125 13.078 1 86.31 60 LEU B N 1
ATOM 2638 C CA . LEU B 1 60 ? 1.723 24.016 13.953 1 86.31 60 LEU B CA 1
ATOM 2639 C C . LEU B 1 60 ? 0.784 23.047 13.227 1 86.31 60 LEU B C 1
ATOM 2641 O O . LEU B 1 60 ? 0.315 23.344 12.125 1 86.31 60 LEU B O 1
ATOM 2645 N N . HIS B 1 61 ? 0.666 21.859 13.711 1 78.94 61 HIS B N 1
ATOM 2646 C CA . HIS B 1 61 ? -0.256 20.906 13.125 1 78.94 61 HIS B CA 1
ATOM 2647 C C . HIS B 1 61 ? -1.7 21.375 13.242 1 78.94 61 HIS B C 1
ATOM 2649 O O . HIS B 1 61 ? -2.389 21.531 12.227 1 78.94 61 HIS B O 1
ATOM 2655 N N . SER B 1 62 ? -2.123 21.609 14.445 1 82.19 62 SER B N 1
ATOM 2656 C CA . SER B 1 62 ? -3.453 22.094 14.797 1 82.19 62 SER B CA 1
ATOM 2657 C C . SER B 1 62 ? -3.418 22.938 16.078 1 82.19 62 SER B C 1
ATOM 2659 O O . SER B 1 62 ? -2.688 22.609 17.016 1 82.19 62 SER B O 1
ATOM 2661 N N . LEU B 1 63 ? -4.199 24.031 16.016 1 87.31 63 LEU B N 1
ATOM 2662 C CA . LEU B 1 63 ? -4.281 24.875 17.203 1 87.31 63 LEU B CA 1
ATOM 2663 C C . LEU B 1 63 ? -4.832 24.109 18.391 1 87.31 63 LEU B C 1
ATOM 2665 O O . LEU B 1 63 ? -4.355 24.281 19.516 1 87.31 63 LEU B O 1
ATOM 2669 N N . SER B 1 64 ? -5.699 23.188 18.062 1 82.75 64 SER B N 1
ATOM 2670 C CA . SER B 1 64 ? -6.367 22.438 19.125 1 82.75 64 SER B CA 1
ATOM 2671 C C . SER B 1 64 ? -5.418 21.422 19.766 1 82.75 64 SER B C 1
ATOM 2673 O O . SER B 1 64 ? -5.684 20.938 20.875 1 82.75 64 SER B O 1
ATOM 2675 N N . PHE B 1 65 ? -4.293 21.172 19.156 1 77.56 65 PHE B N 1
ATOM 2676 C CA . PHE B 1 65 ? -3.344 20.203 19.688 1 77.56 65 PHE B CA 1
ATOM 2677 C C . PHE B 1 65 ? -2.344 20.875 20.625 1 77.56 65 PHE B C 1
ATOM 2679 O O . PHE B 1 65 ? -1.64 20.203 21.375 1 77.56 65 PHE B O 1
ATOM 2686 N N . LEU B 1 66 ? -2.299 22.156 20.547 1 83.56 66 LEU B N 1
ATOM 2687 C CA . LEU B 1 66 ? -1.4 22.906 21.422 1 83.56 66 LEU B CA 1
ATOM 2688 C C . LEU B 1 66 ? -1.978 23.016 22.828 1 83.56 66 LEU B C 1
ATOM 2690 O O . LEU B 1 66 ? -3.172 23.266 23 1 83.56 66 LEU B O 1
ATOM 2694 N N . PRO B 1 67 ? -1.142 22.75 23.797 1 86.25 67 PRO B N 1
ATOM 2695 C CA . PRO B 1 67 ? -1.623 22.969 25.156 1 86.25 67 PRO B CA 1
ATOM 2696 C C . PRO B 1 67 ? -2.146 24.391 25.375 1 86.25 67 PRO B C 1
ATOM 2698 O O . PRO B 1 67 ? -1.633 25.328 24.781 1 86.25 67 PRO B O 1
ATOM 2701 N N . ARG B 1 68 ? -3.127 24.453 26.328 1 90.5 68 ARG B N 1
ATOM 2702 C CA . ARG B 1 68 ? -3.791 25.734 26.578 1 90.5 68 ARG B CA 1
ATOM 2703 C C . ARG B 1 68 ? -2.779 26.812 26.953 1 90.5 68 ARG B C 1
ATOM 2705 O O . ARG B 1 68 ? -2.893 27.953 26.5 1 90.5 68 ARG B O 1
ATOM 2712 N N . ALA B 1 69 ? -1.814 26.406 27.734 1 91 69 ALA B N 1
ATOM 2713 C CA . ALA B 1 69 ? -0.79 27.359 28.156 1 91 69 ALA B CA 1
ATOM 2714 C C . ALA B 1 69 ? -0.048 27.922 26.953 1 91 69 ALA B C 1
ATOM 2716 O O . ALA B 1 69 ? 0.258 29.109 26.906 1 91 69 ALA B O 1
ATOM 2717 N N . ALA B 1 70 ? 0.205 27.109 26 1 91.81 70 ALA B N 1
ATOM 2718 C CA . ALA B 1 70 ? 0.9 27.547 24.781 1 91.81 70 ALA B CA 1
ATOM 2719 C C . ALA B 1 70 ? -0.029 28.344 23.875 1 91.81 70 ALA B C 1
ATOM 2721 O O . ALA B 1 70 ? 0.399 29.297 23.234 1 91.81 70 ALA B O 1
ATOM 2722 N N . GLN B 1 71 ? -1.259 27.969 23.781 1 94 71 GLN B N 1
ATOM 2723 C CA . GLN B 1 71 ? -2.244 28.703 23 1 94 71 GLN B CA 1
ATOM 2724 C C . GLN B 1 71 ? -2.32 30.156 23.438 1 94 71 GLN B C 1
ATOM 2726 O O . GLN B 1 71 ? -2.355 31.062 22.594 1 94 71 GLN B O 1
ATOM 2731 N N . ARG B 1 72 ? -2.264 30.344 24.719 1 93.44 72 ARG B N 1
ATOM 2732 C CA . ARG B 1 72 ? -2.428 31.672 25.297 1 93.44 72 ARG B CA 1
ATOM 2733 C C . ARG B 1 72 ? -1.216 32.562 25 1 93.44 72 ARG B C 1
ATOM 2735 O O . ARG B 1 72 ? -1.285 33.781 25.109 1 93.44 72 ARG B O 1
ATOM 2742 N N . ARG B 1 73 ? -0.157 31.891 24.625 1 94.69 73 ARG B N 1
ATOM 2743 C CA . ARG B 1 73 ? 1.058 32.625 24.328 1 94.69 73 ARG B CA 1
ATOM 2744 C C . ARG B 1 73 ? 1.011 33.219 22.906 1 94.69 73 ARG B C 1
ATOM 2746 O O . ARG B 1 73 ? 1.816 34.062 22.562 1 94.69 73 ARG B O 1
ATOM 2753 N N . LEU B 1 74 ? 0.141 32.781 22.141 1 95.81 74 LEU B N 1
ATOM 2754 C CA . LEU B 1 74 ? -0.004 33.281 20.781 1 95.81 74 LEU B CA 1
ATOM 2755 C C . LEU B 1 74 ? -0.536 34.719 20.797 1 95.81 74 LEU B C 1
ATOM 2757 O O . LEU B 1 74 ? -1.285 35.094 21.703 1 95.81 74 LEU B O 1
ATOM 2761 N N . ARG B 1 75 ? -0.141 35.5 19.781 1 94.94 75 ARG B N 1
ATOM 2762 C CA . ARG B 1 75 ? -0.491 36.938 19.734 1 94.94 75 ARG B CA 1
ATOM 2763 C C . ARG B 1 75 ? -1.325 37.25 18.5 1 94.94 75 ARG B C 1
ATOM 2765 O O . ARG B 1 75 ? -1.155 36.625 17.453 1 94.94 75 ARG B O 1
ATOM 2772 N N . PRO B 1 76 ? -2.291 38.156 18.469 1 93.12 76 PRO B N 1
ATOM 2773 C CA . PRO B 1 76 ? -3.217 38.5 17.375 1 93.12 76 PRO B CA 1
ATOM 2774 C C . PRO B 1 76 ? -2.498 38.875 16.078 1 93.12 76 PRO B C 1
ATOM 2776 O O . PRO B 1 76 ? -3.004 38.594 14.984 1 93.12 76 PRO B O 1
ATOM 2779 N N . GLY B 1 77 ? -1.263 39.406 16.141 1 92.56 77 GLY B N 1
ATOM 2780 C CA . GLY B 1 77 ? -0.577 39.844 14.938 1 92.56 77 GLY B CA 1
ATOM 2781 C C . GLY B 1 77 ? 0.231 38.75 14.266 1 92.56 77 GLY B C 1
ATOM 2782 O O . GLY B 1 77 ? 0.744 38.938 13.156 1 92.56 77 GLY B O 1
ATOM 2783 N N . GLN B 1 78 ? 0.135 37.625 14.812 1 96 78 GLN B N 1
ATOM 2784 C CA . GLN B 1 78 ? 0.93 36.5 14.281 1 96 78 GLN B CA 1
ATOM 2785 C C . GLN B 1 78 ? 0.182 35.781 13.172 1 96 78 GLN B C 1
ATOM 2787 O O . GLN B 1 78 ? -1.05 35.719 13.172 1 96 78 GLN B O 1
ATOM 2792 N N . LEU B 1 79 ? 0.964 35.312 12.203 1 95.88 79 LEU B N 1
ATOM 2793 C CA . LEU B 1 79 ? 0.447 34.375 11.219 1 95.88 79 LEU B CA 1
ATOM 2794 C C . LEU B 1 79 ? 0.519 32.938 11.742 1 95.88 79 LEU B C 1
ATOM 2796 O O . LEU B 1 79 ? 1.602 32.438 12.062 1 95.88 79 LEU B O 1
ATOM 2800 N N . ILE B 1 80 ? -0.684 32.344 11.852 1 95.06 80 ILE B N 1
ATOM 2801 C CA . ILE B 1 80 ? -0.736 30.969 12.32 1 95.06 80 ILE B CA 1
ATOM 2802 C C . ILE B 1 80 ? -1.028 30.047 11.148 1 95.06 80 ILE B C 1
ATOM 2804 O O . ILE B 1 80 ? -2.062 30.172 10.484 1 95.06 80 ILE B O 1
ATOM 2808 N N . LEU B 1 81 ? -0.083 29.172 10.883 1 90.88 81 LEU B N 1
ATOM 2809 C CA . LEU B 1 81 ? -0.27 28.172 9.828 1 90.88 81 LEU B CA 1
ATOM 2810 C C . LEU B 1 81 ? -0.546 26.797 10.422 1 90.88 81 LEU B C 1
ATOM 2812 O O . LEU B 1 81 ? 0.286 26.25 11.148 1 90.88 81 LEU B O 1
ATOM 2816 N N . CYS B 1 82 ? -1.715 26.281 10.141 1 86.5 82 CYS B N 1
ATOM 2817 C CA . CYS B 1 82 ? -2.07 24.938 10.539 1 86.5 82 CYS B CA 1
ATOM 2818 C C . CYS B 1 82 ? -1.851 23.953 9.398 1 86.5 82 CYS B C 1
ATOM 2820 O O . CYS B 1 82 ? -2.467 24.078 8.336 1 86.5 82 CYS B O 1
ATOM 2822 N N . LEU B 1 83 ? -1.003 22.906 9.695 1 76.62 83 LEU B N 1
ATOM 2823 C CA . LEU B 1 83 ? -0.596 21.984 8.633 1 76.62 83 LEU B CA 1
ATOM 2824 C C . LEU B 1 83 ? -1.466 20.734 8.633 1 76.62 83 LEU B C 1
ATOM 2826 O O . LEU B 1 83 ? -1.452 19.953 7.672 1 76.62 83 LEU B O 1
ATOM 2830 N N . GLY B 1 84 ? -2.215 20.5 9.609 1 71.19 84 GLY B N 1
ATOM 2831 C CA . GLY B 1 84 ? -2.949 19.25 9.672 1 71.19 84 GLY B CA 1
ATOM 2832 C C . GLY B 1 84 ? -4.129 19.297 10.633 1 71.19 84 GLY B C 1
ATOM 2833 O O . GLY B 1 84 ? -4.309 18.375 11.445 1 71.19 84 GLY B O 1
ATOM 2834 N N . SER B 1 85 ? -4.988 20.234 10.461 1 65.94 85 SER B N 1
ATOM 2835 C CA . SER B 1 85 ? -6.152 20.312 11.336 1 65.94 85 SER B CA 1
ATOM 2836 C C . SER B 1 85 ? -7.168 19.219 11 1 65.94 85 SER B C 1
ATOM 2838 O O . SER B 1 85 ? -7.578 19.078 9.844 1 65.94 85 SER B O 1
ATOM 2840 N N . SER B 1 86 ? -7.383 18.328 11.961 1 60.53 86 SER B N 1
ATOM 2841 C CA . SER B 1 86 ? -8.438 17.344 11.773 1 60.53 86 SER B CA 1
ATOM 2842 C C . SER B 1 86 ? -9.812 18 11.695 1 60.53 86 SER B C 1
ATOM 2844 O O . SER B 1 86 ? -10.703 17.5 11.016 1 60.53 86 SER B O 1
ATOM 2846 N N . ASP B 1 87 ? -9.984 19.094 12.445 1 66.88 87 ASP B N 1
ATOM 2847 C CA . ASP B 1 87 ? -11.211 19.875 12.477 1 66.88 87 ASP B CA 1
ATOM 2848 C C . ASP B 1 87 ? -10.914 21.375 12.352 1 66.88 87 ASP B C 1
ATOM 2850 O O . ASP B 1 87 ? -10.547 22.031 13.336 1 66.88 87 ASP B O 1
ATOM 2854 N N . ARG B 1 88 ? -11.141 21.891 11.133 1 75.38 88 ARG B N 1
ATOM 2855 C CA . ARG B 1 88 ? -10.805 23.281 10.844 1 75.38 88 ARG B CA 1
ATOM 2856 C C . ARG B 1 88 ? -11.688 24.234 11.633 1 75.38 88 ARG B C 1
ATOM 2858 O O . ARG B 1 88 ? -11.234 25.281 12.078 1 75.38 88 ARG B O 1
ATOM 2865 N N . ALA B 1 89 ? -12.883 23.781 11.828 1 77 89 ALA B N 1
ATOM 2866 C CA . ALA B 1 89 ? -13.828 24.625 12.539 1 77 89 ALA B CA 1
ATOM 2867 C C . ALA B 1 89 ? -13.398 24.828 13.992 1 77 89 ALA B C 1
ATOM 2869 O O . ALA B 1 89 ? -13.523 25.922 14.539 1 77 89 ALA B O 1
ATOM 2870 N N . VAL B 1 90 ? -12.875 23.828 14.492 1 81.81 90 VAL B N 1
ATOM 2871 C CA . VAL B 1 90 ? -12.422 23.891 15.875 1 81.81 90 VAL B CA 1
ATOM 2872 C C . VAL B 1 90 ? -11.227 24.844 15.984 1 81.81 90 VAL B C 1
ATOM 2874 O O . VAL B 1 90 ? -11.18 25.703 16.875 1 81.81 90 VAL B O 1
ATOM 2877 N N . ASP B 1 91 ? -10.328 24.734 15.062 1 88 91 ASP B N 1
ATOM 2878 C CA . ASP B 1 91 ? -9.148 25.594 15.07 1 88 91 ASP B CA 1
ATOM 2879 C C . ASP B 1 91 ? -9.539 27.062 14.844 1 88 91 ASP B C 1
ATOM 2881 O O . ASP B 1 91 ? -9.008 27.953 15.492 1 88 91 ASP B O 1
ATOM 2885 N N . SER B 1 92 ? -10.492 27.219 13.992 1 89.5 92 SER B N 1
ATOM 2886 C CA . SER B 1 92 ? -10.938 28.578 13.695 1 89.5 92 SER B CA 1
ATOM 2887 C C . SER B 1 92 ? -11.648 29.188 14.891 1 89.5 92 SER B C 1
ATOM 2889 O O . SER B 1 92 ? -11.438 30.375 15.203 1 89.5 92 SER B O 1
ATOM 2891 N N . ALA B 1 93 ? -12.469 28.406 15.5 1 91.94 93 ALA B N 1
ATOM 2892 C CA . ALA B 1 93 ? -13.156 28.891 16.703 1 91.94 93 ALA B CA 1
ATOM 2893 C C . ALA B 1 93 ? -12.164 29.219 17.812 1 91.94 93 ALA B C 1
ATOM 2895 O O . ALA B 1 93 ? -12.289 30.266 18.469 1 91.94 93 ALA B O 1
ATOM 2896 N N . LEU B 1 94 ? -11.219 28.406 17.938 1 93.19 94 LEU B N 1
ATOM 2897 C CA . LEU B 1 94 ? -10.188 28.625 18.953 1 93.19 94 LEU B CA 1
ATOM 2898 C C . LEU B 1 94 ? -9.383 29.891 18.625 1 93.19 94 LEU B C 1
ATOM 2900 O O . LEU B 1 94 ? -9.07 30.672 19.531 1 93.19 94 LEU B O 1
ATOM 2904 N N . ALA B 1 95 ? -9.086 30.047 17.406 1 95.06 95 ALA B N 1
ATOM 2905 C CA . ALA B 1 95 ? -8.352 31.234 16.984 1 95.06 95 ALA B CA 1
ATOM 2906 C C . ALA B 1 95 ? -9.156 32.5 17.297 1 95.06 95 ALA B C 1
ATOM 2908 O O . ALA B 1 95 ? -8.602 33.5 17.781 1 95.06 95 ALA B O 1
ATOM 2909 N N . ALA B 1 96 ? -10.406 32.406 17.016 1 94.69 96 ALA B N 1
ATOM 2910 C CA . ALA B 1 96 ? -11.289 33.562 17.312 1 94.69 96 ALA B CA 1
ATOM 2911 C C . ALA B 1 96 ? -11.305 33.844 18.812 1 94.69 96 ALA B C 1
ATOM 2913 O O . ALA B 1 96 ? -11.188 35 19.219 1 94.69 96 ALA B O 1
ATOM 2914 N N . ASP B 1 97 ? -11.43 32.844 19.562 1 95.31 97 ASP B N 1
ATOM 2915 C CA . ASP B 1 97 ? -11.461 32.969 21.016 1 95.31 97 ASP B CA 1
ATOM 2916 C C . ASP B 1 97 ? -10.164 33.594 21.531 1 95.31 97 ASP B C 1
ATOM 2918 O O . ASP B 1 97 ? -10.18 34.344 22.516 1 95.31 97 ASP B O 1
ATOM 2922 N N . LEU B 1 98 ? -9.117 33.312 20.875 1 95.06 98 LEU B N 1
ATOM 2923 C CA . LEU B 1 98 ? -7.805 33.781 21.312 1 95.06 98 LEU B CA 1
ATOM 2924 C C . LEU B 1 98 ? -7.477 35.125 20.688 1 95.06 98 LEU B C 1
ATOM 2926 O O . LEU B 1 98 ? -6.43 35.719 20.984 1 95.06 98 LEU B O 1
ATOM 2930 N N . GLY B 1 99 ? -8.359 35.562 19.812 1 95 99 GLY B N 1
ATOM 2931 C CA . GLY B 1 99 ? -8.148 36.844 19.172 1 95 99 GLY B CA 1
ATOM 2932 C C . GLY B 1 99 ? -7.102 36.812 18.078 1 95 99 GLY B C 1
ATOM 2933 O O . GLY B 1 99 ? -6.445 37.812 17.797 1 95 99 GLY B O 1
ATOM 2934 N N . LEU B 1 100 ? -6.91 35.594 17.531 1 94.69 100 LEU B N 1
ATOM 2935 C CA . LEU B 1 100 ? -5.941 35.469 16.453 1 94.69 100 LEU B CA 1
ATOM 2936 C C . LEU B 1 100 ? -6.57 35.812 15.102 1 94.69 100 LEU B C 1
ATOM 2938 O O . LEU B 1 100 ? -7.59 35.219 14.719 1 94.69 100 LEU B O 1
ATOM 2942 N N . GLY B 1 101 ? -5.949 36.719 14.359 1 90 101 GLY B N 1
ATOM 2943 C CA . GLY B 1 101 ? -6.586 37.25 13.164 1 90 101 GLY B CA 1
ATOM 2944 C C . GLY B 1 101 ? -6.137 36.594 11.891 1 90 101 GLY B C 1
ATOM 2945 O O . GLY B 1 101 ? -6.773 36.719 10.844 1 90 101 GLY B O 1
ATOM 2946 N N . ARG B 1 102 ? -5.059 35.875 11.953 1 93.62 102 ARG B N 1
ATOM 2947 C CA . ARG B 1 102 ? -4.527 35.281 10.727 1 93.62 102 ARG B CA 1
ATOM 2948 C C . ARG B 1 102 ? -4.215 33.781 10.922 1 93.62 102 ARG B C 1
ATOM 2950 O O . ARG B 1 102 ? -3.096 33.438 11.297 1 93.62 102 ARG B O 1
ATOM 2957 N N . LEU B 1 103 ? -5.223 33 10.797 1 93.88 103 LEU B N 1
ATOM 2958 C CA . LEU B 1 103 ? -5.066 31.547 10.812 1 93.88 103 LEU B CA 1
ATOM 2959 C C . LEU B 1 103 ? -5.301 30.969 9.422 1 93.88 103 LEU B C 1
ATOM 2961 O O . LEU B 1 103 ? -6.34 31.203 8.805 1 93.88 103 LEU B O 1
ATOM 2965 N N . ILE B 1 104 ? -4.281 30.344 8.914 1 89 104 ILE B N 1
ATOM 2966 C CA . ILE B 1 104 ? -4.375 29.734 7.598 1 89 104 ILE B CA 1
ATOM 2967 C C . ILE B 1 104 ? -4.258 28.219 7.727 1 89 104 ILE B C 1
ATOM 2969 O O . ILE B 1 104 ? -3.35 27.703 8.391 1 89 104 ILE B O 1
ATOM 2973 N N . HIS B 1 105 ? -5.266 27.516 7.246 1 83.69 105 HIS B N 1
ATOM 2974 C CA . HIS B 1 105 ? -5.164 26.062 7.113 1 83.69 105 HIS B CA 1
ATOM 2975 C C . HIS B 1 105 ? -4.469 25.672 5.812 1 83.69 105 HIS B C 1
ATOM 2977 O O . HIS B 1 105 ? -4.926 26.031 4.727 1 83.69 105 HIS B O 1
ATOM 2983 N N . VAL B 1 106 ? -3.285 25.078 6.062 1 73.12 106 VAL B N 1
ATOM 2984 C CA . VAL B 1 106 ? -2.588 24.594 4.879 1 73.12 106 VAL B CA 1
ATOM 2985 C C . VAL B 1 106 ? -3.129 23.219 4.484 1 73.12 106 VAL B C 1
ATOM 2987 O O . VAL B 1 106 ? -2.859 22.219 5.16 1 73.12 106 VAL B O 1
ATOM 2990 N N . ASP B 1 107 ? -4.176 23.125 3.76 1 61.75 107 ASP B N 1
ATOM 2991 C CA . ASP B 1 107 ? -4.863 21.891 3.357 1 61.75 107 ASP B CA 1
ATOM 2992 C C . ASP B 1 107 ? -4.281 21.344 2.059 1 61.75 107 ASP B C 1
ATOM 2994 O O . ASP B 1 107 ? -4.773 20.344 1.532 1 61.75 107 ASP B O 1
ATOM 2998 N N . VAL B 1 108 ? -3.197 21.906 1.61 1 58.12 108 VAL B N 1
ATOM 2999 C CA . VAL B 1 108 ? -2.842 21.5 0.255 1 58.12 108 VAL B CA 1
ATOM 3000 C C . VAL B 1 108 ? -2.449 20.031 0.243 1 58.12 108 VAL B C 1
ATOM 3002 O O . VAL B 1 108 ? -1.797 19.547 1.171 1 58.12 108 VAL B O 1
ATOM 3005 N N . SER B 1 109 ? -2.912 19.266 -0.521 1 63.09 109 SER B N 1
ATOM 3006 C CA . SER B 1 109 ? -2.627 17.891 -0.923 1 63.09 109 SER B CA 1
ATOM 3007 C C . SER B 1 109 ? -2.992 16.906 0.18 1 63.09 109 SER B C 1
ATOM 3009 O O . SER B 1 109 ? -2.586 15.734 0.141 1 63.09 109 SER B O 1
ATOM 3011 N N . ARG B 1 110 ? -3.719 17.391 1.199 1 77.06 110 ARG B N 1
ATOM 3012 C CA . ARG B 1 110 ? -4.113 16.5 2.291 1 77.06 110 ARG B CA 1
ATOM 3013 C C . ARG B 1 110 ? -4.949 15.336 1.776 1 77.06 110 ARG B C 1
ATOM 3015 O O . ARG B 1 110 ? -4.766 14.195 2.205 1 77.06 110 ARG B O 1
ATOM 3022 N N . ALA B 1 111 ? -5.789 15.695 0.79 1 84 111 ALA B N 1
ATOM 3023 C CA . ALA B 1 111 ? -6.68 14.68 0.234 1 84 111 ALA B CA 1
ATOM 3024 C C . ALA B 1 111 ? -5.891 13.547 -0.411 1 84 111 ALA B C 1
ATOM 3026 O O . ALA B 1 111 ? -6.203 12.375 -0.214 1 84 111 ALA B O 1
ATOM 3027 N N . GLU B 1 112 ? -4.848 13.945 -1.094 1 89.12 112 GLU B N 1
ATOM 3028 C CA . GLU B 1 112 ? -4.008 12.945 -1.746 1 89.12 112 GLU B CA 1
ATOM 3029 C C . GLU B 1 112 ? -3.238 12.117 -0.721 1 89.12 112 GLU B C 1
ATOM 3031 O O . GLU B 1 112 ? -3.094 10.898 -0.88 1 89.12 112 GLU B O 1
ATOM 3036 N N . GLU B 1 113 ? -2.797 12.766 0.285 1 87 113 GLU B N 1
ATOM 3037 C CA . GLU B 1 113 ? -2.041 12.062 1.317 1 87 113 GLU B CA 1
ATOM 3038 C C . GLU B 1 113 ? -2.92 11.055 2.059 1 87 113 GLU B C 1
ATOM 3040 O O . GLU B 1 113 ? -2.482 9.945 2.361 1 87 113 GLU B O 1
ATOM 3045 N N . VAL B 1 114 ? -4.102 11.445 2.344 1 87.06 114 VAL B N 1
ATOM 3046 C CA . VAL B 1 114 ? -5.043 10.539 2.996 1 87.06 114 VAL B CA 1
ATOM 3047 C C . VAL B 1 114 ? -5.293 9.328 2.105 1 87.06 114 VAL B C 1
ATOM 3049 O O . VAL B 1 114 ? -5.246 8.188 2.57 1 87.06 114 VAL B O 1
ATOM 3052 N N . ALA B 1 115 ? -5.543 9.562 0.817 1 93.25 115 ALA B N 1
ATOM 3053 C CA . ALA B 1 115 ? -5.805 8.484 -0.129 1 93.25 115 ALA B CA 1
ATOM 3054 C C . ALA B 1 115 ? -4.617 7.527 -0.21 1 93.25 115 ALA B C 1
ATOM 3056 O O . ALA B 1 115 ? -4.801 6.309 -0.251 1 93.25 115 ALA B O 1
ATOM 3057 N N . ASP B 1 116 ? -3.395 8.117 -0.222 1 93.19 116 ASP B N 1
ATOM 3058 C CA . ASP B 1 116 ? -2.191 7.289 -0.253 1 93.19 116 ASP B CA 1
ATOM 3059 C C . ASP B 1 116 ? -2.104 6.402 0.986 1 93.19 116 ASP B C 1
ATOM 3061 O O . ASP B 1 116 ? -1.777 5.219 0.887 1 93.19 116 ASP B O 1
ATOM 3065 N N . THR B 1 117 ? -2.404 6.973 2.086 1 90.75 117 THR B N 1
ATOM 3066 C CA . THR B 1 117 ? -2.355 6.219 3.334 1 90.75 117 THR B CA 1
ATOM 3067 C C . THR B 1 117 ? -3.412 5.117 3.344 1 90.75 117 THR B C 1
ATOM 3069 O O . THR B 1 117 ? -3.131 3.984 3.74 1 90.75 117 THR B O 1
ATOM 3072 N N . VAL B 1 118 ? -4.582 5.445 2.91 1 93.56 118 VAL B N 1
ATOM 3073 C CA . VAL B 1 118 ? -5.648 4.453 2.871 1 93.56 118 VAL B CA 1
ATOM 3074 C C . VAL B 1 118 ? -5.258 3.309 1.941 1 93.56 118 VAL B C 1
ATOM 3076 O O . VAL B 1 118 ? -5.441 2.135 2.279 1 93.56 118 VAL B O 1
ATOM 3079 N N . MET B 1 119 ? -4.695 3.621 0.812 1 95.81 119 MET B N 1
ATOM 3080 C CA . MET B 1 119 ? -4.242 2.576 -0.1 1 95.81 119 MET B CA 1
ATOM 3081 C C . MET B 1 119 ? -3.16 1.721 0.548 1 95.81 119 MET B C 1
ATOM 3083 O O . MET B 1 119 ? -3.133 0.502 0.366 1 95.81 119 MET B O 1
ATOM 3087 N N . ALA B 1 120 ? -2.242 2.375 1.249 1 92.69 120 ALA B N 1
ATOM 3088 C CA . ALA B 1 120 ? -1.213 1.623 1.962 1 92.69 120 ALA B CA 1
ATOM 3089 C C . ALA B 1 120 ? -1.836 0.623 2.932 1 92.69 120 ALA B C 1
ATOM 3091 O O . ALA B 1 120 ? -1.397 -0.527 3.014 1 92.69 120 ALA B O 1
ATOM 3092 N N . LEU B 1 121 ? -2.836 1.073 3.607 1 92.06 121 LEU B N 1
ATOM 3093 C CA . LEU B 1 121 ? -3.51 0.218 4.578 1 92.06 121 LEU B CA 1
ATOM 3094 C C . LEU B 1 121 ? -4.262 -0.912 3.881 1 92.06 121 LEU B C 1
ATOM 3096 O O . LEU B 1 121 ? -4.172 -2.07 4.293 1 92.06 121 LEU B O 1
ATOM 3100 N N . ILE B 1 122 ? -4.973 -0.583 2.818 1 94.56 122 ILE B N 1
ATOM 3101 C CA . ILE B 1 122 ? -5.727 -1.572 2.055 1 94.56 122 ILE B CA 1
ATOM 3102 C C . ILE B 1 122 ? -4.777 -2.646 1.524 1 94.56 122 ILE B C 1
ATOM 3104 O O . ILE B 1 122 ? -5.012 -3.842 1.717 1 94.56 122 ILE B O 1
ATOM 3108 N N . LEU B 1 123 ? -3.73 -2.217 0.915 1 93.44 123 LEU B N 1
ATOM 3109 C CA . LEU B 1 123 ? -2.789 -3.172 0.342 1 93.44 123 LEU B CA 1
ATOM 3110 C C . LEU B 1 123 ? -2.088 -3.969 1.438 1 93.44 123 LEU B C 1
ATOM 3112 O O . LEU B 1 123 ? -1.79 -5.152 1.257 1 93.44 123 LEU B O 1
ATOM 3116 N N . GLY B 1 124 ? -1.774 -3.287 2.549 1 89.75 124 GLY B N 1
ATOM 3117 C CA . GLY B 1 124 ? -1.215 -4 3.686 1 89.75 124 GLY B CA 1
ATOM 3118 C C . GLY B 1 124 ? -2.109 -5.121 4.184 1 89.75 124 GLY B C 1
ATOM 3119 O O . GLY B 1 124 ? -1.628 -6.207 4.52 1 89.75 124 GLY B O 1
ATOM 3120 N N . LEU B 1 125 ? -3.396 -4.871 4.23 1 89.19 125 LEU B N 1
ATOM 3121 C CA . LEU B 1 125 ? -4.363 -5.875 4.66 1 89.19 125 LEU B CA 1
ATOM 3122 C C . LEU B 1 125 ? -4.465 -7.004 3.643 1 89.19 125 LEU B C 1
ATOM 3124 O O . LEU B 1 125 ? -4.43 -8.18 4.008 1 89.19 125 LEU B O 1
ATOM 3128 N N . LEU B 1 126 ? -4.559 -6.641 2.361 1 90.38 126 LEU B N 1
ATOM 3129 C CA . LEU B 1 126 ? -4.766 -7.621 1.302 1 90.38 126 LEU B CA 1
ATOM 3130 C C . LEU B 1 126 ? -3.539 -8.516 1.138 1 90.38 126 LEU B C 1
ATOM 3132 O O . LEU B 1 126 ? -3.666 -9.719 0.902 1 90.38 126 LEU B O 1
ATOM 3136 N N . ARG B 1 127 ? -2.365 -7.852 1.312 1 87.56 127 ARG B N 1
ATOM 3137 C CA . ARG B 1 127 ? -1.133 -8.594 1.061 1 87.56 127 ARG B CA 1
ATOM 3138 C C . ARG B 1 127 ? -0.475 -9.023 2.369 1 87.56 127 ARG B C 1
ATOM 3140 O O . ARG B 1 127 ? 0.589 -9.648 2.359 1 87.56 127 ARG B O 1
ATOM 3147 N N . ARG B 1 128 ? -1.025 -8.633 3.436 1 83.94 128 ARG B N 1
ATOM 3148 C CA . ARG B 1 128 ? -0.621 -9.039 4.777 1 83.94 128 ARG B CA 1
ATOM 3149 C C . ARG B 1 128 ? 0.836 -8.672 5.043 1 83.94 128 ARG B C 1
ATOM 3151 O O . ARG B 1 128 ? 1.568 -9.445 5.668 1 83.94 128 ARG B O 1
ATOM 3158 N N . THR B 1 129 ? 1.248 -7.555 4.492 1 82.38 129 THR B N 1
ATOM 3159 C CA . THR B 1 129 ? 2.637 -7.137 4.629 1 82.38 129 THR B CA 1
ATOM 3160 C C . THR B 1 129 ? 2.963 -6.82 6.086 1 82.38 129 THR B C 1
ATOM 3162 O O . THR B 1 129 ? 4.098 -7.004 6.527 1 82.38 129 THR B O 1
ATOM 3165 N N . HIS B 1 130 ? 2.004 -6.355 6.84 1 76.62 130 HIS B N 1
ATOM 3166 C CA . HIS B 1 130 ? 2.207 -6.035 8.25 1 76.62 130 HIS B CA 1
ATOM 3167 C C . HIS B 1 130 ? 2.551 -7.281 9.055 1 76.62 130 HIS B C 1
ATOM 3169 O O . HIS B 1 130 ? 3.318 -7.215 10.016 1 76.62 130 HIS B O 1
ATOM 3175 N N . LEU B 1 131 ? 2.051 -8.406 8.633 1 75 131 LEU B N 1
ATOM 3176 C CA . LEU B 1 131 ? 2.357 -9.672 9.289 1 75 131 LEU B CA 1
ATOM 3177 C C . LEU B 1 131 ? 3.672 -10.25 8.773 1 75 131 LEU B C 1
ATOM 3179 O O . LEU B 1 131 ? 4.5 -10.711 9.555 1 75 131 LEU B O 1
ATOM 3183 N N . LEU B 1 132 ? 3.834 -10.133 7.5 1 75.38 132 LEU B N 1
ATOM 3184 C CA . LEU B 1 132 ? 4.996 -10.742 6.859 1 75.38 132 LEU B CA 1
ATOM 3185 C C . LEU B 1 132 ? 6.277 -10.016 7.262 1 75.38 132 LEU B C 1
ATOM 3187 O O . LEU B 1 132 ? 7.34 -10.625 7.352 1 75.38 132 LEU B O 1
ATOM 3191 N N . SER B 1 133 ? 6.156 -8.75 7.484 1 73.56 133 SER B N 1
ATOM 3192 C CA . SER B 1 133 ? 7.328 -7.949 7.824 1 73.56 133 SER B CA 1
ATOM 3193 C C . SER B 1 133 ? 7.867 -8.312 9.203 1 73.56 133 SER B C 1
ATOM 3195 O O . SER B 1 133 ? 9.008 -7.977 9.539 1 73.56 133 SER B O 1
ATOM 3197 N N . ARG B 1 134 ? 7.09 -8.906 10 1 69.75 134 ARG B N 1
ATOM 3198 C CA . ARG B 1 134 ? 7.48 -9.258 11.367 1 69.75 134 ARG B CA 1
ATOM 3199 C C . ARG B 1 134 ? 8.211 -10.594 11.398 1 69.75 134 ARG B C 1
ATOM 3201 O O . ARG B 1 134 ? 8.82 -10.953 12.414 1 69.75 134 ARG B O 1
ATOM 3208 N N . HIS B 1 135 ? 7.957 -11.32 10.422 1 61.38 135 HIS B N 1
ATOM 3209 C CA . HIS B 1 135 ? 8.5 -12.672 10.453 1 61.38 135 HIS B CA 1
ATOM 3210 C C . HIS B 1 135 ? 9.82 -12.75 9.688 1 61.38 135 HIS B C 1
ATOM 3212 O O . HIS B 1 135 ? 9.922 -12.25 8.57 1 61.38 135 HIS B O 1
ATOM 3218 N N . ALA B 1 136 ? 10.891 -12.734 10.562 1 51.69 136 ALA B N 1
ATOM 3219 C CA . ALA B 1 136 ? 12.188 -13.031 9.953 1 51.69 136 ALA B CA 1
ATOM 3220 C C . ALA B 1 136 ? 12.156 -14.367 9.219 1 51.69 136 ALA B C 1
ATOM 3222 O O . ALA B 1 136 ? 11.648 -15.359 9.742 1 51.69 136 ALA B O 1
ATOM 3223 N N . LEU B 1 137 ? 11.789 -14.359 7.969 1 49.72 137 LEU B N 1
ATOM 3224 C CA . LEU B 1 137 ? 11.812 -15.656 7.293 1 49.72 137 LEU B CA 1
ATOM 3225 C C . LEU B 1 137 ? 12.953 -16.516 7.82 1 49.72 137 LEU B C 1
ATOM 3227 O O . LEU B 1 137 ? 14.117 -16.141 7.742 1 49.72 137 LEU B O 1
ATOM 3231 N N . SER B 1 138 ? 12.625 -16.953 8.977 1 43.25 138 SER B N 1
ATOM 3232 C CA . SER B 1 138 ? 13.555 -17.984 9.445 1 43.25 138 SER B CA 1
ATOM 3233 C C . SER B 1 138 ? 14.008 -18.891 8.297 1 43.25 138 SER B C 1
ATOM 3235 O O . SER B 1 138 ? 13.391 -18.891 7.23 1 43.25 138 SER B O 1
ATOM 3237 N N . ALA B 1 139 ? 15.094 -19.531 8.555 1 42.88 139 ALA B N 1
ATOM 3238 C CA . ALA B 1 139 ? 15.758 -20.562 7.766 1 42.88 139 ALA B CA 1
ATOM 3239 C C . ALA B 1 139 ? 14.742 -21.484 7.09 1 42.88 139 ALA B C 1
ATOM 3241 O O . ALA B 1 139 ? 15.094 -22.266 6.211 1 42.88 139 ALA B O 1
ATOM 3242 N N . SER B 1 140 ? 13.594 -21.594 7.738 1 45.22 140 SER B N 1
ATOM 3243 C CA . SER B 1 140 ? 12.875 -22.734 7.164 1 45.22 140 SER B CA 1
ATOM 3244 C C . SER B 1 140 ? 12.258 -22.375 5.82 1 45.22 140 SER B C 1
ATOM 3246 O O . SER B 1 140 ? 11.703 -23.234 5.133 1 45.22 140 SER B O 1
ATOM 3248 N N . GLY B 1 141 ? 12.539 -21.25 5.246 1 47.78 141 GLY B N 1
ATOM 3249 C CA . GLY B 1 141 ? 12.32 -20.891 3.857 1 47.78 141 GLY B CA 1
ATOM 3250 C C . GLY B 1 141 ? 10.852 -20.672 3.527 1 47.78 141 GLY B C 1
ATOM 3251 O O . GLY B 1 141 ? 10.031 -20.484 4.426 1 47.78 141 GLY B O 1
ATOM 3252 N N . TRP B 1 142 ? 10.43 -20.469 2.264 1 47.5 142 TRP B N 1
ATOM 3253 C CA . TRP B 1 142 ? 9.094 -20.266 1.707 1 47.5 142 TRP B CA 1
ATOM 3254 C C . TRP B 1 142 ? 8.125 -21.312 2.211 1 47.5 142 TRP B C 1
ATOM 3256 O O . TRP B 1 142 ? 7.016 -21 2.654 1 47.5 142 TRP B O 1
ATOM 3266 N N . LEU B 1 143 ? 8.484 -22.594 2.006 1 47.5 143 LEU B N 1
ATOM 3267 C CA . LEU B 1 143 ? 7.535 -23.688 2.172 1 47.5 143 LEU B CA 1
ATOM 3268 C C . LEU B 1 143 ? 7.156 -23.859 3.639 1 47.5 143 LEU B C 1
ATOM 3270 O O . LEU B 1 143 ? 6.086 -24.391 3.951 1 47.5 143 LEU B O 1
ATOM 3274 N N . GLY B 1 144 ? 8.008 -23.375 4.539 1 48.84 144 GLY B N 1
ATOM 3275 C CA . GLY B 1 144 ? 7.738 -23.719 5.926 1 48.84 144 GLY B CA 1
ATOM 3276 C C . GLY B 1 144 ? 7.047 -22.609 6.695 1 48.84 144 GLY B C 1
ATOM 3277 O O . GLY B 1 144 ? 6.043 -22.859 7.375 1 48.84 144 GLY B O 1
ATOM 3278 N N . SER B 1 145 ? 7.453 -21.484 6.617 1 54.69 145 SER B N 1
ATOM 3279 C CA . SER B 1 145 ? 7.012 -20.469 7.566 1 54.69 145 SER B CA 1
ATOM 3280 C C . SER B 1 145 ? 6.25 -19.344 6.867 1 54.69 145 SER B C 1
ATOM 3282 O O . SER B 1 145 ? 5.32 -18.766 7.441 1 54.69 145 SER B O 1
ATOM 3284 N N . VAL B 1 146 ? 6.367 -19.234 5.625 1 61.16 146 VAL B N 1
ATOM 3285 C CA . VAL B 1 146 ? 5.824 -18.062 4.969 1 61.16 146 VAL B CA 1
ATOM 3286 C C . VAL B 1 146 ? 4.43 -18.359 4.426 1 61.16 146 VAL B C 1
ATOM 3288 O O . VAL B 1 146 ? 3.533 -17.516 4.48 1 61.16 146 VAL B O 1
ATOM 3291 N N . GLN B 1 147 ? 4.215 -19.609 4.062 1 63.22 147 GLN B N 1
ATOM 3292 C CA . GLN B 1 147 ? 2.977 -19.953 3.373 1 63.22 147 GLN B CA 1
ATOM 3293 C C . GLN B 1 147 ? 1.768 -19.75 4.281 1 63.22 147 GLN B C 1
ATOM 3295 O O . GLN B 1 147 ? 0.757 -19.188 3.863 1 63.22 147 GLN B O 1
ATOM 3300 N N . PRO B 1 148 ? 1.88 -20.172 5.562 1 63.5 148 PRO B N 1
ATOM 3301 C CA . PRO B 1 148 ? 0.726 -19.938 6.43 1 63.5 148 PRO B CA 1
ATOM 3302 C C . PRO B 1 148 ? 0.427 -18.438 6.609 1 63.5 148 PRO B C 1
ATOM 3304 O O . PRO B 1 148 ? -0.736 -18.062 6.75 1 63.5 148 PRO B O 1
ATOM 3307 N N . LEU B 1 149 ? 1.456 -17.641 6.531 1 67.12 149 LEU B N 1
ATOM 3308 C CA . LEU B 1 149 ? 1.277 -16.203 6.719 1 67.12 149 LEU B CA 1
ATOM 3309 C C . LEU B 1 149 ? 0.632 -15.57 5.492 1 67.12 149 LEU B C 1
ATOM 3311 O O . LEU B 1 149 ? 0.036 -14.492 5.586 1 67.12 149 LEU B O 1
ATOM 3315 N N . CYS B 1 150 ? 0.714 -16.266 4.445 1 70.06 150 CYS B N 1
ATOM 3316 C CA . CYS B 1 150 ? 0.174 -15.734 3.199 1 70.06 150 CYS B CA 1
ATOM 3317 C C . CYS B 1 150 ? -1.285 -16.141 3.02 1 70.06 150 CYS B C 1
ATOM 3319 O O . CYS B 1 150 ? -1.968 -15.641 2.127 1 70.06 150 CYS B O 1
ATOM 3321 N N . ARG B 1 151 ? -1.722 -17 3.916 1 68.56 151 ARG B N 1
ATOM 3322 C CA . ARG B 1 151 ? -3.105 -17.453 3.82 1 68.56 151 ARG B CA 1
ATOM 3323 C C . ARG B 1 151 ? -4.074 -16.297 4.023 1 68.56 151 ARG B C 1
ATOM 3325 O O . ARG B 1 151 ? -3.973 -15.562 5.008 1 68.56 151 ARG B O 1
ATOM 3332 N N . GLY B 1 152 ? -5.012 -16.109 3.016 1 72.12 152 GLY B N 1
ATOM 3333 C CA . GLY B 1 152 ? -6 -15.055 3.111 1 72.12 152 GLY B CA 1
ATOM 3334 C C . GLY B 1 152 ? -5.66 -13.844 2.26 1 72.12 152 GLY B C 1
ATOM 3335 O O . GLY B 1 152 ? -6.465 -12.914 2.139 1 72.12 152 GLY B O 1
ATOM 3336 N N . MET B 1 153 ? -4.438 -13.883 1.726 1 80.12 153 MET B N 1
ATOM 3337 C CA . MET B 1 153 ? -4.102 -12.812 0.788 1 80.12 153 MET B CA 1
ATOM 3338 C C . MET B 1 153 ? -5.082 -12.781 -0.379 1 80.12 153 MET B C 1
ATOM 3340 O O . MET B 1 153 ? -5.566 -13.828 -0.815 1 80.12 153 MET B O 1
ATOM 3344 N N . ARG B 1 154 ? -5.363 -11.602 -0.83 1 85.56 154 ARG B N 1
ATOM 3345 C CA . ARG B 1 154 ? -6.332 -11.438 -1.911 1 85.56 154 ARG B CA 1
ATOM 3346 C C . ARG B 1 154 ? -5.758 -10.586 -3.037 1 85.56 154 ARG B C 1
ATOM 3348 O O . ARG B 1 154 ? -4.914 -9.719 -2.797 1 85.56 154 ARG B O 1
ATOM 3355 N N . ARG B 1 155 ? -6.289 -10.906 -4.203 1 86.81 155 ARG B N 1
ATOM 3356 C CA . ARG B 1 155 ? -5.949 -10.102 -5.371 1 86.81 155 ARG B CA 1
ATOM 3357 C C . ARG B 1 155 ? -6.793 -8.836 -5.434 1 86.81 155 ARG B C 1
ATOM 3359 O O . ARG B 1 155 ? -7.973 -8.852 -5.078 1 86.81 155 ARG B O 1
ATOM 3366 N N . CYS B 1 156 ? -6.172 -7.738 -5.895 1 93.12 156 CYS B N 1
ATOM 3367 C CA . CYS B 1 156 ? -6.883 -6.469 -6 1 93.12 156 CYS B CA 1
ATOM 3368 C C . CYS B 1 156 ? -7.906 -6.512 -7.129 1 93.12 156 CYS B C 1
ATOM 3370 O O . CYS B 1 156 ? -9.031 -6.02 -6.977 1 93.12 156 CYS B O 1
ATOM 3372 N N . ARG B 1 157 ? -7.43 -7.09 -8.242 1 91.75 157 ARG B N 1
ATOM 3373 C CA . ARG B 1 157 ? -8.273 -7.078 -9.438 1 91.75 157 ARG B CA 1
ATOM 3374 C C . ARG B 1 157 ? -9.641 -7.691 -9.148 1 91.75 157 ARG B C 1
ATOM 3376 O O . ARG B 1 157 ? -9.727 -8.789 -8.602 1 91.75 157 ARG B O 1
ATOM 3383 N N . GLY B 1 158 ? -10.664 -6.902 -9.422 1 93.38 158 GLY B N 1
ATOM 3384 C CA . GLY B 1 158 ? -12.016 -7.414 -9.312 1 93.38 158 GLY B CA 1
ATOM 3385 C C . GLY B 1 158 ? -12.656 -7.145 -7.961 1 93.38 158 GLY B C 1
ATOM 3386 O O . GLY B 1 158 ? -13.867 -7.301 -7.797 1 93.38 158 GLY B O 1
ATOM 3387 N N . LEU B 1 159 ? -11.828 -6.82 -6.969 1 96.44 159 LEU B N 1
ATOM 3388 C CA . LEU B 1 159 ? -12.414 -6.469 -5.68 1 96.44 159 LEU B CA 1
ATOM 3389 C C . LEU B 1 159 ? -13.258 -5.203 -5.789 1 96.44 159 LEU B C 1
ATOM 3391 O O . LEU B 1 159 ? -12.984 -4.34 -6.621 1 96.44 159 LEU B O 1
ATOM 3395 N N . VAL B 1 160 ? -14.258 -5.125 -4.961 1 98.44 160 VAL B N 1
ATOM 3396 C CA . VAL B 1 160 ? -15.125 -3.955 -4.906 1 98.44 160 VAL B CA 1
ATOM 3397 C C . VAL B 1 160 ? -14.766 -3.098 -3.693 1 98.44 160 VAL B C 1
ATOM 3399 O O . VAL B 1 160 ? -14.82 -3.568 -2.555 1 98.44 160 VAL B O 1
ATOM 3402 N N . LEU B 1 161 ? -14.391 -1.875 -3.979 1 98.75 161 LEU B N 1
ATOM 3403 C CA . LEU B 1 161 ? -14.18 -0.888 -2.928 1 98.75 161 LEU B CA 1
ATOM 3404 C C . LEU B 1 161 ? -15.422 -0.028 -2.729 1 98.75 161 LEU B C 1
ATOM 3406 O O . LEU B 1 161 ? -15.867 0.654 -3.654 1 98.75 161 LEU B O 1
ATOM 3410 N N . GLY B 1 162 ? -15.992 -0.13 -1.548 1 98.75 162 GLY B N 1
ATOM 3411 C CA . GLY B 1 162 ? -17.078 0.759 -1.157 1 98.75 162 GLY B CA 1
ATOM 3412 C C . GLY B 1 162 ? -16.609 1.94 -0.329 1 98.75 162 GLY B C 1
ATOM 3413 O O . GLY B 1 162 ? -16.047 1.763 0.755 1 98.75 162 GLY B O 1
ATOM 3414 N N . ILE B 1 163 ? -16.844 3.16 -0.815 1 98.44 163 ILE B N 1
ATOM 3415 C CA . ILE B 1 163 ? -16.422 4.383 -0.141 1 98.44 163 ILE B CA 1
ATOM 3416 C C . ILE B 1 163 ? -17.641 5.07 0.486 1 98.44 163 ILE B C 1
ATOM 3418 O O . ILE B 1 163 ? -18.641 5.328 -0.194 1 98.44 163 ILE B O 1
ATOM 3422 N N . VAL B 1 164 ? -17.547 5.316 1.797 1 97.31 164 VAL B N 1
ATOM 3423 C CA . VAL B 1 164 ? -18.594 6.043 2.492 1 97.31 164 VAL B CA 1
ATOM 3424 C C . VAL B 1 164 ? -18.219 7.512 2.629 1 97.31 164 VAL B C 1
ATOM 3426 O O . VAL B 1 164 ? -17.297 7.855 3.383 1 97.31 164 VAL B O 1
ATOM 3429 N N . GLY B 1 165 ? -18.922 8.297 1.923 1 94.25 165 GLY B N 1
ATOM 3430 C CA . GLY B 1 165 ? -18.641 9.727 1.922 1 94.25 165 GLY B CA 1
ATOM 3431 C C . GLY B 1 165 ? -18.094 10.227 0.595 1 94.25 165 GLY B C 1
ATOM 3432 O O . GLY B 1 165 ? -17.344 9.523 -0.081 1 94.25 165 GLY B O 1
ATOM 3433 N N . ARG B 1 166 ? -18.484 11.43 0.264 1 90.69 166 ARG B N 1
ATOM 3434 C CA . ARG B 1 166 ? -18 12.102 -0.94 1 90.69 166 ARG B CA 1
ATOM 3435 C C . ARG B 1 166 ? -17.078 13.258 -0.589 1 90.69 166 ARG B C 1
ATOM 3437 O O . ARG B 1 166 ? -17.531 14.391 -0.404 1 90.69 166 ARG B O 1
ATOM 3444 N N . SER B 1 167 ? -15.875 12.953 -0.419 1 88.19 167 SER B N 1
ATOM 3445 C CA . SER B 1 167 ? -14.859 13.945 -0.087 1 88.19 167 SER B CA 1
ATOM 3446 C C . SER B 1 167 ? -13.734 13.953 -1.116 1 88.19 167 SER B C 1
ATOM 3448 O O . SER B 1 167 ? -13.711 13.117 -2.023 1 88.19 167 SER B O 1
ATOM 3450 N N . ALA B 1 168 ? -12.891 14.992 -0.999 1 88 168 ALA B N 1
ATOM 3451 C CA . ALA B 1 168 ? -11.727 15.047 -1.88 1 88 168 ALA B CA 1
ATOM 3452 C C . ALA B 1 168 ? -10.844 13.82 -1.706 1 88 168 ALA B C 1
ATOM 3454 O O . ALA B 1 168 ? -10.305 13.289 -2.682 1 88 168 ALA B O 1
ATOM 3455 N N . SER B 1 169 ? -10.719 13.367 -0.483 1 90.94 169 SER B N 1
ATOM 3456 C CA . SER B 1 169 ? -9.914 12.172 -0.228 1 90.94 169 SER B CA 1
ATOM 3457 C C . SER B 1 169 ? -10.57 10.93 -0.815 1 90.94 169 SER B C 1
ATOM 3459 O O . SER B 1 169 ? -9.883 10.047 -1.337 1 90.94 169 SER B O 1
ATOM 3461 N N . ALA B 1 170 ? -11.883 10.898 -0.722 1 94.75 170 ALA B N 1
ATOM 3462 C CA . ALA B 1 170 ? -12.633 9.789 -1.312 1 94.75 170 ALA B CA 1
ATOM 3463 C C . ALA B 1 170 ? -12.398 9.719 -2.818 1 94.75 170 ALA B C 1
ATOM 3465 O O . ALA B 1 170 ? -12.164 8.633 -3.363 1 94.75 170 ALA B O 1
ATOM 3466 N N . ARG B 1 171 ? -12.5 10.875 -3.428 1 95.38 171 ARG B N 1
ATOM 3467 C CA . ARG B 1 171 ? -12.281 10.938 -4.867 1 95.38 171 ARG B CA 1
ATOM 3468 C C . ARG B 1 171 ? -10.867 10.492 -5.227 1 95.38 171 ARG B C 1
ATOM 3470 O O . ARG B 1 171 ? -10.672 9.727 -6.176 1 95.38 171 ARG B O 1
ATOM 3477 N N . SER B 1 172 ? -9.898 11.023 -4.504 1 95.31 172 SER B N 1
ATOM 3478 C CA . SER B 1 1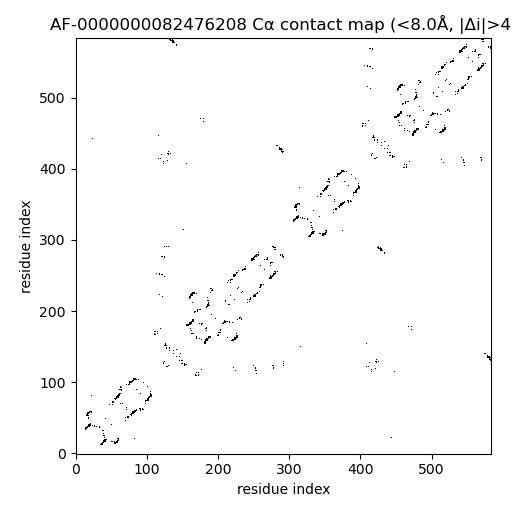72 ? -8.508 10.641 -4.727 1 95.31 172 SER B CA 1
ATOM 3479 C C . SER B 1 172 ? -8.312 9.141 -4.539 1 95.31 172 SER B C 1
ATOM 3481 O O . SER B 1 172 ? -7.59 8.5 -5.305 1 95.31 172 SER B O 1
ATOM 3483 N N . LEU B 1 173 ? -9 8.578 -3.549 1 97.31 173 LEU B N 1
ATOM 3484 C CA . LEU B 1 173 ? -8.922 7.145 -3.295 1 97.31 173 LEU B CA 1
ATOM 3485 C C . LEU B 1 173 ? -9.531 6.355 -4.453 1 97.31 173 LEU B C 1
ATOM 3487 O O . LEU B 1 173 ? -8.953 5.363 -4.902 1 97.31 173 LEU B O 1
ATOM 3491 N N . ALA B 1 174 ? -10.656 6.824 -4.871 1 98.12 174 ALA B N 1
ATOM 3492 C CA . ALA B 1 174 ? -11.328 6.164 -5.988 1 98.12 174 ALA B CA 1
ATOM 3493 C C . ALA B 1 174 ? -10.414 6.082 -7.207 1 98.12 174 ALA B C 1
ATOM 3495 O O . ALA B 1 174 ? -10.273 5.02 -7.816 1 98.12 174 ALA B O 1
ATOM 3496 N N . ALA B 1 175 ? -9.789 7.133 -7.52 1 97.38 175 ALA B N 1
ATOM 3497 C CA . ALA B 1 175 ? -8.906 7.195 -8.68 1 97.38 175 ALA B CA 1
ATOM 3498 C C . ALA B 1 175 ? -7.754 6.203 -8.547 1 97.38 175 ALA B C 1
ATOM 3500 O O . ALA B 1 175 ? -7.445 5.469 -9.484 1 97.38 175 ALA B O 1
ATOM 3501 N N . ARG B 1 176 ? -7.117 6.141 -7.434 1 97.81 176 ARG B N 1
ATOM 3502 C CA . ARG B 1 176 ? -5.996 5.238 -7.191 1 97.81 176 ARG B CA 1
ATOM 3503 C C . ARG B 1 176 ? -6.441 3.783 -7.246 1 97.81 176 ARG B C 1
ATOM 3505 O O . ARG B 1 176 ? -5.758 2.939 -7.832 1 97.81 176 ARG B O 1
ATOM 3512 N N . SER B 1 177 ? -7.609 3.52 -6.645 1 98.06 177 SER B N 1
ATOM 3513 C CA . SER B 1 177 ? -8.07 2.139 -6.555 1 98.06 177 SER B CA 1
ATOM 3514 C C . SER B 1 177 ? -8.398 1.574 -7.93 1 98.06 177 SER B C 1
ATOM 3516 O O . SER B 1 177 ? -8.211 0.381 -8.18 1 98.06 177 SER B O 1
ATOM 3518 N N . LEU B 1 178 ? -8.875 2.43 -8.828 1 97.75 178 LEU B N 1
ATOM 3519 C CA . LEU B 1 178 ? -9.18 2.01 -10.195 1 97.75 178 LEU B CA 1
ATOM 3520 C C . LEU B 1 178 ? -7.926 1.542 -10.914 1 97.75 178 LEU B C 1
ATOM 3522 O O . LEU B 1 178 ? -7.984 0.631 -11.742 1 97.75 178 LEU B O 1
ATOM 3526 N N . ALA B 1 179 ? -6.785 2.074 -10.617 1 96.94 179 ALA B N 1
ATOM 3527 C CA . ALA B 1 179 ? -5.52 1.671 -11.227 1 96.94 179 ALA B CA 1
ATOM 3528 C C . ALA B 1 179 ? -5.129 0.259 -10.797 1 96.94 179 ALA B C 1
ATOM 3530 O O . ALA B 1 179 ? -4.289 -0.38 -11.43 1 96.94 179 ALA B O 1
ATOM 3531 N N . PHE B 1 180 ? -5.688 -0.208 -9.734 1 97.44 180 PHE B N 1
ATOM 3532 C CA . PHE B 1 180 ? -5.457 -1.568 -9.266 1 97.44 180 PHE B CA 1
ATOM 3533 C C . PHE B 1 180 ? -6.539 -2.51 -9.781 1 97.44 180 PHE B C 1
ATOM 3535 O O . PHE B 1 180 ? -6.664 -3.641 -9.305 1 97.44 180 PHE B O 1
ATOM 3542 N N . LYS B 1 181 ? -7.406 -1.973 -10.695 1 96.06 181 LYS B N 1
ATOM 3543 C CA . LYS B 1 181 ? -8.453 -2.732 -11.367 1 96.06 181 LYS B CA 1
ATOM 3544 C C . LYS B 1 181 ? -9.539 -3.166 -10.383 1 96.06 181 LYS B C 1
ATOM 3546 O O . LYS B 1 181 ? -10.117 -4.246 -10.523 1 96.06 181 LYS B O 1
ATOM 3551 N N . MET B 1 182 ? -9.719 -2.434 -9.352 1 97.38 182 MET B N 1
ATOM 3552 C CA . MET B 1 182 ? -10.859 -2.604 -8.461 1 97.38 182 MET B CA 1
ATOM 3553 C C . MET B 1 182 ? -12.102 -1.916 -9.031 1 97.38 182 MET B C 1
ATOM 3555 O O . MET B 1 182 ? -11.984 -1.013 -9.859 1 97.38 182 MET B O 1
ATOM 3559 N N . SER B 1 183 ? -13.25 -2.414 -8.672 1 98.19 183 SER B N 1
ATOM 3560 C CA . SER B 1 183 ? -14.484 -1.656 -8.859 1 98.19 183 SER B CA 1
ATOM 3561 C C . SER B 1 183 ? -14.742 -0.724 -7.684 1 98.19 183 SER B C 1
ATOM 3563 O O . SER B 1 183 ? -14.422 -1.055 -6.539 1 98.19 183 SER B O 1
ATOM 3565 N N . VAL B 1 184 ? -15.273 0.47 -8 1 98.62 184 VAL B N 1
ATOM 3566 C CA . VAL B 1 184 ? -15.469 1.455 -6.941 1 98.62 184 VAL B CA 1
ATOM 3567 C C . VAL B 1 184 ? -16.953 1.806 -6.824 1 98.62 184 VAL B C 1
ATOM 3569 O O . VAL B 1 184 ? -17.594 2.158 -7.816 1 98.62 184 VAL B O 1
ATOM 3572 N N . LEU B 1 185 ? -17.5 1.633 -5.648 1 98.56 185 LEU B N 1
ATOM 3573 C CA . LEU B 1 185 ? -18.828 2.1 -5.254 1 98.56 185 LEU B CA 1
ATOM 3574 C C . LEU B 1 185 ? -18.734 3.188 -4.191 1 98.56 185 LEU B C 1
ATOM 3576 O O . LEU B 1 185 ? -17.781 3.213 -3.412 1 98.56 185 LEU B O 1
ATOM 3580 N N . TYR B 1 186 ? -19.625 4.102 -4.203 1 97.56 186 TYR B N 1
ATOM 3581 C CA . TYR B 1 186 ? -19.609 5.094 -3.133 1 97.56 186 TYR B CA 1
ATOM 3582 C C . TYR B 1 186 ? -21.016 5.457 -2.705 1 97.56 186 TYR B C 1
ATOM 3584 O O . TYR B 1 186 ? -21.984 5.23 -3.447 1 97.56 186 TYR B O 1
ATOM 3592 N N . PHE B 1 187 ? -21.125 5.848 -1.469 1 96.12 187 PHE B N 1
ATOM 3593 C CA . PHE B 1 187 ? -22.359 6.32 -0.844 1 96.12 187 PHE B CA 1
ATOM 3594 C C . PHE B 1 187 ? -22.172 7.719 -0.268 1 96.12 187 PHE B C 1
ATOM 3596 O O . PHE B 1 187 ? -21.234 7.961 0.494 1 96.12 187 PHE B O 1
ATOM 3603 N N . ASP B 1 188 ? -23 8.586 -0.718 1 90.31 188 ASP B N 1
ATOM 3604 C CA . ASP B 1 188 ? -22.953 9.969 -0.26 1 90.31 188 ASP B CA 1
ATOM 3605 C C . ASP B 1 188 ? -23.734 10.148 1.041 1 90.31 188 ASP B C 1
ATOM 3607 O O . ASP B 1 188 ? -24.969 10.047 1.056 1 90.31 188 ASP B O 1
ATOM 3611 N N . VAL B 1 189 ? -23 10.367 2.148 1 84.5 189 VAL B N 1
ATOM 3612 C CA . VAL B 1 189 ? -23.656 10.586 3.436 1 84.5 189 VAL B CA 1
ATOM 3613 C C . VAL B 1 189 ? -24.281 11.977 3.467 1 84.5 189 VAL B C 1
ATOM 3615 O O . VAL B 1 189 ? -23.656 12.961 3.066 1 84.5 189 VAL B O 1
ATOM 3618 N N . HIS B 1 190 ? -25.641 11.938 3.598 1 70.12 190 HIS B N 1
ATOM 3619 C CA . HIS B 1 190 ? -26.328 13.227 3.707 1 70.12 190 HIS B CA 1
ATOM 3620 C C . HIS B 1 190 ? -25.922 13.961 4.98 1 70.12 190 HIS B C 1
ATOM 3622 O O . HIS B 1 190 ? -26.078 13.43 6.082 1 70.12 190 HIS B O 1
ATOM 3628 N N . GLU B 1 191 ? -24.922 14.68 5.047 1 57.12 191 GLU B N 1
ATOM 3629 C CA . GLU B 1 191 ? -24.531 15.406 6.246 1 57.12 191 GLU B CA 1
ATOM 3630 C C . GLU B 1 191 ? -25.531 16.5 6.574 1 57.12 191 GLU B C 1
ATOM 3632 O O . GLU B 1 191 ? -25.906 17.297 5.711 1 57.12 191 GLU B O 1
ATOM 3637 N N . GLY B 1 192 ? -26.578 16.297 7.383 1 47.19 192 GLY B N 1
ATOM 3638 C CA . GLY B 1 192 ? -27.703 17.047 7.945 1 47.19 192 GLY B CA 1
ATOM 3639 C C . GLY B 1 192 ? -28.047 18.297 7.148 1 47.19 192 GLY B C 1
ATOM 3640 O O . GLY B 1 192 ? -27.672 18.406 5.98 1 47.19 192 GLY B O 1
ATOM 3641 N N . THR B 1 193 ? -28.078 19.609 8.148 1 43.88 193 THR B N 1
ATOM 3642 C CA . THR B 1 193 ? -28.875 20.797 7.879 1 43.88 193 THR B CA 1
ATOM 3643 C C . THR B 1 193 ? -28.703 21.25 6.426 1 43.88 193 THR B C 1
ATOM 3645 O O . THR B 1 193 ? -27.844 20.734 5.707 1 43.88 193 THR B O 1
ATOM 3648 N N . GLY B 1 194 ? -28.766 22.828 6.195 1 40.25 194 GLY B N 1
ATOM 3649 C CA . GLY B 1 194 ? -28.984 23.797 5.133 1 40.25 194 GLY B CA 1
ATOM 3650 C C . GLY B 1 194 ? -28.141 23.547 3.904 1 40.25 194 GLY B C 1
ATOM 3651 O O . GLY B 1 194 ? -28.656 23.422 2.793 1 40.25 194 GLY B O 1
ATOM 3652 N N . LYS B 1 195 ? -26.922 24.125 3.955 1 38.88 195 LYS B N 1
ATOM 3653 C CA . LYS B 1 195 ? -26.156 24.312 2.729 1 38.88 195 LYS B CA 1
ATOM 3654 C C . LYS B 1 195 ? -25.625 22.984 2.199 1 38.88 195 LYS B C 1
ATOM 3656 O O . LYS B 1 195 ? -24.812 22.344 2.855 1 38.88 195 LYS B O 1
ATOM 3661 N N . VAL B 1 196 ? -26.594 22.031 1.837 1 43.75 196 VAL B N 1
ATOM 3662 C CA . VAL B 1 196 ? -26.156 20.969 0.953 1 43.75 196 VAL B CA 1
ATOM 3663 C C . VAL B 1 196 ? -24.844 21.344 0.271 1 43.75 196 VAL B C 1
ATOM 3665 O O . VAL B 1 196 ? -24.828 22.234 -0.586 1 43.75 196 VAL B O 1
ATOM 3668 N N . SER B 1 197 ? -23.906 21.703 0.952 1 41.72 197 SER B N 1
ATOM 3669 C CA . SER B 1 197 ? -22.734 21.875 0.109 1 41.72 197 SER B CA 1
ATOM 3670 C C . SER B 1 197 ? -22.562 20.719 -0.854 1 41.72 197 SER B C 1
ATOM 3672 O O . SER B 1 197 ? -22.422 19.562 -0.427 1 41.72 197 SER B O 1
ATOM 3674 N N . ARG B 1 198 ? -23.625 20.5 -1.69 1 45.53 198 ARG B N 1
ATOM 3675 C CA . ARG B 1 198 ? -23.391 19.656 -2.855 1 45.53 198 ARG B CA 1
ATOM 3676 C C . ARG B 1 198 ? -21.906 19.516 -3.148 1 45.53 198 ARG B C 1
ATOM 3678 O O . ARG B 1 198 ? -21.281 20.438 -3.678 1 45.53 198 ARG B O 1
ATOM 3685 N N . SER B 1 199 ? -21.281 18.828 -2.176 1 53.44 199 SER B N 1
ATOM 3686 C CA . SER B 1 199 ? -19.891 18.688 -2.572 1 53.44 199 SER B CA 1
ATOM 3687 C C . SER B 1 199 ? -19.766 18.312 -4.043 1 53.44 199 SER B C 1
ATOM 3689 O O . SER B 1 199 ? -20.438 17.391 -4.512 1 53.44 199 SER B O 1
ATOM 3691 N N . SER B 1 200 ? -19.719 19.203 -4.844 1 66.75 200 SER B N 1
ATOM 3692 C CA . SER B 1 200 ? -19.484 19.219 -6.285 1 66.75 200 SER B CA 1
ATOM 3693 C C . SER B 1 200 ? -18.297 18.344 -6.656 1 66.75 200 SER B C 1
ATOM 3695 O O . SER B 1 200 ? -17.828 18.359 -7.797 1 66.75 200 SER B O 1
ATOM 3697 N N . ILE B 1 201 ? -18 17.484 -5.602 1 82.88 201 ILE B N 1
ATOM 3698 C CA . ILE B 1 201 ? -16.828 16.719 -5.965 1 82.88 201 ILE B CA 1
ATOM 3699 C C . ILE B 1 201 ? -17.219 15.562 -6.887 1 82.88 201 ILE B C 1
ATOM 3701 O O . ILE B 1 201 ? -18.016 14.703 -6.504 1 82.88 201 ILE B O 1
ATOM 3705 N N . ALA B 1 202 ? -16.766 15.555 -7.996 1 89.31 202 ALA B N 1
ATOM 3706 C CA . ALA B 1 202 ? -17.062 14.531 -8.992 1 89.31 202 ALA B CA 1
ATOM 3707 C C . ALA B 1 202 ? -16.094 13.352 -8.867 1 89.31 202 ALA B C 1
ATOM 3709 O O . ALA B 1 202 ? -14.875 13.531 -8.891 1 89.31 202 ALA B O 1
ATOM 3710 N N . PHE B 1 203 ? -16.719 12.164 -8.719 1 93.38 203 PHE B N 1
ATOM 3711 C CA . PHE B 1 203 ? -15.93 10.938 -8.719 1 93.38 203 PHE B CA 1
ATOM 3712 C C . PHE B 1 203 ? -15.57 10.523 -10.141 1 93.38 203 PHE B C 1
ATOM 3714 O O . PHE B 1 203 ? -16.188 10.992 -11.102 1 93.38 203 PHE B O 1
ATOM 3721 N N . PRO B 1 204 ? -14.508 9.703 -10.258 1 95 204 PRO B N 1
ATOM 3722 C CA . PRO B 1 204 ? -14.242 9.156 -11.594 1 95 204 PRO B CA 1
ATOM 3723 C C . PRO B 1 204 ? -15.477 8.492 -12.211 1 95 204 PRO B C 1
ATOM 3725 O O . PRO B 1 204 ? -16.266 7.867 -11.492 1 95 204 PRO B O 1
ATOM 3728 N N . PRO B 1 205 ? -15.609 8.57 -13.484 1 95.19 205 PRO B N 1
ATOM 3729 C CA . PRO B 1 205 ? -16.797 8.055 -14.148 1 95.19 205 PRO B CA 1
ATOM 3730 C C . PRO B 1 205 ? -17.016 6.559 -13.906 1 95.19 205 PRO B C 1
ATOM 3732 O O . PRO B 1 205 ? -18.156 6.082 -13.93 1 95.19 205 PRO B O 1
ATOM 3735 N N . ALA B 1 206 ? -15.992 5.859 -13.688 1 96.56 206 ALA B N 1
ATOM 3736 C CA . ALA B 1 206 ? -16.078 4.41 -13.508 1 96.56 206 ALA B CA 1
ATOM 3737 C C . ALA B 1 206 ? -16.641 4.062 -12.125 1 96.56 206 ALA B C 1
ATOM 3739 O O . ALA B 1 206 ? -17 2.914 -11.875 1 96.56 206 ALA B O 1
ATOM 3740 N N . ALA B 1 207 ? -16.641 5.047 -11.211 1 97.06 207 ALA B N 1
ATOM 3741 C CA . ALA B 1 207 ? -17.219 4.816 -9.891 1 97.06 207 ALA B CA 1
ATOM 3742 C C . ALA B 1 207 ? -18.734 4.926 -9.922 1 97.06 207 ALA B C 1
ATOM 3744 O O . ALA B 1 207 ? -19.297 5.781 -10.617 1 97.06 207 ALA B O 1
ATOM 3745 N N . ARG B 1 208 ? -19.438 4.125 -9.141 1 97.38 208 ARG B N 1
ATOM 3746 C CA . ARG B 1 208 ? -20.891 4.094 -9.164 1 97.38 208 ARG B CA 1
ATOM 3747 C C . ARG B 1 208 ? -21.469 4.484 -7.805 1 97.38 208 ARG B C 1
ATOM 3749 O O . ARG B 1 208 ? -21.047 3.957 -6.773 1 97.38 208 ARG B O 1
ATOM 3756 N N . ARG B 1 209 ? -22.422 5.281 -7.84 1 96.38 209 ARG B N 1
ATOM 3757 C CA . ARG B 1 209 ? -23.109 5.707 -6.621 1 96.38 209 ARG B CA 1
ATOM 3758 C C . ARG B 1 209 ? -24.141 4.676 -6.191 1 96.38 209 ARG B C 1
ATOM 3760 O O . ARG B 1 209 ? -24.906 4.172 -7.016 1 96.38 209 ARG B O 1
ATOM 3767 N N . MET B 1 210 ? -24.078 4.328 -4.938 1 96.69 210 MET B N 1
ATOM 3768 C CA . MET B 1 210 ? -25.078 3.43 -4.367 1 96.69 210 MET B CA 1
ATOM 3769 C C . MET B 1 210 ? -26.203 4.219 -3.711 1 96.69 210 MET B C 1
ATOM 3771 O O . MET B 1 210 ? -25.984 5.312 -3.189 1 96.69 210 MET B O 1
ATOM 3775 N N . GLU B 1 211 ? -27.391 3.623 -3.678 1 94.94 211 GLU B N 1
ATOM 3776 C CA . GLU B 1 211 ? -28.562 4.309 -3.148 1 94.94 211 GLU B CA 1
ATOM 3777 C C . GLU B 1 211 ? -28.609 4.23 -1.625 1 94.94 211 GLU B C 1
ATOM 3779 O O . GLU B 1 211 ? -29.047 5.176 -0.964 1 94.94 211 GLU B O 1
ATOM 3784 N N . THR B 1 212 ? -28.188 3.115 -1.103 1 96.12 212 THR B N 1
ATOM 3785 C CA . THR B 1 212 ? -28.219 2.967 0.348 1 96.12 212 THR B CA 1
ATOM 3786 C C . THR B 1 212 ? -26.875 2.473 0.864 1 96.12 212 THR B C 1
ATOM 3788 O O . THR B 1 212 ? -26.125 1.819 0.135 1 96.12 212 THR B O 1
ATOM 3791 N N . LEU B 1 213 ? -26.656 2.746 2.064 1 96.81 213 LEU B N 1
ATOM 3792 C CA . LEU B 1 213 ? -25.453 2.266 2.725 1 96.81 213 LEU B CA 1
ATOM 3793 C C . LEU B 1 213 ? -25.438 0.742 2.795 1 96.81 213 LEU B C 1
ATOM 3795 O O . LEU B 1 213 ? -24.391 0.114 2.58 1 96.81 213 LEU B O 1
ATOM 3799 N N . ASN B 1 214 ? -26.578 0.162 3.061 1 97.62 214 ASN B N 1
ATOM 3800 C CA . ASN B 1 214 ? -26.688 -1.29 3.15 1 97.62 214 ASN B CA 1
ATOM 3801 C C . ASN B 1 214 ? -26.297 -1.964 1.841 1 97.62 214 ASN B C 1
ATOM 3803 O O . ASN B 1 214 ? -25.594 -2.973 1.846 1 97.62 214 ASN B O 1
ATOM 3807 N N . ASP B 1 215 ? -26.75 -1.367 0.766 1 97.5 215 ASP B N 1
ATOM 3808 C CA . ASP B 1 215 ? -26.375 -1.904 -0.539 1 97.5 215 ASP B CA 1
ATOM 3809 C C . ASP B 1 215 ? -24.859 -1.812 -0.758 1 97.5 215 ASP B C 1
ATOM 3811 O O . ASP B 1 215 ? -24.25 -2.734 -1.299 1 97.5 215 ASP B O 1
ATOM 3815 N N . LEU B 1 216 ? -24.281 -0.732 -0.366 1 98.38 216 LEU B N 1
ATOM 3816 C CA . LEU B 1 216 ? -22.844 -0.554 -0.503 1 98.38 216 LEU B CA 1
ATOM 3817 C C . LEU B 1 216 ? -22.078 -1.608 0.298 1 98.38 216 LEU B C 1
ATOM 3819 O O . LEU B 1 216 ? -21.172 -2.254 -0.224 1 98.38 216 LEU B O 1
ATOM 3823 N N . LEU B 1 217 ? -22.5 -1.792 1.53 1 98.19 217 LEU B N 1
ATOM 3824 C CA . LEU B 1 217 ? -21.828 -2.729 2.426 1 98.19 217 LEU B CA 1
ATOM 3825 C C . LEU B 1 217 ? -21.953 -4.156 1.907 1 98.19 217 LEU B C 1
ATOM 3827 O O . LEU B 1 217 ? -20.984 -4.922 1.949 1 98.19 217 LEU B O 1
ATOM 3831 N N . ALA B 1 218 ? -23.062 -4.484 1.348 1 97.88 218 ALA B N 1
ATOM 3832 C CA . ALA B 1 218 ? -23.344 -5.84 0.878 1 97.88 218 ALA B CA 1
ATOM 3833 C C . ALA B 1 218 ? -22.516 -6.172 -0.36 1 97.88 218 ALA B C 1
ATOM 3835 O O . ALA B 1 218 ? -22.188 -7.336 -0.601 1 97.88 218 ALA B O 1
ATOM 3836 N N . ALA B 1 219 ? -22.156 -5.188 -1.069 1 97.94 219 ALA B N 1
ATOM 3837 C CA . ALA B 1 219 ? -21.469 -5.406 -2.34 1 97.94 219 ALA B CA 1
ATOM 3838 C C . ALA B 1 219 ? -19.969 -5.25 -2.184 1 97.94 219 ALA B C 1
ATOM 3840 O O . ALA B 1 219 ? -19.203 -5.617 -3.08 1 97.94 219 ALA B O 1
ATOM 3841 N N . SER B 1 220 ? -19.469 -4.703 -1.089 1 98.56 220 SER B N 1
ATOM 3842 C CA . SER B 1 220 ? -18.094 -4.254 -0.97 1 98.56 220 SER B CA 1
ATOM 3843 C C . SER B 1 220 ? -17.203 -5.324 -0.338 1 98.56 220 SER B C 1
ATOM 3845 O O . SER B 1 220 ? -17.578 -5.918 0.678 1 98.56 220 SER B O 1
ATOM 3847 N N . ASP B 1 221 ? -16.062 -5.605 -0.96 1 97.25 221 ASP B N 1
ATOM 3848 C CA . ASP B 1 221 ? -15.016 -6.414 -0.346 1 97.25 221 ASP B CA 1
ATOM 3849 C C . ASP B 1 221 ? -14.164 -5.582 0.61 1 97.25 221 ASP B C 1
ATOM 3851 O O . ASP B 1 221 ? -13.57 -6.117 1.549 1 97.25 221 ASP B O 1
ATOM 3855 N N . LEU B 1 222 ? -14.031 -4.309 0.297 1 97.94 222 LEU B N 1
ATOM 3856 C CA . LEU B 1 222 ? -13.328 -3.285 1.06 1 97.94 222 LEU B CA 1
ATOM 3857 C C . LEU B 1 222 ? -14.234 -2.09 1.336 1 97.94 222 LEU B C 1
ATOM 3859 O O . LEU B 1 222 ? -14.938 -1.62 0.44 1 97.94 222 LEU B O 1
ATOM 3863 N N . ILE B 1 223 ? -14.227 -1.639 2.562 1 98.31 223 ILE B N 1
ATOM 3864 C CA . ILE B 1 223 ? -15.008 -0.463 2.934 1 98.31 223 ILE B CA 1
ATOM 3865 C C . ILE B 1 223 ? -14.086 0.601 3.527 1 98.31 223 ILE B C 1
ATOM 3867 O O . ILE B 1 223 ? -13.273 0.307 4.41 1 98.31 223 ILE B O 1
ATOM 3871 N N . SER B 1 224 ? -14.156 1.785 3.023 1 96.94 224 SER B N 1
ATOM 3872 C CA . SER B 1 224 ? -13.367 2.896 3.541 1 96.94 224 SER B CA 1
ATOM 3873 C C . SER B 1 224 ? -14.25 4.09 3.893 1 96.94 224 SER B C 1
ATOM 3875 O O . SER B 1 224 ? -15.125 4.465 3.115 1 96.94 224 SER B O 1
ATOM 3877 N N . LEU B 1 225 ? -14.023 4.688 5.023 1 95 225 LEU B N 1
ATOM 3878 C CA . LEU B 1 225 ? -14.836 5.805 5.496 1 95 225 LEU B CA 1
ATOM 3879 C C . LEU B 1 225 ? -14.148 7.137 5.219 1 95 225 LEU B C 1
ATOM 3881 O O . LEU B 1 225 ? -12.984 7.324 5.582 1 95 225 LEU B O 1
ATOM 3885 N N . HIS B 1 226 ? -14.875 8.062 4.57 1 92.12 226 HIS B N 1
ATOM 3886 C CA . HIS B 1 226 ? -14.336 9.359 4.176 1 92.12 226 HIS B CA 1
ATOM 3887 C C . HIS B 1 226 ? -15.359 10.469 4.379 1 92.12 226 HIS B C 1
ATOM 3889 O O . HIS B 1 226 ? -15.398 11.438 3.611 1 92.12 226 HIS B O 1
ATOM 3895 N N . CYS B 1 227 ? -16.219 10.32 5.328 1 89.69 227 CYS B N 1
ATOM 3896 C CA . CYS B 1 227 ? -17.188 11.359 5.648 1 89.69 227 CYS B CA 1
ATOM 3897 C C . CYS B 1 227 ? -16.828 12.07 6.949 1 89.69 227 CYS B C 1
ATOM 3899 O O . CYS B 1 227 ? -16.109 11.516 7.785 1 89.69 227 CYS B O 1
ATOM 3901 N N . ALA B 1 228 ? -17.328 13.211 7.07 1 82.81 228 ALA B N 1
ATOM 3902 C CA . ALA B 1 228 ? -17.109 13.984 8.289 1 82.81 228 ALA B CA 1
ATOM 3903 C C . ALA B 1 228 ? -17.953 13.43 9.445 1 82.81 228 ALA B C 1
ATOM 3905 O O . ALA B 1 228 ? -18.984 12.805 9.219 1 82.81 228 ALA B O 1
ATOM 3906 N N . LEU B 1 229 ? -17.422 13.641 10.641 1 82 229 LEU B N 1
ATOM 3907 C CA . LEU B 1 229 ? -18.219 13.312 11.82 1 82 229 LEU B CA 1
ATOM 3908 C C . LEU B 1 229 ? -19.25 14.391 12.102 1 82 229 LEU B C 1
ATOM 3910 O O . LEU B 1 229 ? -18.906 15.555 12.281 1 82 229 LEU B O 1
ATOM 3914 N N . THR B 1 230 ? -20.422 14.117 12.016 1 84.81 230 THR B N 1
ATOM 3915 C CA . THR B 1 230 ? -21.562 14.953 12.359 1 84.81 230 THR B CA 1
ATOM 3916 C C . THR B 1 230 ? -22.547 14.188 13.25 1 84.81 230 THR B C 1
ATOM 3918 O O . THR B 1 230 ? -22.344 13 13.531 1 84.81 230 THR B O 1
ATOM 3921 N N . ASP B 1 231 ? -23.531 14.883 13.656 1 87.94 231 ASP B N 1
ATOM 3922 C CA . ASP B 1 231 ? -24.547 14.203 14.453 1 87.94 231 ASP B CA 1
ATOM 3923 C C . ASP B 1 231 ? -25.219 13.094 13.648 1 87.94 231 ASP B C 1
ATOM 3925 O O . ASP B 1 231 ? -25.656 12.086 14.211 1 87.94 231 ASP B O 1
ATOM 3929 N N . GLU B 1 232 ? -25.188 13.273 12.391 1 88.5 232 GLU B N 1
ATOM 3930 C CA . GLU B 1 232 ? -25.844 12.312 11.508 1 88.5 232 GLU B CA 1
ATOM 3931 C C . GLU B 1 232 ? -24.922 11.148 11.18 1 88.5 232 GLU B C 1
ATOM 3933 O O . GLU B 1 232 ? -25.391 10.078 10.773 1 88.5 232 GLU B O 1
ATOM 3938 N N . THR B 1 233 ? -23.609 11.32 11.367 1 92.25 233 THR B N 1
ATOM 3939 C CA . THR B 1 233 ? -22.688 10.289 10.906 1 92.25 233 THR B CA 1
ATOM 3940 C C . THR B 1 233 ? -22.016 9.594 12.094 1 92.25 233 THR B C 1
ATOM 3942 O O . THR B 1 233 ? -21.219 8.672 11.906 1 92.25 233 THR B O 1
ATOM 3945 N N . VAL B 1 234 ? -22.328 10.078 13.312 1 91.38 234 VAL B N 1
ATOM 3946 C CA . VAL B 1 234 ? -21.844 9.344 14.477 1 91.38 234 VAL B CA 1
ATOM 3947 C C . VAL B 1 234 ? -22.328 7.895 14.406 1 91.38 234 VAL B C 1
ATOM 3949 O O . VAL B 1 234 ? -23.516 7.633 14.258 1 91.38 234 VAL B O 1
ATOM 3952 N N . GLN B 1 235 ? -21.422 7 14.414 1 93.94 235 GLN B N 1
ATOM 3953 C CA . GLN B 1 235 ? -21.688 5.566 14.312 1 93.94 235 GLN B CA 1
ATOM 3954 C C . GLN B 1 235 ? -22.5 5.242 13.055 1 93.94 235 GLN B C 1
ATOM 3956 O O . GLN B 1 235 ? -23.469 4.484 13.117 1 93.94 235 GLN B O 1
ATOM 3961 N N . VAL B 1 236 ? -22.172 5.945 12 1 94.5 236 VAL B N 1
ATOM 3962 C CA . VAL B 1 236 ? -22.781 5.648 10.711 1 94.5 236 VAL B CA 1
ATOM 3963 C C . VAL B 1 236 ? -22.609 4.168 10.383 1 94.5 236 VAL B C 1
ATOM 3965 O O . VAL B 1 236 ? -23.469 3.553 9.766 1 94.5 236 VAL B O 1
ATOM 3968 N N . ILE B 1 237 ? -21.484 3.631 10.781 1 95.94 237 ILE B N 1
ATOM 3969 C CA . ILE B 1 237 ? -21.281 2.188 10.734 1 95.94 237 ILE B CA 1
ATOM 3970 C C . ILE B 1 237 ? -21.641 1.573 12.086 1 95.94 237 ILE B C 1
ATOM 3972 O O . ILE B 1 237 ? -20.812 1.559 13.008 1 95.94 237 ILE B O 1
ATOM 3976 N N . ASN B 1 238 ? -22.859 1.119 12.195 1 96.19 238 ASN B N 1
ATOM 3977 C CA . ASN B 1 238 ? -23.359 0.556 13.445 1 96.19 238 ASN B CA 1
ATOM 3978 C C . ASN B 1 238 ? -23.734 -0.914 13.289 1 96.19 238 ASN B C 1
ATOM 3980 O O . ASN B 1 238 ? -23.562 -1.491 12.211 1 96.19 238 ASN B O 1
ATOM 3984 N N . ALA B 1 239 ? -24.219 -1.491 14.344 1 95.75 239 ALA B N 1
ATOM 3985 C CA . ALA B 1 239 ? -24.547 -2.916 14.367 1 95.75 239 ALA B CA 1
ATOM 3986 C C . ALA B 1 239 ? -25.594 -3.262 13.32 1 95.75 239 ALA B C 1
ATOM 3988 O O . ALA B 1 239 ? -25.516 -4.312 12.68 1 95.75 239 ALA B O 1
ATOM 3989 N N . ASP B 1 240 ? -26.531 -2.385 13.133 1 96.19 240 ASP B N 1
ATOM 3990 C CA . ASP B 1 240 ? -27.625 -2.645 12.211 1 96.19 240 ASP B CA 1
ATOM 3991 C C . ASP B 1 240 ? -27.125 -2.764 10.773 1 96.19 240 ASP B C 1
ATOM 3993 O O . ASP B 1 240 ? -27.438 -3.725 10.07 1 96.19 240 ASP B O 1
ATOM 3997 N N . CYS B 1 241 ? -26.344 -1.805 10.328 1 95.06 241 CYS B N 1
ATOM 3998 C CA . CYS B 1 241 ? -25.891 -1.86 8.945 1 95.06 241 CYS B CA 1
ATOM 3999 C C . CYS B 1 241 ? -24.828 -2.941 8.766 1 95.06 241 CYS B C 1
ATOM 4001 O O . CYS B 1 241 ? -24.703 -3.523 7.684 1 95.06 241 CYS B O 1
ATOM 4003 N N . LEU B 1 242 ? -24.062 -3.25 9.805 1 96 242 LEU B N 1
ATOM 4004 C CA . LEU B 1 242 ? -22.984 -4.23 9.727 1 96 242 LEU B CA 1
ATOM 4005 C C . LEU B 1 242 ? -23.547 -5.633 9.492 1 96 242 LEU B C 1
ATOM 4007 O O . LEU B 1 242 ? -22.797 -6.539 9.102 1 96 242 LEU B O 1
ATOM 4011 N N . GLN B 1 243 ? -24.781 -5.828 9.742 1 94.88 243 GLN B N 1
ATOM 4012 C CA . GLN B 1 243 ? -25.422 -7.105 9.453 1 94.88 243 GLN B CA 1
ATOM 4013 C C . GLN B 1 243 ? -25.422 -7.391 7.949 1 94.88 243 GLN B C 1
ATOM 4015 O O . GLN B 1 243 ? -25.547 -8.547 7.535 1 94.88 243 GLN B O 1
ATOM 4020 N N . HIS B 1 244 ? -25.281 -6.371 7.195 1 96.44 244 HIS B N 1
ATOM 4021 C CA . HIS B 1 244 ? -25.375 -6.492 5.746 1 96.44 244 HIS B CA 1
ATOM 4022 C C . HIS B 1 244 ? -23.984 -6.605 5.109 1 96.44 244 HIS B C 1
ATOM 4024 O O . HIS B 1 244 ? -23.875 -6.738 3.891 1 96.44 244 HIS B O 1
ATOM 4030 N N . ILE B 1 245 ? -22.953 -6.582 5.918 1 96.75 245 ILE B N 1
ATOM 4031 C CA . ILE B 1 245 ? -21.594 -6.566 5.383 1 96.75 245 ILE B CA 1
ATOM 4032 C C . ILE B 1 245 ? -21.297 -7.891 4.684 1 96.75 245 ILE B C 1
ATOM 4034 O O . ILE B 1 245 ? -21.734 -8.953 5.141 1 96.75 245 ILE B O 1
ATOM 4038 N N . LYS B 1 246 ? -20.656 -7.832 3.58 1 95.94 246 LYS B N 1
ATOM 4039 C CA . LYS B 1 246 ? -20.219 -9.031 2.877 1 95.94 246 LYS B CA 1
ATOM 4040 C C . LYS B 1 246 ? -19.219 -9.828 3.723 1 95.94 246 LYS B C 1
ATOM 4042 O O . LYS B 1 246 ? -18.25 -9.273 4.223 1 95.94 246 LYS B O 1
ATOM 4047 N N . PRO B 1 247 ? -19.516 -11.133 3.992 1 94.44 247 PRO B N 1
ATOM 4048 C CA . PRO B 1 247 ? -18.531 -11.914 4.73 1 94.44 247 PRO B CA 1
ATOM 4049 C C . PRO B 1 247 ? -17.141 -11.859 4.094 1 94.44 247 PRO B C 1
ATOM 4051 O O . PRO B 1 247 ? -17.016 -11.977 2.873 1 94.44 247 PRO B O 1
ATOM 4054 N N . GLY B 1 248 ? -16.078 -11.625 4.941 1 93.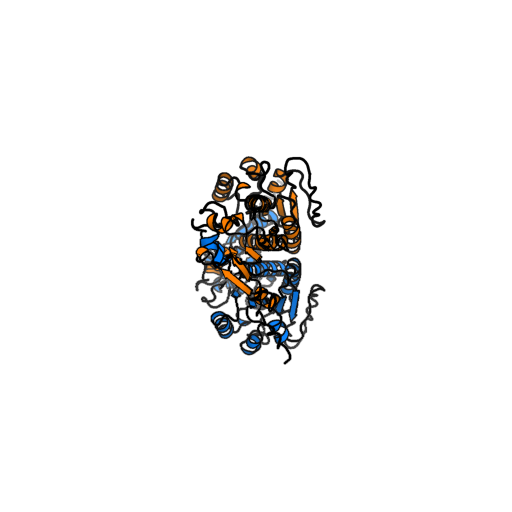31 248 GLY B N 1
ATOM 4055 C CA . GLY B 1 248 ? -14.711 -11.547 4.461 1 93.31 248 GLY B CA 1
ATOM 4056 C C . GLY B 1 248 ? -14.289 -10.133 4.102 1 93.31 248 GLY B C 1
ATOM 4057 O O . GLY B 1 248 ? -13.141 -9.914 3.693 1 93.31 248 GLY B O 1
ATOM 4058 N N . ALA B 1 249 ? -15.18 -9.172 4.316 1 95.88 249 ALA B N 1
ATOM 4059 C CA . ALA B 1 249 ? -14.867 -7.789 3.953 1 95.88 249 ALA B CA 1
ATOM 4060 C C . ALA B 1 249 ? -13.82 -7.191 4.891 1 95.88 249 ALA B C 1
ATOM 4062 O O . ALA B 1 249 ? -13.633 -7.684 6.004 1 95.88 249 ALA B O 1
ATOM 4063 N N . PHE B 1 250 ? -13.109 -6.199 4.375 1 95.56 250 PHE B N 1
ATOM 4064 C CA . PHE B 1 250 ? -12.188 -5.398 5.168 1 95.56 250 PHE B CA 1
ATOM 4065 C C . PHE B 1 250 ? -12.75 -4 5.406 1 95.56 250 PHE B C 1
ATOM 4067 O O . PHE B 1 250 ? -13.469 -3.463 4.566 1 95.56 250 PHE B O 1
ATOM 4074 N N . LEU B 1 251 ? -12.406 -3.432 6.566 1 94.75 251 LEU B N 1
ATOM 4075 C CA . LEU B 1 251 ? -12.844 -2.088 6.93 1 94.75 251 LEU B CA 1
ATOM 4076 C C . LEU B 1 251 ? -11.648 -1.188 7.227 1 94.75 251 LEU B C 1
ATOM 4078 O O . LEU B 1 251 ? -10.75 -1.567 7.984 1 94.75 251 LEU B O 1
ATOM 4082 N N . VAL B 1 252 ? -11.641 -0.042 6.566 1 93.62 252 VAL B N 1
ATOM 4083 C CA . VAL B 1 252 ? -10.57 0.929 6.773 1 93.62 252 VAL B CA 1
ATOM 4084 C C . VAL B 1 252 ? -11.164 2.273 7.188 1 93.62 252 VAL B C 1
ATOM 4086 O O . VAL B 1 252 ? -12.094 2.771 6.543 1 93.62 252 VAL B O 1
ATOM 4089 N N . ASN B 1 253 ? -10.656 2.895 8.258 1 91.06 253 ASN B N 1
ATOM 4090 C CA . ASN B 1 253 ? -11.07 4.219 8.703 1 91.06 253 ASN B CA 1
ATOM 4091 C C . ASN B 1 253 ? -9.883 5.062 9.141 1 91.06 253 ASN B C 1
ATOM 4093 O O . ASN B 1 253 ? -9.211 4.73 10.125 1 91.06 253 ASN B O 1
ATOM 4097 N N . THR B 1 254 ? -9.633 6.074 8.359 1 84.44 254 THR B N 1
ATOM 4098 C CA . THR B 1 254 ? -8.578 7.012 8.734 1 84.44 254 THR B CA 1
ATOM 4099 C C . THR B 1 254 ? -9.172 8.328 9.234 1 84.44 254 THR B C 1
ATOM 4101 O O . THR B 1 254 ? -8.453 9.32 9.367 1 84.44 254 THR B O 1
ATOM 4104 N N . GLY B 1 255 ? -10.484 8.305 9.336 1 79.31 255 GLY B N 1
ATOM 4105 C CA . GLY B 1 255 ? -11.18 9.445 9.898 1 79.31 255 GLY B CA 1
ATOM 4106 C C . GLY B 1 255 ? -11.484 9.281 11.383 1 79.31 255 GLY B C 1
ATOM 4107 O O . GLY B 1 255 ? -10.711 8.672 12.117 1 79.31 255 GLY B O 1
ATOM 4108 N N . SER B 1 256 ? -12.547 9.844 11.797 1 78.88 256 SER B N 1
ATOM 4109 C CA . SER B 1 256 ? -12.93 9.805 13.203 1 78.88 256 SER B CA 1
ATOM 4110 C C . SER B 1 256 ? -13.328 8.391 13.633 1 78.88 256 SER B C 1
ATOM 4112 O O . SER B 1 256 ? -14.062 7.707 12.922 1 78.88 256 SER B O 1
ATOM 4114 N N . SER B 1 257 ? -12.906 7.973 14.805 1 79.94 257 SER B N 1
ATOM 4115 C CA . SER B 1 257 ? -13.266 6.664 15.344 1 79.94 257 SER B CA 1
ATOM 4116 C C . SER B 1 257 ? -14.742 6.605 15.703 1 79.94 257 SER B C 1
ATOM 4118 O O . SER B 1 257 ? -15.32 5.52 15.812 1 79.94 257 SER B O 1
ATOM 4120 N N . GLN B 1 258 ? -15.297 7.793 15.875 1 84.5 258 GLN B N 1
ATOM 4121 C CA . GLN B 1 258 ? -16.688 7.859 16.312 1 84.5 258 GLN B CA 1
ATOM 4122 C C . GLN B 1 258 ? -17.641 7.523 15.164 1 84.5 258 GLN B C 1
ATOM 4124 O O . GLN B 1 258 ? -18.844 7.371 15.375 1 84.5 258 GLN B O 1
ATOM 4129 N N . LEU B 1 259 ? -17.109 7.348 14.039 1 90.19 259 LEU B N 1
ATOM 4130 C CA . LEU B 1 259 ? -17.938 6.938 12.906 1 90.19 259 LEU B CA 1
ATOM 4131 C C . LEU B 1 259 ? -18.344 5.473 13.023 1 90.19 259 LEU B C 1
ATOM 4133 O O . LEU B 1 259 ? -19.281 5.027 12.359 1 90.19 259 LEU B O 1
ATOM 4137 N N . LEU B 1 260 ? -17.609 4.746 13.867 1 91.81 260 LEU B N 1
ATOM 4138 C CA . LEU B 1 260 ? -17.797 3.303 13.977 1 91.81 260 LEU B CA 1
ATOM 4139 C C . LEU B 1 260 ? -18.375 2.932 15.336 1 91.81 260 LEU B C 1
ATOM 4141 O O . LEU B 1 260 ? -18.016 3.523 16.359 1 91.81 260 LEU B O 1
ATOM 4145 N N . ASP B 1 261 ? -19.281 2.006 15.367 1 92.44 261 ASP B N 1
ATOM 4146 C CA . ASP B 1 261 ? -19.594 1.262 16.594 1 92.44 261 ASP B CA 1
ATOM 4147 C C . ASP B 1 261 ? -18.484 0.249 16.906 1 92.44 261 ASP B C 1
ATOM 4149 O O . ASP B 1 261 ? -18.484 -0.86 16.359 1 92.44 261 ASP B O 1
ATOM 4153 N N . ASP B 1 262 ? -17.656 0.578 17.797 1 86.12 262 ASP B N 1
ATOM 4154 C CA . ASP B 1 262 ? -16.453 -0.202 18.078 1 86.12 262 ASP B CA 1
ATOM 4155 C C . ASP B 1 262 ? -16.812 -1.615 18.531 1 86.12 262 ASP B C 1
ATOM 4157 O O . ASP B 1 262 ? -16.141 -2.584 18.156 1 86.12 262 ASP B O 1
ATOM 4161 N N . CYS B 1 263 ? -17.766 -1.676 19.328 1 89 263 CYS B N 1
ATOM 4162 C CA . CYS B 1 263 ? -18.172 -2.975 19.859 1 89 263 CYS B CA 1
ATOM 4163 C C . CYS B 1 263 ? -18.672 -3.887 18.75 1 89 263 CYS B C 1
ATOM 4165 O O . CYS B 1 263 ? -18.312 -5.062 18.688 1 89 263 CYS B O 1
ATOM 4167 N N . ALA B 1 264 ? -19.469 -3.363 17.922 1 93.38 264 ALA B N 1
ATOM 4168 C CA . ALA B 1 264 ? -20 -4.148 16.812 1 93.38 264 ALA B CA 1
ATOM 4169 C C . ALA B 1 264 ? -18.891 -4.605 15.875 1 93.38 264 ALA B C 1
ATOM 4171 O O . ALA B 1 264 ? -18.875 -5.758 15.445 1 93.38 264 ALA B O 1
ATOM 4172 N N . VAL B 1 265 ? -18 -3.719 15.539 1 91.81 265 VAL B N 1
ATOM 4173 C CA . VAL B 1 265 ? -16.875 -4.035 14.656 1 91.81 265 VAL B CA 1
ATOM 4174 C C . VAL B 1 265 ? -16.016 -5.129 15.281 1 91.81 265 VAL B C 1
ATOM 4176 O O . VAL B 1 265 ? -15.641 -6.09 14.609 1 91.81 265 VAL B O 1
ATOM 4179 N N . LYS B 1 266 ? -15.766 -4.969 16.531 1 88.94 266 LYS B N 1
ATOM 4180 C CA . LYS B 1 266 ? -14.961 -5.953 17.25 1 88.94 266 LYS B CA 1
ATOM 4181 C C . LYS B 1 266 ? -15.602 -7.336 17.203 1 88.94 266 LYS B C 1
ATOM 4183 O O . LYS B 1 266 ? -14.922 -8.336 16.953 1 88.94 266 LYS B O 1
ATOM 4188 N N . GLN B 1 267 ? -16.844 -7.398 17.453 1 90 267 GLN B N 1
ATOM 4189 C CA . GLN B 1 267 ? -17.562 -8.664 17.438 1 90 267 GLN B CA 1
ATOM 4190 C C . GLN B 1 267 ? -17.469 -9.344 16.062 1 90 267 GLN B C 1
ATOM 4192 O O . GLN B 1 267 ? -17.281 -10.555 15.984 1 90 267 GLN B O 1
ATOM 4197 N N . LEU B 1 268 ? -17.578 -8.594 15.016 1 92.81 268 LEU B N 1
ATOM 4198 C CA . LEU B 1 268 ? -17.516 -9.141 13.656 1 92.81 268 LEU B CA 1
ATOM 4199 C C . LEU B 1 268 ? -16.109 -9.633 13.344 1 92.81 268 LEU B C 1
ATOM 4201 O O . LEU B 1 268 ? -15.93 -10.602 12.602 1 92.81 268 LEU B O 1
ATOM 4205 N N . LEU B 1 26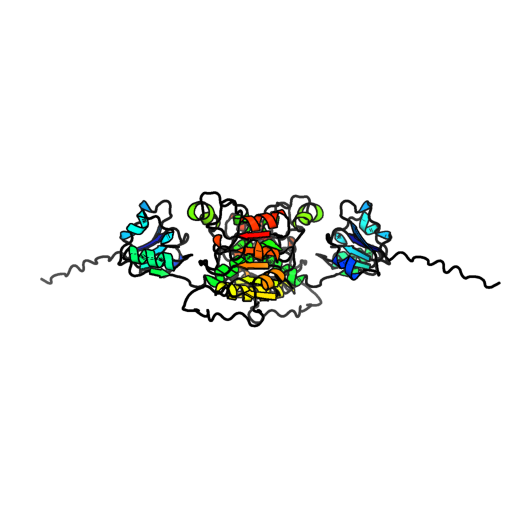9 ? -15.117 -8.961 13.875 1 90.19 269 LEU B N 1
ATOM 4206 C CA . LEU B 1 269 ? -13.734 -9.398 13.703 1 90.19 269 LEU B CA 1
ATOM 4207 C C . LEU B 1 269 ? -13.484 -10.719 14.422 1 90.19 269 LEU B C 1
ATOM 4209 O O . LEU B 1 269 ? -12.883 -11.633 13.852 1 90.19 269 LEU B O 1
ATOM 4213 N N . ILE B 1 270 ? -13.977 -10.781 15.586 1 89.5 270 ILE B N 1
ATOM 4214 C CA . ILE B 1 270 ? -13.812 -11.992 16.375 1 89.5 270 ILE B CA 1
ATOM 4215 C C . ILE B 1 270 ? -14.547 -13.148 15.703 1 89.5 270 ILE B C 1
ATOM 4217 O O . ILE B 1 270 ? -14.023 -14.266 15.641 1 89.5 270 ILE B O 1
ATOM 4221 N N . GLY B 1 271 ? -15.68 -12.875 15.234 1 90.56 271 GLY B N 1
ATOM 4222 C CA . GLY B 1 271 ? -16.484 -13.898 14.594 1 90.56 271 GLY B CA 1
ATOM 4223 C C . GLY B 1 271 ? -15.992 -14.266 13.203 1 90.56 271 GLY B C 1
ATOM 4224 O O . GLY B 1 271 ? -16.438 -15.258 12.625 1 90.56 271 GLY B O 1
ATOM 4225 N N . GLY B 1 272 ? -15.164 -13.383 12.602 1 89.62 272 GLY B N 1
ATOM 4226 C CA . GLY B 1 272 ? -14.547 -13.695 11.32 1 89.62 272 GLY B CA 1
ATOM 4227 C C . GLY B 1 272 ? -15.312 -13.125 10.141 1 89.62 272 GLY B C 1
ATOM 4228 O O . GLY B 1 272 ? -14.898 -13.297 8.992 1 89.62 272 GLY B O 1
ATOM 4229 N N . THR B 1 273 ? -16.438 -12.562 10.422 1 91.81 273 THR B N 1
ATOM 4230 C CA . THR B 1 273 ? -17.188 -11.938 9.328 1 91.81 273 THR B CA 1
ATOM 4231 C C . THR B 1 273 ? -16.375 -10.828 8.68 1 91.81 273 THR B C 1
ATOM 4233 O O . THR B 1 273 ? -16.297 -10.75 7.453 1 91.81 273 THR B O 1
ATOM 4236 N N . LEU B 1 274 ? -15.82 -9.984 9.477 1 92.88 274 LEU B N 1
ATOM 4237 C CA . LEU B 1 274 ? -14.797 -9.062 9 1 92.88 274 LEU B CA 1
ATOM 4238 C C . LEU B 1 274 ? -13.422 -9.727 8.984 1 92.88 274 LEU B C 1
ATOM 4240 O O . LEU B 1 274 ? -12.992 -10.289 9.992 1 92.88 274 LEU B O 1
ATOM 4244 N N . ALA B 1 275 ? -12.797 -9.727 7.848 1 91.44 275 ALA B N 1
ATOM 4245 C CA . ALA B 1 275 ? -11.5 -10.383 7.707 1 91.44 275 ALA B CA 1
ATOM 4246 C C . ALA B 1 275 ? -10.391 -9.555 8.352 1 91.44 275 ALA B C 1
ATOM 4248 O O . ALA B 1 275 ? -9.352 -10.094 8.734 1 91.44 275 ALA B O 1
ATOM 4249 N N . GLY B 1 276 ? -10.602 -8.258 8.406 1 90.12 276 GLY B N 1
ATOM 4250 C CA . GLY B 1 276 ? -9.609 -7.363 8.992 1 90.12 276 GLY B CA 1
ATOM 4251 C C . GLY B 1 276 ? -10.062 -5.914 9.016 1 90.12 276 GLY B C 1
ATOM 4252 O O . GLY B 1 276 ? -11.039 -5.551 8.359 1 90.12 276 GLY B O 1
ATOM 4253 N N . CYS B 1 277 ? -9.344 -5.102 9.758 1 90.25 277 CYS B N 1
ATOM 4254 C CA . CYS B 1 277 ? -9.641 -3.68 9.914 1 90.25 277 CYS B CA 1
ATOM 4255 C C . CYS B 1 277 ? -8.359 -2.873 10.094 1 90.25 277 CYS B C 1
ATOM 4257 O O . CYS B 1 277 ? -7.422 -3.332 10.742 1 90.25 277 CYS B O 1
ATOM 4259 N N . ALA B 1 278 ? -8.297 -1.747 9.375 1 88.69 278 ALA B N 1
ATOM 4260 C CA . ALA B 1 278 ? -7.211 -0.794 9.57 1 88.69 278 ALA B CA 1
ATOM 4261 C C . ALA B 1 278 ? -7.746 0.568 10 1 88.69 278 ALA B C 1
ATOM 4263 O O . ALA B 1 278 ? -8.562 1.174 9.297 1 88.69 278 ALA B O 1
ATOM 4264 N N . LEU B 1 279 ? -7.281 1.061 11.102 1 81.88 279 LEU B N 1
ATOM 4265 C CA . LEU B 1 279 ? -7.746 2.318 11.68 1 81.88 279 LEU B CA 1
ATOM 4266 C C . LEU B 1 279 ? -6.578 3.268 11.93 1 81.88 279 LEU B C 1
ATOM 4268 O O . LEU B 1 279 ? -5.5 2.834 12.344 1 81.88 279 LEU B O 1
ATOM 4272 N N . ASP B 1 280 ? -6.582 4.492 11.414 1 69.31 280 ASP B N 1
ATOM 4273 C CA . ASP B 1 280 ? -5.594 5.508 11.758 1 69.31 280 ASP B CA 1
ATOM 4274 C C . ASP B 1 280 ? -5.945 6.188 13.086 1 69.31 280 ASP B C 1
ATOM 4276 O O . ASP B 1 280 ? -6.902 6.957 13.156 1 69.31 280 ASP B O 1
ATOM 4280 N N . GLY B 1 281 ? -6.387 5.488 14.102 1 54.72 281 GLY B N 1
ATOM 4281 C CA . GLY B 1 281 ? -6.945 6.023 15.328 1 54.72 281 GLY B CA 1
ATOM 4282 C C . GLY B 1 281 ? -6.012 6.98 16.047 1 54.72 281 GLY B C 1
ATOM 4283 O O . GLY B 1 281 ? -5.27 6.578 16.938 1 54.72 281 GLY B O 1
ATOM 4284 N N . ALA B 1 282 ? -5.488 7.973 15.5 1 46.91 282 ALA B N 1
ATOM 4285 C CA . ALA B 1 282 ? -4.906 8.945 16.422 1 46.91 282 ALA B CA 1
ATOM 4286 C C . ALA B 1 282 ? -5.77 9.102 17.672 1 46.91 282 ALA B C 1
ATOM 4288 O O . ALA B 1 282 ? -5.254 9.273 18.781 1 46.91 282 ALA B O 1
ATOM 4289 N N . GLU B 1 283 ? -7.066 9.18 17.531 1 43.69 283 GLU B N 1
ATOM 4290 C CA . GLU B 1 283 ? -7.957 9.391 18.672 1 43.69 283 GLU B CA 1
ATOM 4291 C C . GLU B 1 283 ? -8.539 8.07 19.156 1 43.69 283 GLU B C 1
ATOM 4293 O O . GLU B 1 283 ? -9.336 8.047 20.109 1 43.69 283 GLU B O 1
ATOM 4298 N N . GLY B 1 284 ? -8.383 6.984 18.578 1 39.97 284 GLY B N 1
ATOM 4299 C CA . GLY B 1 284 ? -9.156 5.812 18.953 1 39.97 284 GLY B CA 1
ATOM 4300 C C . GLY B 1 284 ? -8.602 5.113 20.188 1 39.97 284 GLY B C 1
ATOM 4301 O O . GLY B 1 284 ? -7.48 5.395 20.609 1 39.97 284 GLY B O 1
ATOM 4302 N N . PRO B 1 285 ? -9.562 4.406 20.906 1 35.03 285 PRO B N 1
ATOM 4303 C CA . PRO B 1 285 ? -9.125 3.66 22.094 1 35.03 285 PRO B CA 1
ATOM 4304 C C . PRO B 1 285 ? -7.84 2.873 21.844 1 35.03 285 PRO B C 1
ATOM 4306 O O . PRO B 1 285 ? -7.512 2.553 20.703 1 35.03 285 PRO B O 1
ATOM 4309 N N . GLN B 1 286 ? -6.883 2.986 22.875 1 36.72 286 GLN B N 1
ATOM 4310 C CA . GLN B 1 286 ? -5.598 2.303 22.969 1 36.72 286 GLN B CA 1
ATOM 4311 C C . GLN B 1 286 ? -5.625 0.975 22.219 1 36.72 286 GLN B C 1
ATOM 4313 O O . GLN B 1 286 ? -4.586 0.494 21.75 1 36.72 286 GLN B O 1
ATOM 4318 N N . TRP B 1 287 ? -6.652 0.327 22.516 1 31.41 287 TRP B N 1
ATOM 4319 C CA . TRP B 1 287 ? -6.672 -1.057 22.047 1 31.41 287 TRP B CA 1
ATOM 4320 C C . TRP B 1 287 ? -6.57 -1.123 20.531 1 31.41 287 TRP B C 1
ATOM 4322 O O . TRP B 1 287 ? -6.488 -2.211 19.953 1 31.41 287 TRP B O 1
ATOM 4332 N N . MET B 1 288 ? -6.93 0.033 19.969 1 34.03 288 MET B N 1
ATOM 4333 C CA . MET B 1 288 ? -7.141 -0.106 18.531 1 34.03 288 MET B CA 1
ATOM 4334 C C . MET B 1 288 ? -5.812 -0.304 17.812 1 34.03 288 MET B C 1
ATOM 4336 O O . MET B 1 288 ? -5.047 0.646 17.641 1 34.03 288 MET B O 1
ATOM 4340 N N . GLU B 1 289 ? -4.996 -1.031 18.312 1 33.78 289 GLU B N 1
ATOM 4341 C CA . GLU B 1 289 ? -3.918 -1.604 17.516 1 33.78 289 GLU B CA 1
ATOM 4342 C C . GLU B 1 289 ? -4.332 -1.749 16.047 1 33.78 289 GLU B C 1
ATOM 4344 O O . GLU B 1 289 ? -5.434 -2.223 15.758 1 33.78 289 GLU B O 1
ATOM 4349 N N . ALA B 1 290 ? -4.023 -0.75 15.336 1 36.59 290 ALA B N 1
ATOM 4350 C CA . ALA B 1 290 ? -4.148 -1.062 13.914 1 36.59 290 ALA B CA 1
ATOM 4351 C C . ALA B 1 290 ? -4.113 -2.568 13.68 1 36.59 290 ALA B C 1
ATOM 4353 O O . ALA B 1 290 ? -3.156 -3.242 14.07 1 36.59 290 ALA B O 1
ATOM 4354 N N . TRP B 1 291 ? -5.09 -3.227 14.188 1 35.53 291 TRP B N 1
ATOM 4355 C CA . TRP B 1 291 ? -5.105 -4.664 13.945 1 35.53 291 TRP B CA 1
ATOM 4356 C C . TRP B 1 291 ? -5.211 -4.961 12.453 1 35.53 291 TRP B C 1
ATOM 4358 O O . TRP B 1 291 ? -6.125 -4.477 11.781 1 35.53 291 TRP B O 1
ATOM 4368 N N . VAL B 1 292 ? -3.994 -4.605 11.82 1 33.5 292 VAL B N 1
ATOM 4369 C CA . VAL B 1 292 ? -3.967 -5.402 10.602 1 33.5 292 VAL B CA 1
ATOM 4370 C C . VAL B 1 292 ? -4.133 -6.879 10.945 1 33.5 292 VAL B C 1
ATOM 4372 O O . VAL B 1 292 ? -3.527 -7.375 11.898 1 33.5 292 VAL B O 1
#

pLDDT: mean 81.67, std 18.57, range [31.41, 98.75]

Radius of gyration: 28.84 Å; Cα contacts (8 Å, |Δi|>4): 1126; chains: 2; bounding box: 67×135×58 Å

Organism: NCBI:txid158383

Solvent-accessible surface area (backbone atoms only — not comparable to full-atom values): 31418 Å² total; per-residue (Å²): 131,84,80,75,74,75,72,71,73,67,75,72,73,57,47,32,32,35,28,45,65,62,50,88,74,51,61,63,60,41,62,75,26,56,95,58,37,42,71,43,72,34,49,71,93,41,51,89,73,46,65,59,64,70,24,46,27,38,37,27,34,32,67,77,73,45,52,66,76,58,53,69,42,51,50,42,84,25,40,35,38,23,61,55,52,92,49,61,65,57,35,51,52,51,31,54,74,63,51,38,73,38,73,42,76,48,62,79,63,46,33,52,51,50,20,52,49,50,50,26,48,52,35,26,57,30,62,31,44,55,60,53,50,68,44,52,48,50,81,67,39,45,86,62,62,45,50,71,64,51,63,82,52,55,71,54,62,70,36,27,37,19,31,38,18,73,32,68,29,36,34,44,32,49,53,37,43,43,55,50,46,29,43,41,37,32,27,72,65,77,70,67,85,77,82,64,66,66,64,80,70,72,61,58,82,83,46,42,79,41,94,42,65,50,58,36,36,44,64,16,45,31,37,38,51,40,52,74,83,42,90,72,28,52,33,62,48,27,61,76,55,56,71,38,43,28,76,56,16,33,42,36,35,71,47,68,60,58,33,42,33,62,67,47,54,50,50,32,43,73,71,47,39,30,64,40,40,40,49,50,48,64,84,36,64,45,80,58,30,35,44,106,131,85,81,76,74,76,72,72,72,68,76,73,74,56,48,33,33,34,30,45,63,60,54,90,73,53,61,62,59,40,61,74,26,57,96,58,36,42,72,44,73,33,48,73,92,42,49,89,74,47,65,60,63,70,23,47,28,39,37,28,34,32,67,79,74,44,52,69,76,58,54,69,44,50,51,42,86,25,38,35,39,25,60,56,53,89,49,61,67,57,32,50,50,50,30,54,76,64,50,40,74,38,74,43,75,51,61,79,61,46,34,52,51,49,20,51,50,50,50,27,48,52,36,26,56,31,62,30,44,55,60,52,52,69,43,52,47,49,79,66,38,44,86,60,61,45,50,72,64,50,62,82,53,53,72,54,61,71,35,28,36,20,31,37,18,75,32,68,30,36,34,42,32,49,55,38,43,45,55,50,46,29,42,41,36,32,28,72,66,78,72,66,80,84,77,63,67,66,64,79,72,72,61,58,85,83,47,41,80,42,93,41,65,49,60,36,36,43,65,16,44,31,35,37,49,40,52,74,84,42,91,70,29,51,33,63,49,27,61,76,52,56,70,39,43,30,76,57,14,32,43,37,36,71,46,67,58,58,31,41,34,62,67,48,54,49,52,33,44,74,71,47,39,30,64,41,40,40,47,50,47,63,83,36,65,46,78,59,29,33,43,106